Protein 1LQS (pdb70)

Sequence (697 aa):
GTELPSPPSVWFEAEFFHHILHWTPIPQQSESTCYEVALLRYGIESWNSISQCSQTLSYDLTAVTLDLYHSNGYRARVRAVDGSRHSQWTVTNTRFSVDEVTLTVGSVNLEIHNGFILGKIQLPRPKMAPAQDTYESIFSHFREYEIAIRKVPGQFTFTHKKVKHEQFSLLTSGEVGEFCVQVKPSVASRSNKGMWSKEECISLTRQGTELPSPPSVWFEAEFFHHILHWTPIPQQSESTCYEVALLRYGIESWNSISQCSQTLSYDLTAVTLDLYHSNGYRARVRAVDGSRHSQWTVTNTRFSVDEVTLTVGSVNLEIHNGFILGKIQLPRPKMAPAQDTYESIFSHFREYEIAIRKVPGQFTFTHKKVKHEQFSLLTSGEVGEFCVQVKPSVASRSNKGMWSKEECISLTRTKPQCRPEDYATRLQDLRVTFHRVKPTLQREDDYSVWLDGTVVKGCWGCSVMDWLLRRYLEIVFPAGDHVYPGLKTELHSMRSTLESIYKDMRQCPLLGCGDKSVISRLSQEAERKSDNGTRKGLSELDTLFSRLEEYLHSRTKPQCRPEDYATRLQDLRVTFHRVKPTLQREDDYSVWLDGTVVKGCWGCSVMDWLLRRYLEIVFPAGDHVYPGLKTELHSMRSTLESIYKDMRQCPLLGCGDKSVISRLSQEAERKSDNGTRKGLSELDTLFSRLEEYLHSR

Foldseek 3Di:
DFAAPWFPAKDWAAAVLFTKIFTHDGPPADPQKFKWKWKFFPPDPDIDTPDDGHRDGMDGCSLPCQCQLVGPAMKMWMWMDHPPHIHDIHIHPDGDGPQAHAFEWDDKDWDDDPQKTKIATHRDDDPSHDPQRDPCNSLVAQKKKWKWKDFPVGDPDTDIDMDRDRMDMDGRPPPFGKMKMWMWIDGVVGDHGYDIDDIDMDGDPPD/DQAAPWFPAKDWAAAVLFTKIFTHDGPPADPQKFKWKWKFFPPDPDIDTPDDGHRDGMDGCSLPCQCQLVGPAMKMWMWMDRPPHIHDIHIHPDGDGPQAHAFEWDDKDWDDDPQKTKIATHRDDDPSHDDCDDPCNSLVDQKKKWKWKDFPVGDDDTDIDMDRDRMDMDGNPPPFGKMKMWIWIDGVVGDHGYDIDPIDMDGDDD/DDLLQDCVNLVVLVVVLVVLCVVCVCVVCPVCPPDDDCDDCQLPDQQSLVSVVVVLCCCLPPVLVVVCVVCVPCVVSSCSNSVSSVVNVVSQVVHCVSHHVVVVVVVVVQVVCCVDPVSNPVVVVVCPVVVVVVVVVVVVPD/DDQLADPVNCVVLVVLLVVLCVVCVCVVVVDDDPDDDCDPCQQDDLCNLVSVLVVLCCCLPPPLVVVCVPPVVSVVSSVSNSVSSVVSNVSLVVPPVSHHPPVVVVCVVQVVQCPDPVSCPVVVVVCVVVVVVCVVVVVVVD

Structure (mmCIF, N/CA/C/O backbone):
data_1LQS
#
_entry.id   1LQS
#
_cell.length_a   114.290
_cell.length_b   104.680
_cell.length_c   91.890
_cell.angle_alpha   90.00
_cell.angle_beta   106.49
_cell.angle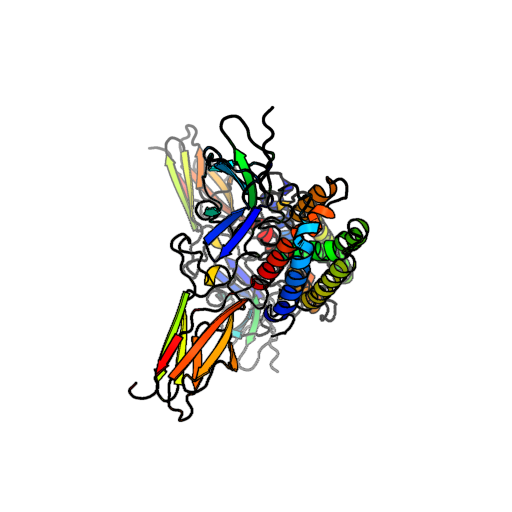_gamma   90.00
#
_symmetry.space_group_name_H-M   'C 1 2 1'
#
loop_
_entity.id
_entity.type
_entity.pdbx_description
1 polymer 'INTERLEUKIN-10 RECEPTOR ALPHA CHAIN'
2 polymer 'INTERLEUKIN-10-LIKE PROTEIN'
3 non-polymer 2-acetamido-2-deoxy-beta-D-glucopyranose
4 water water
#
loop_
_atom_site.group_PDB
_atom_site.id
_atom_site.type_symbol
_atom_site.label_atom_id
_atom_site.label_alt_id
_atom_site.label_comp_id
_atom_site.label_asym_id
_atom_site.label_entity_id
_atom_site.label_seq_id
_atom_site.pdbx_PDB_ins_code
_atom_site.Cartn_x
_atom_site.Cartn_y
_atom_site.Cartn_z
_atom_site.occupancy
_atom_site.B_iso_or_equiv
_atom_site.auth_seq_id
_atom_site.auth_comp_id
_atom_site.auth_asym_id
_atom_site.auth_atom_id
_atom_site.pdbx_PDB_model_num
ATOM 1 N N . GLY A 1 2 ? 10.643 13.422 72.328 1.00 90.62 2 GLY R N 1
ATOM 2 C CA . GLY A 1 2 ? 10.817 11.946 72.525 1.00 89.71 2 GLY R CA 1
ATOM 3 C C . GLY A 1 2 ? 10.218 11.082 71.423 1.00 89.05 2 GLY R C 1
ATOM 4 O O . GLY A 1 2 ? 9.701 11.596 70.422 1.00 88.75 2 GLY R O 1
ATOM 5 N N . THR A 1 3 ? 10.282 9.764 71.622 1.00 88.36 3 THR R N 1
ATOM 6 C CA . THR A 1 3 ? 9.773 8.771 70.665 1.00 86.13 3 THR R CA 1
ATOM 7 C C . THR A 1 3 ? 10.669 8.717 69.435 1.00 84.17 3 THR R C 1
ATOM 8 O O . THR A 1 3 ? 10.331 9.245 68.373 1.00 84.91 3 THR R O 1
ATOM 12 N N . GLU A 1 4 ? 11.827 8.088 69.586 1.00 81.26 4 GLU R N 1
ATOM 13 C CA . GLU A 1 4 ? 12.748 7.975 68.471 1.00 78.15 4 GLU R CA 1
ATOM 14 C C . GLU A 1 4 ? 13.401 6.602 68.473 1.00 75.34 4 GLU R C 1
ATOM 15 O O . GLU A 1 4 ? 14.580 6.451 68.805 1.00 75.64 4 GLU R O 1
ATOM 21 N N . LEU A 1 5 ? 12.601 5.601 68.119 1.00 71.00 5 LEU R N 1
ATOM 22 C CA . LEU A 1 5 ? 13.057 4.224 68.028 1.00 66.19 5 LEU R CA 1
ATOM 23 C C . LEU A 1 5 ? 13.736 4.073 66.682 1.00 62.40 5 LEU R C 1
ATOM 24 O O . LEU A 1 5 ? 13.453 4.830 65.753 1.00 59.57 5 LEU R O 1
ATOM 29 N N . PRO A 1 6 ? 14.667 3.116 66.564 1.00 60.05 6 PRO R N 1
ATOM 30 C CA . PRO A 1 6 ? 15.310 2.957 65.262 1.00 58.80 6 PRO R CA 1
ATOM 31 C C . PRO A 1 6 ? 14.257 2.388 64.299 1.00 57.76 6 PRO R C 1
ATOM 32 O O . PRO A 1 6 ? 13.372 1.637 64.701 1.00 57.06 6 PRO R O 1
ATOM 36 N N . SER A 1 7 ? 14.335 2.758 63.034 1.00 55.70 7 SER R N 1
ATOM 37 C CA . SER A 1 7 ? 13.362 2.278 62.082 1.00 54.43 7 SER R CA 1
ATOM 38 C C . SER A 1 7 ? 13.813 0.995 61.413 1.00 52.73 7 SER R C 1
ATOM 39 O O . SER A 1 7 ? 15.004 0.712 61.346 1.00 53.25 7 SER R O 1
ATOM 42 N N . PRO A 1 8 ? 12.858 0.188 60.922 1.00 50.62 8 PRO R N 1
ATOM 43 C CA . PRO A 1 8 ? 13.205 -1.069 60.257 1.00 49.26 8 PRO R CA 1
ATOM 44 C C . PRO A 1 8 ? 14.209 -0.781 59.159 1.00 47.80 8 PRO R C 1
ATOM 45 O O . PRO A 1 8 ? 13.983 0.082 58.330 1.00 49.49 8 PRO R O 1
ATOM 49 N N . PRO A 1 9 ? 15.340 -1.489 59.147 1.00 46.15 9 PRO R N 1
ATOM 50 C CA . PRO A 1 9 ? 16.353 -1.256 58.114 1.00 46.26 9 PRO R CA 1
ATOM 51 C C . PRO A 1 9 ? 15.824 -1.280 56.677 1.00 46.72 9 PRO R C 1
ATOM 52 O O . PRO A 1 9 ? 16.280 -0.507 55.838 1.00 46.34 9 PRO R O 1
ATOM 56 N N . SER A 1 10 ? 14.872 -2.166 56.389 1.00 47.38 10 SER R N 1
ATOM 57 C CA . SER A 1 10 ? 14.312 -2.256 55.043 1.00 47.89 10 SER R CA 1
ATOM 58 C C . SER A 1 10 ? 12.954 -2.947 54.979 1.00 47.64 10 SER R C 1
ATOM 59 O O . SER A 1 10 ? 12.612 -3.748 55.851 1.00 48.81 10 SER R O 1
ATOM 62 N N . VAL A 1 11 ? 12.196 -2.628 53.931 1.00 46.39 11 VAL R N 1
ATOM 63 C CA . VAL A 1 11 ? 10.862 -3.177 53.698 1.00 45.55 11 VAL R CA 1
ATOM 64 C C . VAL A 1 11 ? 10.768 -3.560 52.220 1.00 45.02 11 VAL R C 1
ATOM 65 O O . VAL A 1 11 ? 11.137 -2.775 51.344 1.00 45.16 11 VAL R O 1
ATOM 69 N N . TRP A 1 12 ? 10.278 -4.765 51.945 1.00 43.57 12 TRP R N 1
ATOM 70 C CA . TRP A 1 12 ? 10.166 -5.243 50.571 1.00 42.15 12 TRP R CA 1
ATOM 71 C C . TRP A 1 12 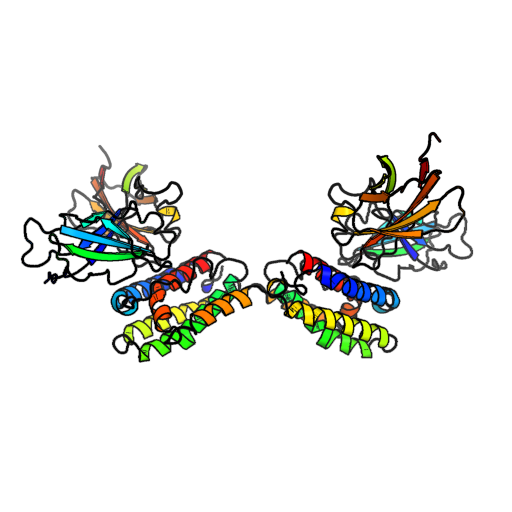? 9.099 -6.315 50.450 1.00 41.79 12 TRP R C 1
ATOM 72 O O . TRP A 1 12 ? 8.772 -6.968 51.438 1.00 43.32 12 TRP R O 1
ATOM 83 N N . PHE A 1 13 ? 8.555 -6.491 49.246 1.00 40.92 13 PHE R N 1
ATOM 84 C CA . PHE A 1 13 ? 7.543 -7.518 48.998 1.00 39.56 13 PHE R CA 1
ATOM 85 C C . PHE A 1 13 ? 8.225 -8.773 48.469 1.00 39.11 13 PHE R C 1
ATOM 86 O O . PHE A 1 13 ? 9.304 -8.707 47.884 1.00 38.43 13 PHE R O 1
ATOM 94 N N . GLU A 1 14 ? 7.590 -9.914 48.691 1.00 39.41 14 GLU R N 1
ATOM 95 C CA . GLU A 1 14 ? 8.070 -11.202 48.183 1.00 40.27 14 GLU R CA 1
ATOM 96 C C . GLU A 1 14 ? 6.757 -11.852 47.793 1.00 39.37 14 GLU R C 1
ATOM 97 O O . GLU A 1 14 ? 6.095 -12.468 48.631 1.00 41.88 14 GLU R O 1
ATOM 103 N N . ALA A 1 15 ? 6.366 -11.711 46.532 1.00 37.50 15 ALA R N 1
ATOM 104 C CA . ALA A 1 15 ? 5.082 -12.244 46.104 1.00 36.68 15 ALA R CA 1
ATOM 105 C C . ALA A 1 15 ? 5.025 -13.246 44.956 1.00 37.40 15 ALA R C 1
ATOM 106 O O . ALA A 1 15 ? 5.857 -13.268 44.055 1.00 37.57 15 ALA R O 1
ATOM 108 N N . GLU A 1 16 ? 3.985 -14.062 45.007 1.00 38.37 16 GLU R N 1
ATOM 109 C CA . GLU A 1 16 ? 3.691 -15.057 43.996 1.00 39.92 16 GLU R CA 1
ATOM 110 C C . GLU A 1 16 ? 2.219 -14.796 43.680 1.00 39.41 16 GLU R C 1
ATOM 111 O O . GLU A 1 16 ? 1.580 -14.002 44.369 1.00 37.84 16 GLU R O 1
ATOM 117 N N . PHE A 1 17 ? 1.678 -15.453 42.659 1.00 40.46 17 PHE R N 1
ATOM 118 C CA . PHE A 1 17 ? 0.288 -15.223 42.254 1.00 40.29 17 PHE R CA 1
ATOM 119 C C . PHE A 1 17 ? -0.721 -15.221 43.396 1.00 40.35 17 PHE R C 1
ATOM 120 O O . PHE A 1 17 ? -1.023 -16.252 43.979 1.00 39.08 17 PHE R O 1
ATOM 128 N N . PHE A 1 18 ? -1.244 -14.036 43.691 1.00 41.06 18 PHE R N 1
ATOM 129 C CA . PHE A 1 18 ? -2.203 -13.831 44.773 1.00 43.11 18 PHE R CA 1
ATOM 130 C C . PHE A 1 18 ? -1.677 -14.304 46.124 1.00 42.99 18 PHE R C 1
ATOM 131 O O . PHE A 1 18 ? -2.368 -14.941 46.908 1.00 42.14 18 PHE R O 1
ATOM 139 N N . HIS A 1 19 ? -0.425 -13.963 46.380 1.00 45.16 19 HIS R N 1
ATOM 140 C CA . HIS A 1 19 ? 0.250 -14.288 47.631 1.00 45.55 19 HIS R CA 1
ATOM 141 C C . HIS A 1 19 ? 1.229 -13.124 47.762 1.00 44.15 19 HIS R C 1
ATOM 142 O O . HIS A 1 19 ? 2.421 -13.256 47.492 1.00 42.51 19 HIS R O 1
ATOM 149 N N . HIS A 1 20 ? 0.695 -11.967 48.138 1.00 44.16 20 HIS R N 1
ATOM 150 C CA . HIS A 1 20 ? 1.500 -10.754 48.270 1.00 44.93 20 HIS R CA 1
ATOM 151 C C . HIS A 1 20 ? 1.973 -10.574 49.708 1.00 43.00 20 HIS R C 1
ATOM 152 O O . HIS A 1 20 ? 1.272 -10.034 50.548 1.00 41.96 20 HIS R O 1
ATOM 159 N N . ILE A 1 21 ? 3.181 -11.041 49.981 1.00 42.11 21 ILE R N 1
ATOM 160 C CA . ILE A 1 21 ? 3.713 -10.960 51.322 1.00 42.44 21 ILE R CA 1
ATOM 161 C C . ILE A 1 21 ? 4.768 -9.872 51.537 1.00 41.81 21 ILE R C 1
ATOM 162 O O . ILE A 1 21 ? 5.756 -9.768 50.793 1.00 40.79 21 ILE R O 1
ATOM 167 N N . LEU A 1 22 ? 4.533 -9.067 52.569 1.00 39.65 22 LEU R N 1
ATOM 168 C CA . LEU A 1 22 ? 5.435 -7.985 52.920 1.00 41.18 22 LEU R CA 1
ATOM 169 C C . LEU A 1 22 ? 6.451 -8.432 53.968 1.00 40.56 22 LEU R C 1
ATOM 170 O O . LEU A 1 22 ? 6.094 -8.971 55.010 1.00 39.41 22 LEU R O 1
ATOM 175 N N . HIS A 1 23 ? 7.719 -8.201 53.674 1.00 41.59 23 HIS R N 1
ATOM 176 C CA . HIS A 1 23 ? 8.801 -8.569 54.574 1.00 45.73 23 HIS R CA 1
ATOM 177 C C . HIS A 1 23 ? 9.586 -7.336 55.009 1.00 46.98 23 HIS R C 1
ATOM 178 O O . HIS A 1 23 ? 9.629 -6.327 54.296 1.00 47.56 23 HIS R O 1
ATOM 185 N N . TRP A 1 24 ? 10.207 -7.430 56.182 1.00 46.69 24 TRP R N 1
ATOM 186 C CA . TRP A 1 24 ? 11.034 -6.350 56.714 1.00 46.85 24 TRP R CA 1
ATOM 187 C C . TRP A 1 24 ? 12.002 -6.891 57.752 1.00 47.31 24 TRP R C 1
ATOM 188 O O . TRP A 1 24 ? 11.721 -7.875 58.435 1.00 45.96 24 TRP R O 1
ATOM 199 N N . THR A 1 25 ? 13.155 -6.247 57.857 1.00 49.48 25 THR R N 1
ATOM 200 C CA . THR A 1 25 ? 14.171 -6.658 58.822 1.00 49.82 25 THR R CA 1
ATOM 201 C C . THR A 1 25 ? 13.821 -6.138 60.214 1.00 51.20 25 THR R C 1
ATOM 202 O O . THR A 1 25 ? 13.048 -5.198 60.366 1.00 50.47 25 THR R O 1
ATOM 206 N N . PRO A 1 26 ? 14.363 -6.767 61.258 1.00 53.07 26 PRO R N 1
ATOM 207 C CA . PRO A 1 26 ? 14.050 -6.298 62.610 1.00 54.12 26 PRO R CA 1
ATOM 208 C C . PRO A 1 26 ? 14.888 -5.087 63.002 1.00 55.41 26 PRO R C 1
ATOM 209 O O . PRO A 1 26 ? 15.955 -4.850 62.435 1.00 54.19 26 PRO R O 1
ATOM 213 N N . ILE A 1 27 ? 14.398 -4.311 63.961 1.00 57.16 27 ILE R N 1
ATOM 214 C CA . ILE A 1 27 ? 15.141 -3.144 64.409 1.00 61.02 27 ILE R CA 1
ATOM 215 C C . ILE A 1 27 ? 16.138 -3.563 65.478 1.00 63.48 27 ILE R C 1
ATOM 216 O O . ILE A 1 27 ? 15.794 -4.315 66.392 1.00 64.13 27 ILE R O 1
ATOM 221 N N . PRO A 1 28 ? 17.393 -3.086 65.380 1.00 65.91 28 PRO R N 1
ATOM 222 C CA . PRO A 1 28 ? 18.383 -3.462 66.394 1.00 67.23 28 PRO R CA 1
ATOM 223 C C . PRO A 1 28 ? 17.876 -3.156 67.805 1.00 68.92 28 PRO R C 1
ATOM 224 O O . PRO A 1 28 ? 17.266 -2.111 68.047 1.00 68.35 28 PRO R O 1
ATOM 228 N N . GLN A 1 29 ? 18.116 -4.090 68.723 1.00 70.90 29 GLN R N 1
ATOM 229 C CA . GLN A 1 29 ? 17.690 -3.959 70.113 1.00 72.81 29 GLN R CA 1
ATOM 230 C C . GLN A 1 29 ? 16.185 -4.096 70.288 1.00 72.72 29 GLN R C 1
ATOM 231 O O . GLN A 1 29 ? 15.607 -3.506 71.194 1.00 72.64 29 GLN R O 1
ATOM 237 N N . GLN A 1 30 ? 15.550 -4.872 69.420 1.00 73.22 30 GLN R N 1
ATOM 238 C CA . GLN A 1 30 ? 14.112 -5.079 69.523 1.00 74.26 30 GLN R CA 1
ATOM 239 C C . GLN A 1 30 ? 13.791 -5.699 70.878 1.00 74.32 30 GLN R C 1
ATOM 240 O O . GLN A 1 30 ? 14.473 -6.619 71.317 1.00 73.59 30 GLN R O 1
ATOM 246 N N . SER A 1 31 ? 12.757 -5.184 71.538 1.00 74.97 31 SER R N 1
ATOM 247 C CA . SER A 1 31 ? 12.354 -5.692 72.841 1.00 75.94 31 SER R CA 1
ATOM 248 C C . SER A 1 31 ? 11.202 -6.655 72.658 1.00 76.70 31 SER R C 1
ATOM 249 O O . SER A 1 31 ? 10.865 -7.025 71.539 1.00 77.21 31 SER R O 1
ATOM 252 N N . GLU A 1 32 ? 10.590 -7.039 73.768 1.00 78.03 32 GLU R N 1
ATOM 253 C CA . GLU A 1 32 ? 9.473 -7.968 73.758 1.00 78.68 32 GLU R CA 1
ATOM 254 C C . GLU A 1 32 ? 8.135 -7.240 73.658 1.00 78.25 32 GLU R C 1
ATOM 255 O O . GLU A 1 32 ? 7.120 -7.843 73.330 1.00 78.48 32 GLU R O 1
ATOM 261 N N . SER A 1 33 ? 8.134 -5.942 73.947 1.00 77.63 33 SER R N 1
ATOM 262 C CA . SER A 1 33 ? 6.910 -5.150 73.881 1.00 76.23 33 SER R CA 1
ATOM 263 C C . SER A 1 33 ? 6.895 -4.338 72.592 1.00 75.48 33 SER R C 1
ATOM 264 O O . SER A 1 33 ? 6.036 -3.475 72.390 1.00 75.59 33 SER R O 1
ATOM 267 N N . THR A 1 34 ? 7.851 -4.640 71.718 1.00 73.60 34 THR R N 1
ATOM 268 C CA . THR A 1 34 ? 8.002 -3.958 70.439 1.00 71.38 34 THR R CA 1
ATOM 269 C C . THR A 1 34 ? 7.273 -4.633 69.287 1.00 69.08 34 THR R C 1
ATOM 270 O O . THR A 1 34 ? 7.402 -5.832 69.084 1.00 69.24 34 THR R O 1
ATOM 274 N N . CYS A 1 35 ? 6.499 -3.859 68.538 1.00 66.59 35 CYS R N 1
ATOM 275 C CA . CYS A 1 35 ? 5.813 -4.401 67.377 1.00 64.25 35 CYS R CA 1
ATOM 276 C C . CYS A 1 35 ? 5.976 -3.544 66.148 1.00 62.30 35 CYS R C 1
ATOM 277 O O . CYS A 1 35 ? 6.665 -2.529 66.171 1.00 62.01 35 CYS R O 1
ATOM 280 N N . TYR A 1 36 ? 5.337 -3.961 65.066 1.00 59.15 36 TYR R N 1
ATOM 281 C CA . TYR A 1 36 ? 5.448 -3.232 63.822 1.00 56.83 36 TYR R CA 1
ATOM 282 C C . TYR A 1 36 ? 4.091 -2.866 63.244 1.00 55.12 36 TYR R C 1
ATOM 283 O O . TYR A 1 36 ? 3.140 -3.636 63.335 1.00 54.08 36 TYR R O 1
ATOM 292 N N . GLU A 1 37 ? 4.012 -1.665 62.679 1.00 53.78 37 GLU R N 1
ATOM 293 C CA . GLU A 1 37 ? 2.790 -1.174 62.067 1.00 52.66 37 GLU R CA 1
ATOM 294 C C . GLU A 1 37 ? 3.006 -1.167 60.562 1.00 51.21 37 GLU R C 1
ATOM 295 O O . GLU A 1 37 ? 3.942 -0.541 60.063 1.00 50.20 37 GLU R O 1
ATOM 301 N N . VAL A 1 38 ? 2.142 -1.886 59.849 1.00 49.72 38 VAL R N 1
ATOM 302 C CA . VAL A 1 38 ? 2.222 -1.989 58.398 1.00 48.82 38 VAL R CA 1
ATOM 303 C C . VAL A 1 38 ? 1.103 -1.189 57.744 1.00 48.32 38 VAL R C 1
ATOM 304 O O . VAL A 1 38 ? -0.071 -1.451 57.968 1.00 47.98 38 VAL R O 1
ATOM 308 N N . ALA A 1 39 ? 1.488 -0.206 56.936 1.00 49.01 39 ALA R N 1
ATOM 309 C CA . ALA A 1 39 ? 0.546 0.671 56.244 1.00 48.10 39 ALA R CA 1
ATOM 310 C C . ALA A 1 39 ? 0.639 0.434 54.749 1.00 47.71 39 ALA R C 1
ATOM 311 O O . ALA A 1 39 ? 1.699 0.055 54.238 1.00 45.98 39 ALA R O 1
ATOM 313 N N . LEU A 1 40 ? -0.472 0.673 54.052 1.00 48.47 40 LEU R N 1
ATOM 314 C CA . LEU A 1 40 ? -0.546 0.446 52.607 1.00 48.49 40 LEU R CA 1
ATOM 315 C C . LEU A 1 40 ? -1.132 1.602 51.802 1.00 47.91 40 LEU R C 1
ATOM 316 O O . LEU A 1 40 ? -2.180 2.142 52.140 1.00 48.27 40 LEU R O 1
ATOM 321 N N . LEU A 1 41 ? -0.448 1.967 50.727 1.00 46.86 41 LEU R N 1
ATOM 322 C CA . LEU A 1 41 ? -0.906 3.033 49.863 1.00 46.05 41 LEU R CA 1
ATOM 323 C C . LEU A 1 41 ? -1.037 2.516 48.444 1.00 46.82 41 LEU R C 1
ATOM 324 O O . LEU A 1 41 ? -0.153 1.826 47.942 1.00 46.66 41 LEU R O 1
ATOM 329 N N . ARG A 1 42 ? -2.147 2.865 47.799 1.00 48.03 42 ARG R N 1
ATOM 330 C CA . ARG A 1 42 ? -2.413 2.453 46.427 1.00 48.13 42 ARG R CA 1
ATOM 331 C C . ARG A 1 42 ? -2.161 3.610 45.471 1.00 47.99 42 ARG R C 1
ATOM 332 O O . ARG A 1 42 ? -2.682 4.692 45.654 1.00 48.03 42 ARG R O 1
ATOM 340 N N . TYR A 1 43 ? -1.351 3.388 44.450 1.00 49.35 43 TYR R N 1
ATOM 341 C CA . TYR A 1 43 ? -1.073 4.449 43.502 1.00 50.14 43 TYR R CA 1
ATOM 342 C C . TYR A 1 43 ? -2.353 5.039 42.934 1.00 51.79 43 TYR R C 1
ATOM 343 O O . TYR A 1 43 ? -3.280 4.309 42.581 1.00 51.84 43 TYR R O 1
ATOM 352 N N . GLY A 1 44 ? -2.389 6.368 42.859 1.00 53.62 44 GLY R N 1
ATOM 353 C CA . GLY A 1 44 ? -3.547 7.068 42.335 1.00 56.21 44 GLY R CA 1
ATOM 354 C C . GLY A 1 44 ? -4.378 7.746 43.411 1.00 57.67 44 GLY R C 1
ATOM 355 O O . GLY A 1 44 ? -5.254 8.556 43.120 1.00 57.69 44 GLY R O 1
ATOM 356 N N . ILE A 1 45 ? -4.101 7.413 44.664 1.00 59.57 45 ILE R N 1
ATOM 357 C CA . ILE A 1 45 ? -4.831 7.983 45.785 1.00 60.83 45 ILE R CA 1
ATOM 358 C C . ILE A 1 45 ? -3.841 8.258 46.908 1.00 62.42 45 ILE R C 1
AT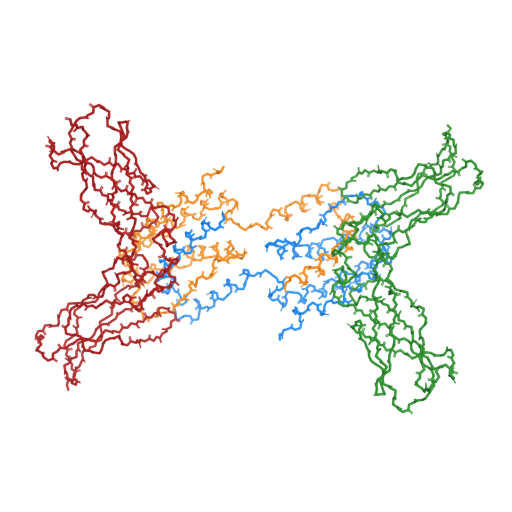OM 359 O O . ILE A 1 45 ? -3.548 7.377 47.714 1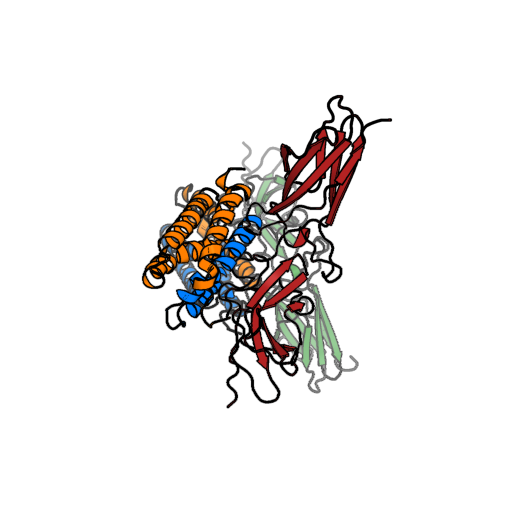.00 63.12 45 ILE R O 1
ATOM 364 N N . GLU A 1 46 ? -3.325 9.478 46.961 1.00 64.36 46 GLU R N 1
ATOM 365 C CA . GLU A 1 46 ? -2.357 9.848 47.992 1.00 66.05 46 GLU R CA 1
ATOM 366 C C . GLU A 1 46 ? -2.884 9.693 49.416 1.00 65.26 46 GLU R C 1
ATOM 367 O O . GLU A 1 46 ? -3.301 10.663 50.036 1.00 66.54 46 GLU R O 1
ATOM 373 N N . SER A 1 47 ? -2.874 8.474 49.933 1.00 63.69 47 SER R N 1
ATOM 374 C CA . SER A 1 47 ? -3.331 8.249 51.294 1.00 63.11 47 SER R CA 1
ATOM 375 C C . SER A 1 47 ? -2.924 6.875 51.819 1.00 62.32 47 SER R C 1
ATOM 376 O O . SER A 1 47 ? -3.131 5.853 51.155 1.00 62.13 47 SER R O 1
ATOM 379 N N . TRP A 1 48 ? -2.335 6.875 53.014 1.00 60.18 48 TRP R N 1
ATOM 380 C CA . TRP A 1 48 ? -1.885 5.659 53.676 1.00 58.83 48 TRP R CA 1
ATOM 381 C C . TRP A 1 48 ? -2.941 5.110 54.618 1.00 58.97 48 TRP R C 1
ATOM 382 O O . TRP A 1 48 ? -3.662 5.864 55.271 1.00 59.04 48 TRP R O 1
ATOM 393 N N . ASN A 1 49 ? -3.021 3.789 54.691 1.00 59.45 49 ASN R N 1
ATOM 394 C CA . ASN A 1 49 ? -3.969 3.125 55.570 1.00 61.17 49 ASN R CA 1
ATOM 395 C C . ASN A 1 49 ? -3.255 2.002 56.293 1.00 62.16 49 ASN R C 1
ATOM 396 O O . ASN A 1 49 ? -2.719 1.088 55.665 1.00 62.52 49 ASN R O 1
ATOM 401 N N . SER A 1 50 ? -3.233 2.079 57.618 1.00 62.74 50 SER R N 1
ATOM 402 C CA . SER A 1 50 ? -2.578 1.057 58.410 1.00 62.82 50 SER R CA 1
ATOM 403 C C . SER A 1 50 ? -3.375 -0.220 58.303 1.00 62.58 50 SER R C 1
ATOM 404 O O . SER A 1 50 ? -4.578 -0.223 58.534 1.00 63.24 50 SER R O 1
ATOM 407 N N . ILE A 1 51 ? -2.707 -1.302 57.936 1.00 62.39 51 ILE R N 1
ATOM 408 C CA . ILE A 1 51 ? -3.376 -2.579 57.824 1.00 62.95 51 ILE R CA 1
ATOM 409 C C . ILE A 1 51 ? -3.305 -3.250 59.183 1.00 63.77 51 ILE R C 1
ATOM 410 O O . ILE A 1 51 ? -4.283 -3.824 59.652 1.00 63.46 51 ILE R O 1
ATOM 415 N N . SER A 1 52 ? -2.142 -3.155 59.819 1.00 65.12 52 SER R N 1
ATOM 416 C CA . SER A 1 52 ? -1.938 -3.736 61.138 1.00 66.39 52 SER R CA 1
ATOM 417 C C . SER A 1 52 ? -1.249 -2.711 62.031 1.00 67.64 52 SER R C 1
ATOM 418 O O . SER A 1 52 ? -0.226 -2.138 61.659 1.00 67.55 52 SER R O 1
ATOM 421 N N . GLN A 1 53 ? -1.827 -2.485 63.206 1.00 69.38 53 GLN R N 1
ATOM 422 C CA . GLN A 1 53 ? -1.316 -1.518 64.169 1.00 70.90 53 GLN R CA 1
ATOM 423 C C . GLN A 1 53 ? -0.122 -2.042 64.977 1.00 71.08 53 GLN R C 1
ATOM 424 O O . GLN A 1 53 ? 0.850 -1.320 65.199 1.00 71.50 53 GLN R O 1
ATOM 430 N N . CYS A 1 54 ? -0.196 -3.298 65.408 1.00 70.42 54 CYS R N 1
ATOM 431 C CA . CYS A 1 54 ? 0.868 -3.908 66.202 1.00 69.13 54 CYS R CA 1
ATOM 432 C C . CYS A 1 54 ? 1.029 -5.383 65.866 1.00 68.04 54 CYS R C 1
ATOM 433 O O . CYS A 1 54 ? 0.366 -6.242 66.433 1.00 67.44 54 CYS R O 1
ATOM 436 N N . SER A 1 55 ? 1.921 -5.661 64.931 1.00 67.28 55 SER R N 1
ATOM 437 C CA . SER A 1 55 ? 2.185 -7.017 64.502 1.00 66.73 55 SER R CA 1
ATOM 438 C C . SER A 1 55 ? 3.540 -7.465 65.031 1.00 67.10 55 SER R C 1
ATOM 439 O O . SER A 1 55 ? 4.567 -6.874 64.714 1.00 67.18 55 SER R O 1
ATOM 442 N N . GLN A 1 56 ? 3.541 -8.512 65.844 1.00 66.91 56 GLN R N 1
ATOM 443 C CA . GLN A 1 56 ? 4.783 -9.021 66.398 1.00 66.25 56 GLN R CA 1
ATOM 444 C C . GLN A 1 56 ? 5.379 -10.064 65.459 1.00 64.47 56 GLN R C 1
ATOM 445 O O . GLN A 1 56 ? 5.550 -11.222 65.824 1.00 64.59 56 GLN R O 1
ATOM 451 N N . THR A 1 57 ? 5.700 -9.636 64.245 1.00 62.16 57 THR R N 1
ATOM 452 C CA . THR A 1 57 ? 6.249 -10.531 63.230 1.00 60.09 57 THR R CA 1
ATOM 453 C C . THR A 1 57 ? 7.231 -9.783 62.335 1.00 57.18 57 THR R C 1
ATOM 454 O O . THR A 1 57 ? 7.495 -8.605 62.538 1.00 56.85 57 THR R O 1
ATOM 458 N N . LEU A 1 58 ? 7.762 -10.478 61.337 1.00 54.39 58 LEU R N 1
ATOM 459 C CA . LEU A 1 58 ? 8.678 -9.863 60.387 1.00 51.69 58 LEU R CA 1
ATOM 460 C C . LEU A 1 58 ? 8.068 -9.921 58.997 1.00 49.84 58 LEU R C 1
ATOM 461 O O . LEU A 1 58 ? 8.735 -9.646 58.007 1.00 49.50 58 LEU R O 1
ATOM 466 N N . SER A 1 59 ? 6.792 -10.287 58.927 1.00 48.36 59 SER R N 1
ATOM 467 C CA . SER A 1 59 ? 6.093 -10.366 57.650 1.00 47.66 59 SER R CA 1
ATOM 468 C C . SER A 1 59 ? 4.596 -10.205 57.840 1.00 45.46 59 SER R C 1
ATOM 469 O O . SER A 1 59 ? 4.080 -10.394 58.934 1.00 44.63 59 SER R O 1
ATOM 472 N N . TYR A 1 60 ? 3.908 -9.837 56.769 1.00 43.61 60 TYR R N 1
ATOM 473 C CA . TYR A 1 60 ? 2.461 -9.660 56.813 1.00 43.13 60 TYR R CA 1
ATOM 474 C C . TYR A 1 60 ? 1.852 -9.913 55.428 1.00 41.66 60 TYR R C 1
ATOM 475 O O . TYR A 1 60 ? 2.340 -9.399 54.422 1.00 41.09 60 TYR R O 1
ATOM 484 N N . ASP A 1 61 ? 0.784 -10.698 55.388 1.00 41.50 61 ASP R N 1
ATOM 485 C CA . ASP A 1 61 ? 0.110 -11.031 54.133 1.00 42.70 61 ASP R CA 1
ATOM 486 C C . ASP A 1 61 ? -0.840 -9.900 53.723 1.00 40.73 61 ASP R C 1
ATOM 487 O O . ASP A 1 61 ? -1.859 -9.680 54.365 1.00 41.38 61 ASP R O 1
ATOM 492 N N . LEU A 1 62 ? -0.490 -9.182 52.658 1.00 39.12 62 LEU R N 1
ATOM 493 C CA . LEU A 1 62 ? -1.283 -8.060 52.160 1.00 39.40 62 LEU R CA 1
ATOM 494 C C . LEU A 1 62 ? -2.208 -8.431 50.994 1.00 40.62 62 LEU R C 1
ATOM 495 O O . LEU A 1 62 ? -2.773 -7.565 50.324 1.00 39.73 62 LEU R O 1
ATOM 500 N N . THR A 1 63 ? -2.374 -9.726 50.770 1.00 41.12 63 THR R N 1
ATOM 501 C CA . THR A 1 63 ? -3.206 -10.217 49.691 1.00 42.22 63 THR R CA 1
ATOM 502 C C . THR A 1 63 ? -4.658 -9.761 49.800 1.00 42.76 63 THR R C 1
ATOM 503 O O . THR A 1 63 ? -5.216 -9.210 48.846 1.00 42.19 63 THR R O 1
ATOM 507 N N . ALA A 1 64 ? -5.269 -9.987 50.958 1.00 43.11 64 ALA R N 1
ATOM 508 C CA . ALA A 1 64 ? -6.659 -9.593 51.157 1.00 43.09 64 ALA R CA 1
ATOM 509 C C . ALA A 1 64 ? -6.889 -8.122 50.823 1.00 43.37 64 ALA R C 1
ATOM 510 O O . ALA A 1 64 ? -8.009 -7.731 50.497 1.00 42.78 64 ALA R O 1
ATOM 512 N N . VAL A 1 65 ? -5.835 -7.308 50.887 1.00 43.43 65 VAL R N 1
ATOM 513 C CA . VAL A 1 65 ? -5.978 -5.890 50.581 1.00 41.93 65 VAL R CA 1
ATOM 514 C C . VAL A 1 65 ? -5.327 -5.429 49.290 1.00 40.51 65 VAL R C 1
ATOM 515 O O . VAL A 1 65 ? -5.223 -4.232 49.051 1.00 39.60 65 VAL R O 1
ATOM 519 N N . THR A 1 66 ? -4.875 -6.362 48.459 1.00 41.14 66 THR R N 1
ATOM 520 C CA . THR A 1 66 ? -4.275 -5.993 47.172 1.00 41.91 66 THR R CA 1
ATOM 521 C C . THR A 1 66 ? -4.827 -6.865 46.046 1.00 42.62 66 THR R C 1
ATOM 522 O O . THR A 1 66 ? -4.129 -7.142 45.071 1.00 42.95 66 THR R O 1
ATOM 526 N N . LEU A 1 67 ? -6.087 -7.278 46.172 1.00 42.88 67 LEU R N 1
ATOM 527 C CA . LEU A 1 67 ? -6.715 -8.135 45.173 1.00 42.51 67 LEU R CA 1
ATOM 528 C C . LEU A 1 67 ? -6.707 -7.603 43.756 1.00 43.06 67 LEU R C 1
ATOM 529 O O . LEU A 1 67 ? -6.642 -8.377 42.804 1.00 43.53 67 LEU R O 1
ATOM 534 N N . ASP A 1 68 ? -6.780 -6.289 43.604 1.00 44.20 68 ASP R N 1
ATOM 535 C CA . ASP A 1 68 ? -6.808 -5.713 42.275 1.00 46.13 68 ASP R CA 1
ATOM 536 C C . ASP A 1 68 ? -5.450 -5.293 41.795 1.00 45.00 68 ASP R C 1
ATOM 537 O O . ASP A 1 68 ? -5.306 -4.359 41.020 1.00 46.48 68 ASP R O 1
ATOM 542 N N . LEU A 1 69 ? -4.445 -6.022 42.243 1.00 44.70 69 LEU R N 1
ATOM 543 C CA . LEU A 1 69 ? -3.071 -5.744 41.865 1.00 43.40 69 LEU R CA 1
ATOM 544 C C . LEU A 1 69 ? -2.893 -5.858 40.361 1.00 42.17 69 LEU R C 1
ATOM 545 O O . LEU A 1 69 ? -2.231 -5.027 39.734 1.00 40.37 69 LEU R O 1
ATOM 550 N N . TYR A 1 70 ? -3.498 -6.900 39.796 1.00 42.72 70 TYR R N 1
ATOM 551 C CA . TYR A 1 70 ? -3.405 -7.184 38.374 1.00 41.87 70 TYR R CA 1
ATOM 552 C C . TYR A 1 70 ? -4.363 -6.347 37.536 1.00 41.88 70 TYR R C 1
ATOM 553 O O . TYR A 1 70 ? -4.558 -6.604 36.356 1.00 41.29 70 TYR R O 1
ATOM 562 N N . HIS A 1 71 ? -4.953 -5.336 38.157 1.00 42.16 71 HIS R N 1
ATOM 563 C CA . HIS A 1 71 ? -5.866 -4.438 37.470 1.00 43.15 71 HIS R CA 1
ATOM 564 C C . HIS A 1 71 ? -5.634 -3.032 38.003 1.00 44.40 71 HIS R C 1
ATOM 565 O O . HIS A 1 71 ? -6.493 -2.164 37.871 1.00 44.62 71 HIS R O 1
ATOM 572 N N . SER A 1 72 ? -4.468 -2.806 38.598 1.00 45.86 72 SER R N 1
ATOM 573 C CA . SER A 1 72 ? -4.165 -1.502 39.173 1.00 46.53 72 SER R CA 1
ATOM 574 C C . SER A 1 72 ? -2.880 -0.907 38.636 1.00 45.87 72 SER R C 1
ATOM 575 O O . SER A 1 72 ? -2.327 -1.375 37.646 1.00 44.42 72 SER R O 1
ATOM 578 N N . ASN A 1 73 ? -2.420 0.146 39.300 1.00 46.96 73 ASN R N 1
ATOM 579 C CA . ASN A 1 73 ? -1.180 0.800 38.915 1.00 48.60 73 ASN R CA 1
ATOM 580 C C . ASN A 1 73 ? -0.156 0.578 40.004 1.00 47.85 73 ASN R C 1
ATOM 581 O O . ASN A 1 73 ? 0.828 1.306 40.093 1.00 48.30 73 ASN R O 1
ATOM 586 N N . GLY A 1 74 ? -0.404 -0.436 40.833 1.00 46.73 74 GLY R N 1
ATOM 587 C CA . GLY A 1 74 ? 0.521 -0.768 41.905 1.00 47.41 74 GLY R CA 1
ATOM 588 C C . GLY A 1 74 ? 0.341 -0.079 43.247 1.00 47.37 74 GLY R C 1
ATOM 589 O O . GLY A 1 74 ? -0.364 0.929 43.368 1.00 48.70 74 GLY R O 1
ATOM 590 N N . TYR A 1 75 ? 0.992 -0.634 44.265 1.00 45.15 75 TYR R N 1
ATOM 591 C CA . TYR A 1 75 ? 0.913 -0.090 45.611 1.00 42.18 75 TYR R CA 1
ATOM 592 C C . TYR A 1 75 ? 2.296 0.241 46.151 1.00 40.08 75 TYR R C 1
ATOM 593 O O . TYR A 1 75 ? 3.314 -0.081 45.546 1.00 40.21 75 TYR R O 1
ATOM 602 N N . ARG A 1 76 ? 2.325 0.908 47.292 1.00 38.41 76 ARG R N 1
ATOM 603 C CA . ARG A 1 76 ? 3.572 1.232 47.946 1.00 37.29 76 ARG R CA 1
ATOM 604 C C . ARG A 1 76 ? 3.307 0.747 49.362 1.00 38.12 76 ARG R C 1
ATOM 605 O O . ARG A 1 76 ? 2.159 0.693 49.778 1.00 37.14 76 ARG R O 1
ATOM 613 N N . ALA A 1 77 ? 4.343 0.366 50.101 1.00 39.26 77 ALA R N 1
ATOM 614 C CA . ALA A 1 77 ? 4.126 -0.104 51.463 1.00 40.99 77 ALA R CA 1
ATOM 615 C C . ALA A 1 77 ? 5.167 0.429 52.421 1.00 42.23 77 ALA R C 1
ATOM 616 O O . ALA A 1 77 ? 6.266 0.785 52.020 1.00 42.29 77 ALA R O 1
ATOM 618 N N . ARG A 1 78 ? 4.811 0.494 53.696 1.00 43.79 78 ARG R N 1
ATOM 619 C CA . ARG A 1 78 ? 5.741 0.983 54.699 1.00 45.83 78 ARG R CA 1
ATOM 620 C C . ARG A 1 78 ? 5.473 0.318 56.045 1.00 46.26 78 ARG R C 1
ATOM 621 O O . ARG A 1 78 ? 4.342 -0.072 56.346 1.00 44.23 78 ARG R O 1
ATOM 629 N N . VAL A 1 79 ? 6.532 0.188 56.838 1.00 46.00 79 VAL R N 1
ATOM 630 C CA . VAL A 1 79 ? 6.454 -0.427 58.149 1.00 47.27 79 VAL R CA 1
ATOM 631 C C . VAL A 1 79 ? 7.233 0.438 59.113 1.00 48.47 79 VAL R C 1
ATOM 632 O O . VAL A 1 79 ? 8.256 1.019 58.752 1.00 50.16 79 VAL R O 1
ATOM 636 N N . ARG A 1 80 ? 6.735 0.548 60.335 1.00 48.70 80 ARG R N 1
ATOM 637 C CA . ARG A 1 80 ? 7.430 1.316 61.352 1.00 49.22 80 ARG R CA 1
ATOM 638 C C . ARG A 1 80 ? 7.342 0.562 62.673 1.00 49.13 80 ARG R C 1
ATOM 639 O O . ARG A 1 80 ? 6.383 -0.159 62.919 1.00 47.67 80 ARG R O 1
ATOM 647 N N . ALA A 1 81 ? 8.361 0.714 63.509 1.00 50.62 81 ALA R N 1
ATOM 648 C CA . ALA A 1 81 ? 8.392 0.043 64.796 1.00 51.29 81 ALA R CA 1
ATOM 649 C C . ALA A 1 81 ? 7.648 0.872 65.830 1.00 52.93 81 ALA R C 1
ATOM 650 O O . ALA A 1 81 ? 7.671 2.096 65.798 1.00 52.08 81 ALA R O 1
ATOM 652 N N . VAL A 1 82 ? 6.964 0.197 66.737 1.00 54.55 82 VAL R N 1
ATOM 653 C CA . VAL A 1 82 ? 6.240 0.882 67.780 1.00 57.68 82 VAL R CA 1
ATOM 654 C C . VAL A 1 82 ? 6.467 0.150 69.093 1.00 59.59 82 VAL R C 1
ATOM 655 O O . VAL A 1 82 ? 6.507 -1.076 69.141 1.00 60.62 82 VAL R O 1
ATOM 659 N N . ASP A 1 83 ? 6.638 0.915 70.159 1.00 61.33 83 ASP R N 1
ATOM 660 C CA . ASP A 1 83 ? 6.877 0.350 71.474 1.00 62.80 83 ASP R CA 1
ATOM 661 C C . ASP A 1 83 ? 6.131 1.249 72.451 1.00 62.47 83 ASP R C 1
ATOM 662 O O . ASP A 1 83 ? 6.661 2.252 72.927 1.00 62.56 83 ASP R O 1
ATOM 667 N N . GLY A 1 84 ? 4.885 0.890 72.729 1.00 61.74 84 GLY R N 1
ATOM 668 C CA . GLY A 1 84 ? 4.086 1.688 73.629 1.00 60.02 84 GLY R CA 1
ATOM 669 C C . GLY A 1 84 ? 3.758 3.015 72.979 1.00 60.19 84 GLY R C 1
ATOM 670 O O . GLY A 1 84 ? 2.996 3.073 72.028 1.00 59.62 84 GLY R O 1
ATOM 671 N N . SER A 1 85 ? 4.353 4.085 73.483 1.00 61.27 85 SER R N 1
ATOM 672 C CA . SER A 1 85 ? 4.101 5.415 72.955 1.00 61.83 85 SER R CA 1
ATOM 673 C C . SER A 1 85 ? 5.202 5.901 72.030 1.00 61.53 85 SER R C 1
ATOM 674 O O . SER A 1 85 ? 5.148 7.019 71.526 1.00 60.70 85 SER R O 1
ATOM 677 N N . ARG A 1 86 ? 6.206 5.064 71.815 1.00 62.17 86 ARG R N 1
ATOM 678 C CA . ARG A 1 86 ? 7.309 5.429 70.942 1.00 64.16 86 ARG R CA 1
ATOM 679 C C . ARG A 1 86 ? 7.206 4.707 69.612 1.00 64.80 86 ARG R C 1
ATOM 680 O O . ARG A 1 86 ? 6.713 3.587 69.541 1.00 65.43 86 ARG R O 1
ATOM 688 N N . HIS A 1 87 ? 7.670 5.361 68.558 1.00 65.39 87 HIS R N 1
ATOM 689 C CA . HIS A 1 87 ? 7.681 4.760 67.240 1.00 66.23 87 HIS R CA 1
ATOM 690 C C . HIS A 1 87 ? 8.619 5.507 66.305 1.00 64.70 87 HIS R C 1
ATOM 691 O O . HIS A 1 87 ? 8.711 6.729 66.344 1.00 64.75 87 HIS R O 1
ATOM 698 N N . SER A 1 88 ? 9.329 4.747 65.480 1.00 62.65 88 SER R N 1
ATOM 699 C CA . SER A 1 88 ? 10.293 5.293 64.537 1.00 60.29 88 SER R CA 1
ATOM 700 C C . SER A 1 88 ? 9.654 5.919 63.320 1.00 59.61 88 SER R C 1
ATOM 701 O O . SER A 1 88 ? 8.435 6.003 63.211 1.00 60.11 88 SER R O 1
ATOM 704 N N . GLN A 1 89 ? 10.500 6.368 62.405 1.00 58.99 89 GLN R N 1
ATOM 705 C CA . GLN A 1 89 ? 10.032 6.933 61.152 1.00 58.52 89 GLN R CA 1
ATOM 706 C C . GLN A 1 89 ? 9.623 5.709 60.334 1.00 55.72 89 GLN R C 1
ATOM 707 O O . GLN A 1 89 ? 9.987 4.581 60.678 1.00 54.98 89 GLN R O 1
ATOM 713 N N . TRP A 1 90 ? 8.874 5.912 59.258 1.00 51.61 90 TRP R N 1
ATOM 714 C CA . TRP A 1 90 ? 8.475 4.782 58.444 1.00 47.15 90 TRP R CA 1
ATOM 715 C C . TRP A 1 90 ? 9.582 4.397 57.491 1.00 46.80 90 TRP R C 1
ATOM 716 O O . TRP A 1 90 ? 10.443 5.205 57.145 1.00 46.19 90 TRP R O 1
ATOM 727 N N . THR A 1 91 ? 9.560 3.140 57.081 1.00 46.56 91 THR R N 1
ATOM 728 C CA . THR A 1 91 ? 10.508 2.641 56.101 1.00 46.55 91 THR R CA 1
ATOM 729 C C . THR A 1 91 ? 9.562 2.193 54.995 1.00 45.45 91 THR R C 1
ATOM 730 O O . THR A 1 91 ? 8.673 1.374 55.226 1.00 43.44 91 THR R O 1
ATOM 734 N N . VAL A 1 92 ? 9.720 2.757 53.807 1.00 45.29 92 VAL R N 1
ATOM 735 C CA . VAL A 1 92 ? 8.820 2.398 52.726 1.00 46.74 92 VAL R CA 1
ATOM 736 C C . VAL A 1 92 ? 9.504 1.620 51.616 1.00 46.22 92 VAL R C 1
ATOM 737 O O . VAL A 1 92 ? 10.709 1.735 51.417 1.00 47.45 92 VAL R O 1
ATOM 741 N N . THR A 1 93 ? 8.726 0.816 50.905 1.00 45.07 93 THR R N 1
ATOM 742 C CA . THR A 1 93 ? 9.251 0.038 49.806 1.00 44.76 93 THR R CA 1
ATOM 743 C C . THR A 1 93 ? 9.929 0.988 48.820 1.00 44.47 93 THR R C 1
ATOM 744 O O . THR A 1 93 ? 9.507 2.131 48.655 1.00 43.47 93 THR R O 1
ATOM 748 N N . ASN A 1 94 ? 10.988 0.523 48.171 1.00 44.53 94 ASN R N 1
ATOM 749 C CA . ASN A 1 94 ? 11.715 1.386 47.261 1.00 46.13 94 ASN R CA 1
ATOM 750 C C . ASN A 1 94 ? 11.250 1.356 45.799 1.00 45.79 94 ASN R C 1
ATOM 751 O O . ASN A 1 94 ? 11.794 2.066 44.947 1.00 47.13 94 ASN R O 1
ATOM 756 N N . THR A 1 95 ? 10.241 0.545 45.505 1.00 43.37 95 THR R N 1
ATOM 757 C CA . THR A 1 95 ? 9.703 0.462 44.150 1.00 40.88 95 THR R CA 1
ATOM 758 C C . THR A 1 95 ? 8.197 0.237 44.218 1.00 39.44 95 THR R C 1
ATOM 759 O O . THR A 1 95 ? 7.675 -0.150 45.254 1.00 39.74 95 THR R O 1
ATOM 763 N N . ARG A 1 96 ? 7.508 0.494 43.112 1.00 38.89 96 ARG R N 1
ATOM 764 C CA . ARG A 1 96 ? 6.058 0.304 43.022 1.00 36.93 96 ARG R CA 1
ATOM 765 C C . ARG A 1 96 ? 5.765 -1.188 42.913 1.00 36.31 96 ARG R C 1
ATOM 766 O O . ARG A 1 96 ? 6.248 -1.852 41.990 1.00 35.84 96 ARG R O 1
ATOM 774 N N . PHE A 1 97 ? 4.981 -1.719 43.841 1.00 35.35 97 PHE R N 1
ATOM 775 C CA . PHE A 1 97 ? 4.632 -3.131 43.800 1.00 35.71 97 PHE R CA 1
ATOM 776 C C . PHE A 1 97 ? 3.517 -3.335 42.776 1.00 37.83 97 PHE R C 1
ATOM 777 O O . PHE A 1 97 ? 2.447 -2.738 42.887 1.00 38.80 97 PHE R O 1
ATOM 785 N N . SER A 1 98 ? 3.775 -4.178 41.780 1.00 39.15 98 SER R N 1
ATOM 786 C CA . SER A 1 98 ? 2.806 -4.463 40.721 1.00 40.22 98 SER R CA 1
ATOM 787 C C . SER A 1 98 ? 2.947 -5.887 40.207 1.00 40.33 98 SER R C 1
ATOM 788 O O . SER A 1 98 ? 3.725 -6.672 40.727 1.00 41.89 98 SER R O 1
ATOM 791 N N . VAL A 1 99 ? 2.203 -6.208 39.159 1.00 39.98 99 VAL R N 1
ATOM 792 C CA . VAL A 1 99 ? 2.255 -7.541 38.577 1.00 39.15 99 VAL R CA 1
ATOM 793 C C . VAL A 1 99 ? 3.693 -7.890 38.173 1.00 40.01 99 VAL R C 1
ATOM 794 O O . VAL A 1 99 ? 4.089 -9.053 38.203 1.00 41.16 99 VAL R O 1
ATOM 798 N N . ASP A 1 100 ? 4.469 -6.874 37.808 1.00 40.39 100 ASP R N 1
ATOM 799 C CA . ASP A 1 100 ? 5.858 -7.065 37.397 1.00 41.71 100 ASP R CA 1
ATOM 800 C C . ASP A 1 100 ? 6.702 -7.779 38.435 1.00 40.97 100 ASP R C 1
ATOM 801 O O . ASP A 1 100 ? 7.528 -8.624 38.103 1.00 42.04 100 ASP R O 1
ATOM 806 N N . GLU A 1 101 ? 6.497 -7.436 39.696 1.00 39.91 101 GLU R N 1
ATOM 807 C CA . GLU A 1 101 ? 7.283 -8.021 40.764 1.00 37.44 101 GLU R CA 1
ATOM 808 C C . GLU A 1 101 ? 6.755 -9.315 41.303 1.00 35.50 101 GLU R C 1
ATOM 809 O O . GLU A 1 101 ? 7.208 -9.765 42.347 1.00 37.91 101 GLU R O 1
ATOM 815 N N . VAL A 1 102 ? 5.800 -9.923 40.623 1.00 31.91 102 VAL R N 1
ATOM 816 C CA . VAL A 1 102 ? 5.278 -11.183 41.129 1.00 31.37 102 VAL R CA 1
ATOM 817 C C . VAL A 1 102 ? 6.094 -12.307 40.539 1.00 30.44 102 VAL R C 1
ATOM 818 O O . VAL A 1 102 ? 6.390 -12.313 39.349 1.00 29.27 102 VAL R O 1
ATOM 822 N N . THR A 1 103 ? 6.470 -13.254 41.377 1.00 29.78 103 THR R N 1
ATOM 823 C CA . THR A 1 103 ? 7.258 -14.377 40.903 1.00 30.51 103 THR R CA 1
ATOM 824 C C . THR A 1 103 ? 6.326 -15.440 40.357 1.00 30.93 103 THR R C 1
ATOM 825 O O . THR A 1 103 ? 5.332 -15.786 40.996 1.00 29.71 103 THR R O 1
ATOM 829 N N . LEU A 1 104 ? 6.645 -15.955 39.173 1.00 31.54 104 LEU R N 1
ATOM 830 C CA . LEU A 1 104 ? 5.790 -16.962 38.553 1.00 33.37 104 LEU R CA 1
ATOM 831 C C . LEU A 1 104 ? 6.083 -18.332 39.140 1.00 35.55 104 LEU R C 1
ATOM 832 O O . LEU A 1 104 ? 7.241 -18.723 39.302 1.00 37.21 104 LEU R O 1
ATOM 837 N N . THR A 1 105 ? 5.022 -19.046 39.489 1.00 36.17 105 THR R N 1
ATOM 838 C CA . THR A 1 105 ? 5.148 -20.383 40.043 1.00 37.52 105 THR R CA 1
ATOM 839 C C . THR A 1 105 ? 4.098 -21.254 39.374 1.00 39.57 105 THR R C 1
ATOM 840 O O . THR A 1 105 ? 3.124 -20.741 38.812 1.00 42.17 105 THR R O 1
ATOM 844 N N . VAL A 1 106 ? 4.291 -22.566 39.415 1.00 39.28 106 VAL R N 1
ATOM 845 C CA . VAL A 1 106 ? 3.310 -23.474 38.828 1.00 39.43 106 VAL R CA 1
ATOM 846 C C . VAL A 1 106 ? 2.755 -24.354 39.943 1.00 40.27 106 VAL R C 1
ATOM 847 O O . VAL A 1 106 ? 3.502 -24.832 40.797 1.00 41.41 106 VAL R O 1
ATOM 851 N N . GLY A 1 107 ? 1.448 -24.571 39.939 1.00 40.65 107 GLY R N 1
ATOM 852 C CA . GLY A 1 107 ? 0.844 -25.383 40.979 1.00 41.56 107 GLY R CA 1
ATOM 853 C C . GLY A 1 107 ? 1.358 -26.810 41.096 1.00 42.52 107 GLY R C 1
ATOM 854 O O . GLY A 1 107 ? 1.688 -27.267 42.192 1.00 41.45 107 GLY R O 1
ATOM 855 N N . SER A 1 108 ? 1.427 -27.514 39.969 1.00 42.91 108 SER R N 1
ATOM 856 C CA . SER A 1 108 ? 1.877 -28.900 39.953 1.00 42.76 108 SER R CA 1
ATOM 857 C C . SER A 1 108 ? 1.942 -29.437 38.540 1.00 42.91 108 SER R C 1
ATOM 858 O O . SER A 1 108 ? 1.273 -28.928 37.642 1.00 43.46 108 SER R O 1
ATOM 861 N N . VAL A 1 109 ? 2.738 -30.479 38.351 1.00 43.28 109 VAL R N 1
ATOM 862 C CA . VAL A 1 109 ? 2.883 -31.103 37.040 1.00 44.44 109 VAL R CA 1
ATOM 863 C C . VAL A 1 109 ? 2.405 -32.551 37.084 1.00 45.82 109 VAL R C 1
ATOM 864 O O . VAL A 1 109 ? 2.859 -33.340 37.914 1.00 47.13 109 VAL R O 1
ATOM 868 N N . ASN A 1 110 ? 1.487 -32.891 36.188 1.00 46.70 110 ASN R N 1
ATOM 869 C CA . ASN A 1 110 ? 0.929 -34.240 36.116 1.00 47.92 110 ASN R CA 1
ATOM 870 C C . ASN A 1 110 ? 1.555 -35.023 34.983 1.00 47.00 110 ASN R C 1
ATOM 871 O O . ASN A 1 110 ? 1.397 -34.662 33.826 1.00 48.53 110 ASN R O 1
ATOM 876 N N . LEU A 1 111 ? 2.264 -36.092 35.308 1.00 45.92 111 LEU R N 1
ATOM 877 C CA . LEU A 1 111 ? 2.891 -36.902 34.276 1.00 46.14 111 LEU R CA 1
ATOM 878 C C . LEU A 1 111 ? 2.093 -38.176 34.043 1.00 47.59 111 LEU R C 1
ATOM 879 O O . LEU A 1 111 ? 1.426 -38.676 34.938 1.00 48.41 111 LEU R O 1
ATOM 884 N N . GLU A 1 112 ? 2.163 -38.692 32.824 1.00 49.96 112 GLU R N 1
ATOM 885 C CA . GLU A 1 112 ? 1.459 -39.909 32.448 1.00 50.00 112 GLU R CA 1
ATOM 886 C C . GLU A 1 112 ? 2.199 -40.564 31.301 1.00 50.59 112 GLU R C 1
ATOM 887 O O . GLU A 1 112 ? 2.899 -39.894 30.541 1.00 51.20 112 GLU R O 1
ATOM 893 N N . ILE A 1 113 ? 2.062 -41.878 31.184 1.00 51.36 113 ILE R N 1
ATOM 894 C CA . ILE A 1 113 ? 2.707 -42.591 30.095 1.00 51.11 113 ILE R CA 1
ATOM 895 C C . ILE A 1 113 ? 1.657 -43.200 29.184 1.00 50.82 113 ILE R C 1
ATOM 896 O O . ILE A 1 113 ? 0.618 -43.690 29.640 1.00 49.84 113 ILE R O 1
ATOM 901 N N . HIS A 1 114 ? 1.933 -43.139 27.888 1.00 51.26 114 HIS R N 1
ATOM 902 C CA . HIS A 1 114 ? 1.035 -43.671 26.890 1.00 50.85 114 HIS R CA 1
ATOM 903 C C . HIS A 1 114 ? 1.814 -43.949 25.618 1.00 49.95 114 HIS R C 1
ATOM 904 O O . HIS A 1 114 ? 2.429 -43.053 25.054 1.00 48.79 114 HIS R O 1
ATOM 911 N N . ASN A 1 115 ? 1.793 -45.206 25.190 1.00 49.59 115 ASN R N 1
ATOM 912 C CA . ASN A 1 115 ? 2.486 -45.641 23.985 1.00 49.64 115 ASN R CA 1
ATOM 913 C C . ASN A 1 115 ? 3.812 -44.930 23.749 1.00 48.50 115 ASN R C 1
ATOM 914 O O . ASN A 1 115 ? 3.985 -44.245 22.748 1.00 48.03 115 ASN R O 1
ATOM 919 N N . GLY A 1 116 ? 4.750 -45.094 24.670 1.00 47.52 116 GLY R N 1
ATOM 920 C CA . GLY A 1 116 ? 6.049 -44.475 24.496 1.00 46.80 116 GLY R CA 1
ATOM 921 C C . GLY A 1 116 ? 6.062 -42.964 24.581 1.00 47.02 116 GLY R C 1
ATOM 922 O O . GLY A 1 116 ? 6.954 -42.307 24.051 1.00 46.88 116 GLY R O 1
ATOM 923 N N . PHE A 1 117 ? 5.064 -42.402 25.244 1.00 46.84 117 PHE R N 1
ATOM 924 C CA . PHE A 1 117 ? 5.011 -40.962 25.401 1.00 47.04 117 PHE R CA 1
ATOM 925 C C . PHE A 1 117 ? 4.840 -40.593 26.854 1.00 46.89 117 PHE R C 1
ATOM 926 O O . PHE A 1 117 ? 4.169 -41.290 27.616 1.00 47.01 117 PHE R O 1
ATOM 934 N N . ILE A 1 118 ? 5.484 -39.507 27.249 1.00 46.39 118 ILE R N 1
ATOM 935 C CA . ILE A 1 118 ? 5.302 -38.996 28.591 1.00 45.45 118 ILE R CA 1
ATOM 936 C C . ILE A 1 118 ? 4.484 -37.744 28.280 1.00 43.11 118 ILE R C 1
ATOM 937 O O . ILE A 1 118 ? 4.935 -36.846 27.573 1.00 42.02 118 ILE R O 1
ATOM 942 N N . LEU A 1 119 ? 3.248 -37.742 28.749 1.00 41.45 119 LEU R N 1
ATOM 943 C CA . LEU A 1 119 ? 2.349 -36.633 28.522 1.00 42.02 119 LEU R CA 1
ATOM 944 C C . LEU A 1 119 ? 2.271 -35.813 29.799 1.00 41.60 119 LEU R C 1
ATOM 945 O O . LEU A 1 119 ? 1.861 -36.310 30.854 1.00 40.30 119 LEU R O 1
ATOM 950 N N . GLY A 1 120 ? 2.680 -34.552 29.697 1.00 41.90 120 GLY R N 1
ATOM 951 C CA . GLY A 1 120 ? 2.666 -33.675 30.856 1.00 42.05 120 GLY R CA 1
ATOM 952 C C . GLY A 1 120 ? 1.631 -32.572 30.826 1.00 40.14 120 GLY R C 1
ATOM 953 O O . GLY A 1 120 ? 1.353 -31.986 29.790 1.00 39.94 120 GLY R O 1
ATOM 954 N N . LYS A 1 121 ? 1.062 -32.290 31.985 1.00 41.19 121 LYS R N 1
ATOM 955 C CA . LYS A 1 121 ? 0.068 -31.239 32.112 1.00 42.88 121 LYS R CA 1
ATOM 956 C C . LYS A 1 121 ? 0.466 -30.317 33.265 1.00 41.60 121 LYS R C 1
ATOM 957 O O . LYS A 1 121 ? 0.506 -30.743 34.415 1.00 41.32 121 LYS R O 1
ATOM 963 N N . ILE A 1 122 ? 0.789 -29.064 32.948 1.00 40.72 122 ILE R N 1
ATOM 964 C CA . ILE A 1 122 ? 1.175 -28.079 33.961 1.00 40.19 122 ILE R CA 1
ATOM 965 C C . ILE A 1 122 ? -0.064 -27.404 34.552 1.00 40.41 122 ILE R C 1
ATOM 966 O O . ILE A 1 122 ? -0.840 -26.781 33.847 1.00 39.51 122 ILE R O 1
ATOM 971 N N . GLN A 1 123 ? -0.257 -27.567 35.852 1.00 42.72 123 GLN R N 1
ATOM 972 C CA . GLN A 1 123 ? -1.391 -26.972 36.556 1.00 44.11 123 GLN R CA 1
ATOM 973 C C . GLN A 1 123 ? -0.973 -25.645 37.193 1.00 43.58 123 GLN R C 1
ATOM 974 O O . GLN A 1 123 ? -0.352 -25.627 38.257 1.00 41.96 123 GLN R O 1
ATOM 980 N N . LEU A 1 124 ? -1.307 -24.536 36.547 1.00 42.72 124 LEU R N 1
ATOM 981 C CA . LEU A 1 124 ? -0.953 -23.238 37.087 1.00 42.35 124 LEU R CA 1
ATOM 982 C C . LEU A 1 124 ? -1.586 -23.042 38.462 1.00 42.03 124 LEU R C 1
ATOM 983 O O . LEU A 1 124 ? -2.549 -23.704 38.805 1.00 40.09 124 LEU R O 1
ATOM 988 N N . PRO A 1 125 ? -1.025 -22.139 39.278 1.00 43.89 125 PRO R N 1
ATOM 989 C CA . PRO A 1 125 ? -1.574 -21.904 40.615 1.00 44.53 125 PRO R CA 1
ATOM 990 C C . PRO A 1 125 ? -2.990 -21.335 40.669 1.00 46.10 125 PRO R C 1
ATOM 991 O O . PRO A 1 125 ? -3.344 -20.431 39.916 1.00 45.87 125 PRO R O 1
ATOM 995 N N . ARG A 1 126 ? -3.798 -21.895 41.563 1.00 48.19 126 ARG R N 1
ATOM 996 C CA . ARG A 1 126 ? -5.161 -21.443 41.755 1.00 50.76 126 ARG R CA 1
ATOM 997 C C . ARG A 1 126 ? -5.326 -21.018 43.212 1.00 50.34 126 ARG R C 1
ATOM 998 O O . ARG A 1 126 ? -5.965 -21.707 44.007 1.00 50.37 126 ARG R O 1
ATOM 1006 N N . PRO A 1 127 ? -4.732 -19.883 43.590 1.00 49.74 127 PRO R N 1
ATOM 1007 C CA . PRO A 1 127 ? -4.870 -19.441 44.978 1.00 50.51 127 PRO R CA 1
ATOM 1008 C C . PRO A 1 127 ? -6.327 -19.139 45.341 1.00 51.70 127 PRO R C 1
ATOM 1009 O O . PRO A 1 127 ? -7.062 -18.531 44.564 1.00 50.55 127 PRO R O 1
ATOM 1013 N N . LYS A 1 128 ? -6.749 -19.571 46.520 1.00 53.75 128 LYS R N 1
ATOM 1014 C CA . LYS A 1 128 ? -8.120 -19.320 46.937 1.00 58.50 128 LYS R CA 1
ATOM 1015 C C . LYS A 1 128 ? -8.484 -17.830 46.934 1.00 59.55 128 LYS R C 1
ATOM 1016 O O . LYS A 1 128 ? -9.580 -17.463 46.524 1.00 60.23 128 LYS R O 1
ATOM 1022 N N . MET A 1 129 ? -7.567 -16.978 47.382 1.00 60.22 129 MET R N 1
ATOM 1023 C CA . MET A 1 129 ? -7.814 -15.542 47.428 1.00 61.70 129 MET R CA 1
ATOM 1024 C C . MET A 1 129 ? -8.101 -14.935 46.054 1.00 61.19 129 MET R C 1
ATOM 1025 O O . MET A 1 129 ? -8.700 -13.868 45.951 1.00 61.72 129 MET R O 1
ATOM 1030 N N . ALA A 1 130 ? -7.673 -15.612 44.998 1.00 60.97 130 ALA R N 1
ATOM 1031 C CA . ALA A 1 130 ? -7.876 -15.111 43.641 1.00 61.65 130 ALA R CA 1
ATOM 1032 C C . ALA A 1 130 ? -9.337 -15.062 43.190 1.00 62.49 130 ALA R C 1
ATOM 1033 O O . ALA A 1 130 ? -10.019 -16.091 43.108 1.00 62.38 130 ALA R O 1
ATOM 1035 N N . PRO A 1 131 ? -9.839 -13.856 42.889 1.00 63.25 131 PRO R N 1
ATOM 1036 C CA . PRO A 1 131 ? -11.228 -13.714 42.443 1.00 63.63 131 PRO R CA 1
ATOM 1037 C C . PRO A 1 131 ? -11.495 -14.507 41.162 1.00 64.05 131 PRO R C 1
ATOM 1038 O O . PRO A 1 131 ? -10.743 -14.410 40.192 1.00 63.53 131 PRO R O 1
ATOM 1042 N N . ALA A 1 132 ? -12.573 -15.291 41.188 1.00 64.16 132 ALA R N 1
ATOM 1043 C CA . ALA A 1 132 ? -12.993 -16.145 40.078 1.00 63.76 132 ALA R CA 1
ATOM 1044 C C . ALA A 1 132 ? -12.369 -15.892 38.697 1.00 63.46 132 ALA R C 1
ATOM 1045 O O . ALA A 1 132 ? -11.607 -16.719 38.194 1.00 62.78 132 ALA R O 1
ATOM 1047 N N . GLN A 1 133 ? -12.694 -14.755 38.088 1.00 62.86 133 GLN R N 1
ATOM 1048 C CA . GLN A 1 133 ? -12.189 -14.438 36.759 1.00 62.47 133 GLN R CA 1
ATOM 1049 C C . GLN A 1 133 ? -10.745 -13.940 36.638 1.00 60.67 133 GLN R C 1
ATOM 1050 O O . GLN A 1 133 ? -10.306 -13.534 35.561 1.00 59.64 133 GLN R O 1
ATOM 1056 N N . ASP A 1 134 ? -9.996 -13.980 37.730 1.00 57.77 134 ASP R N 1
ATOM 1057 C CA . ASP A 1 134 ? -8.610 -13.553 37.672 1.00 54.79 134 ASP R CA 1
ATOM 1058 C C . ASP A 1 134 ? -7.675 -14.746 37.759 1.00 53.16 134 ASP R C 1
ATOM 1059 O O . ASP A 1 134 ? -6.933 -14.904 38.728 1.00 52.30 134 ASP R O 1
ATOM 1064 N N . THR A 1 135 ? -7.715 -15.585 36.728 1.00 50.53 135 THR R N 1
ATOM 1065 C CA . THR A 1 135 ? -6.875 -16.774 36.679 1.00 48.05 135 THR R CA 1
ATOM 1066 C C . THR A 1 135 ? -5.503 -16.432 36.140 1.00 45.59 135 THR R C 1
ATOM 1067 O O . THR A 1 135 ? -5.330 -15.408 35.485 1.00 46.14 135 THR R O 1
ATOM 1071 N N . TYR A 1 136 ? -4.532 -17.290 36.420 1.00 43.04 136 TYR R N 1
ATOM 1072 C CA . TYR A 1 136 ? -3.180 -17.069 35.945 1.00 41.63 136 TYR R CA 1
ATOM 1073 C C . TYR A 1 136 ? -3.291 -16.828 34.456 1.00 40.83 136 TYR R C 1
ATOM 1074 O O . TYR A 1 136 ? -2.701 -15.881 33.931 1.00 41.40 136 TYR R O 1
ATOM 1083 N N . GLU A 1 137 ? -4.060 -17.683 33.783 1.00 40.62 137 GLU R N 1
ATOM 1084 C CA . GLU A 1 137 ? -4.263 -17.567 32.333 1.00 40.62 137 GLU R CA 1
ATOM 1085 C C . GLU A 1 137 ? -4.910 -16.236 31.967 1.00 40.00 137 GLU R C 1
ATOM 1086 O O . GLU A 1 137 ? -4.517 -15.592 30.997 1.00 40.21 137 GLU R O 1
ATOM 1092 N N . SER A 1 138 ? -5.898 -15.821 32.752 1.00 40.07 138 SER R N 1
ATOM 1093 C CA . SER A 1 138 ? -6.568 -14.551 32.512 1.00 40.56 138 SER R CA 1
ATOM 1094 C C . SER A 1 138 ? -5.592 -13.379 32.596 1.00 39.52 138 SER R C 1
ATOM 1095 O O . SER A 1 138 ? -5.562 -12.516 31.720 1.00 38.21 138 SER R O 1
ATOM 1098 N N . ILE A 1 139 ? -4.792 -13.365 33.659 1.00 38.92 139 ILE R N 1
ATOM 1099 C CA . ILE A 1 139 ? -3.816 -12.304 33.896 1.00 36.94 139 ILE R CA 1
ATOM 1100 C C . ILE A 1 139 ? -2.635 -12.348 32.938 1.00 37.02 139 ILE R C 1
ATOM 1101 O O . ILE A 1 139 ? -2.261 -11.322 32.366 1.00 36.40 139 ILE R O 1
ATOM 1106 N N . PHE A 1 140 ? -2.027 -13.524 32.772 1.00 36.60 140 PHE R N 1
ATOM 1107 C CA . PHE A 1 140 ? -0.901 -13.649 31.846 1.00 35.79 140 PHE R CA 1
ATOM 1108 C C . PHE A 1 140 ? -1.422 -14.386 30.608 1.00 36.76 140 PHE R C 1
ATOM 1109 O O . PHE A 1 140 ? -1.082 -15.546 30.352 1.00 37.12 140 PHE R O 1
ATOM 1117 N N . SER A 1 141 ? -2.250 -13.667 29.853 1.00 35.71 141 SER R N 1
ATOM 1118 C CA . SER A 1 141 ? -2.930 -14.150 28.658 1.00 34.55 141 SER R CA 1
ATOM 1119 C C . SER A 1 141 ? -2.099 -14.547 27.441 1.00 34.51 141 SER R C 1
ATOM 1120 O O . SER A 1 141 ? -2.587 -15.281 26.577 1.00 34.54 141 SER R O 1
ATOM 1123 N N . HIS A 1 142 ? -0.865 -14.073 27.342 1.00 33.05 142 HIS R N 1
ATOM 1124 C CA . HIS A 1 142 ? -0.069 -14.427 26.174 1.00 33.65 142 HIS R CA 1
ATOM 1125 C C . HIS A 1 142 ? 1.382 -14.750 26.478 1.00 33.13 142 HIS R C 1
ATOM 1126 O O . HIS A 1 142 ? 1.948 -14.293 27.465 1.00 33.01 142 HIS R O 1
ATOM 1133 N N . PHE A 1 143 ? 1.977 -15.537 25.595 1.00 32.55 143 PHE R N 1
ATOM 1134 C CA . PHE A 1 143 ? 3.373 -15.913 25.702 1.00 32.00 143 PHE R CA 1
ATOM 1135 C C . PHE A 1 143 ? 3.780 -16.685 26.945 1.00 32.28 143 PHE R C 1
ATOM 1136 O O . PHE A 1 143 ? 4.918 -16.563 27.382 1.00 33.48 143 PHE R O 1
ATOM 1144 N N . ARG A 1 144 ? 2.875 -17.456 27.536 1.00 30.88 144 ARG R N 1
ATOM 1145 C CA . ARG A 1 144 ? 3.265 -18.241 28.693 1.00 31.59 144 ARG R CA 1
ATOM 1146 C C . ARG A 1 144 ? 4.246 -19.327 28.225 1.00 32.40 144 ARG R C 1
ATOM 1147 O O . ARG A 1 144 ? 3.994 -20.023 27.247 1.00 32.82 144 ARG R O 1
ATOM 1155 N N . GLU A 1 145 ? 5.378 -19.457 28.900 1.00 33.90 145 GLU R N 1
ATOM 1156 C CA . GLU A 1 145 ? 6.345 -20.474 28.501 1.00 35.79 145 GLU R CA 1
ATOM 1157 C C . GLU A 1 145 ? 6.889 -21.232 29.691 1.00 34.51 145 GLU R C 1
ATOM 1158 O O . GLU A 1 145 ? 6.821 -20.765 30.824 1.00 35.14 145 GLU R O 1
ATOM 1164 N N . TYR A 1 146 ? 7.420 -22.411 29.424 1.00 34.11 146 TYR R N 1
ATOM 1165 C CA . TYR A 1 146 ? 7.952 -23.234 30.491 1.00 35.95 146 TYR R CA 1
ATOM 1166 C C . TYR A 1 146 ? 9.242 -23.950 30.126 1.00 37.24 146 TYR R C 1
ATOM 1167 O O . TYR A 1 146 ? 9.384 -24.497 29.027 1.00 37.13 146 TYR R O 1
ATOM 1176 N N . GLU A 1 147 ? 10.193 -23.906 31.049 1.00 39.09 147 GLU R N 1
ATOM 1177 C CA . GLU A 1 147 ? 11.458 -24.596 30.882 1.00 41.60 147 GLU R CA 1
ATOM 1178 C C . GLU A 1 147 ? 11.246 -25.959 31.535 1.00 41.83 147 GLU R C 1
ATOM 1179 O O . GLU A 1 147 ? 10.817 -26.052 32.686 1.00 41.01 147 GLU R O 1
ATOM 1185 N N . ILE A 1 148 ? 11.525 -27.014 30.789 1.00 42.03 148 ILE R N 1
ATOM 1186 C CA . ILE A 1 148 ? 11.375 -28.358 31.305 1.00 42.84 148 ILE R CA 1
ATOM 1187 C C . ILE A 1 148 ? 12.749 -29.003 31.471 1.00 43.65 148 ILE R C 1
ATOM 1188 O O . ILE A 1 148 ? 13.535 -29.086 30.526 1.00 43.05 148 ILE R O 1
ATOM 1193 N N . ALA A 1 149 ? 13.039 -29.427 32.695 1.00 45.09 149 ALA R N 1
ATOM 1194 C CA . ALA A 1 149 ? 14.309 -30.071 33.019 1.00 45.21 149 ALA R CA 1
ATOM 1195 C C . ALA A 1 149 ? 14.016 -31.530 33.338 1.00 46.10 149 ALA R C 1
ATOM 1196 O O . ALA A 1 149 ? 13.305 -31.835 34.297 1.00 45.44 149 ALA R O 1
ATOM 1198 N N . ILE A 1 150 ? 14.562 -32.424 32.525 1.00 47.89 150 ILE R N 1
ATOM 1199 C CA . ILE A 1 150 ? 14.353 -33.849 32.716 1.00 50.56 150 ILE R CA 1
ATOM 1200 C C . ILE A 1 150 ? 15.616 -34.501 33.234 1.00 52.26 150 ILE R C 1
ATOM 1201 O O . ILE A 1 150 ? 16.711 -34.100 32.865 1.00 52.20 150 ILE R O 1
ATOM 1206 N N . ARG A 1 151 ? 15.458 -35.499 34.097 1.00 55.60 151 ARG R N 1
ATOM 1207 C CA . ARG A 1 151 ? 16.596 -36.255 34.617 1.00 58.03 151 ARG R CA 1
ATOM 1208 C C . ARG A 1 151 ? 16.187 -37.702 34.783 1.00 60.89 151 ARG R C 1
ATOM 1209 O O . ARG A 1 151 ? 15.071 -37.993 35.209 1.00 59.83 151 ARG R O 1
ATOM 1217 N N . LYS A 1 152 ? 17.089 -38.610 34.424 1.00 66.45 152 LYS R N 1
ATOM 1218 C CA . LYS A 1 152 ? 16.827 -40.041 34.540 1.00 71.54 152 LYS R CA 1
ATOM 1219 C C . LYS A 1 152 ? 17.324 -40.481 35.917 1.00 73.90 152 LYS R C 1
ATOM 1220 O O . LYS A 1 152 ? 18.476 -40.231 36.261 1.00 73.37 152 LYS R O 1
ATOM 1226 N N . VAL A 1 153 ? 16.447 -41.112 36.702 1.00 78.54 153 VAL R N 1
ATOM 1227 C CA . VAL A 1 153 ? 16.789 -41.569 38.054 1.00 83.21 153 VAL R CA 1
ATOM 1228 C C . VAL A 1 153 ? 18.065 -42.403 38.073 1.00 86.59 153 VAL R C 1
ATOM 1229 O O . VAL A 1 153 ? 19.042 -42.050 38.741 1.00 87.58 153 VAL R O 1
ATOM 1233 N N . PRO A 1 154 ? 18.073 -43.530 37.351 1.00 88.95 154 PRO R N 1
ATOM 1234 C CA . PRO A 1 154 ? 19.284 -44.349 37.340 1.00 91.30 154 PRO R CA 1
ATOM 1235 C C . PRO A 1 154 ? 20.389 -43.616 36.586 1.00 93.28 154 PRO R C 1
ATOM 1236 O O . PRO A 1 154 ? 21.365 -44.225 36.155 1.00 94.10 154 PRO R O 1
ATOM 1240 N N . GLY A 1 155 ? 20.212 -42.306 36.423 1.00 94.96 155 GLY R N 1
ATOM 1241 C CA . GLY A 1 155 ? 21.190 -41.482 35.731 1.00 97.52 155 GLY R CA 1
ATOM 1242 C C . GLY A 1 155 ? 22.029 -40.686 36.716 1.00 99.46 155 GLY R C 1
ATOM 1243 O O . GLY A 1 155 ? 23.050 -41.181 37.198 1.00 99.86 155 GLY R O 1
ATOM 1244 N N . GLN A 1 156 ? 21.611 -39.455 37.019 1.00 100.84 156 GLN R N 1
ATOM 1245 C CA . GLN A 1 156 ? 22.343 -38.616 37.969 1.00 101.98 156 GLN R CA 1
ATOM 1246 C C . GLN A 1 156 ? 21.690 -37.255 38.203 1.00 102.44 156 GLN R C 1
ATOM 1247 O O . GLN A 1 156 ? 20.503 -37.063 37.925 1.00 102.89 156 GLN R O 1
ATOM 1253 N N . PHE A 1 157 ? 22.477 -36.318 38.730 1.00 102.34 157 PHE R N 1
ATOM 1254 C CA . PHE A 1 157 ? 21.994 -34.969 39.004 1.00 101.97 157 PHE R CA 1
ATOM 1255 C C . PHE A 1 157 ? 22.334 -34.019 37.866 1.00 100.56 157 PHE R C 1
ATOM 1256 O O . PHE A 1 157 ? 22.691 -32.856 38.080 1.00 100.44 157 PHE R O 1
ATOM 1264 N N . THR A 1 158 ? 22.229 -34.541 36.650 1.00 98.30 158 THR R N 1
ATOM 1265 C CA . THR A 1 158 ? 22.481 -33.761 35.452 1.00 96.02 158 THR R CA 1
ATOM 1266 C C . THR A 1 158 ? 21.117 -33.606 34.774 1.00 94.37 158 THR R C 1
ATOM 1267 O O . THR A 1 158 ? 20.291 -34.525 34.813 1.00 93.79 158 THR R O 1
ATOM 1271 N N . PHE A 1 159 ? 20.867 -32.441 34.181 1.00 91.78 159 PHE R N 1
ATOM 1272 C CA . PHE A 1 159 ? 19.580 -32.194 33.543 1.00 88.83 159 PHE R CA 1
ATOM 1273 C C . PHE A 1 159 ? 19.671 -31.768 32.086 1.00 87.24 159 PHE R C 1
ATOM 1274 O O . PHE A 1 159 ? 20.648 -31.150 31.663 1.00 86.97 159 PHE R O 1
ATOM 1282 N N . THR A 1 160 ? 18.629 -32.105 31.329 1.00 85.19 160 THR R N 1
ATOM 1283 C CA . THR A 1 160 ? 18.536 -31.744 29.919 1.00 83.05 160 THR R CA 1
ATOM 1284 C C . THR A 1 160 ? 17.324 -30.825 29.770 1.00 81.00 160 THR R C 1
ATOM 1285 O O . THR A 1 160 ? 16.255 -31.101 30.322 1.00 79.99 160 THR R O 1
ATOM 1289 N N . HIS A 1 161 ? 17.504 -29.734 29.027 1.00 78.87 161 HIS R N 1
ATOM 1290 C CA . HIS A 1 161 ? 16.447 -28.752 28.834 1.00 76.52 161 HIS R CA 1
ATOM 1291 C C . HIS A 1 161 ? 15.513 -28.963 27.650 1.00 73.55 161 HIS R C 1
ATOM 1292 O O . HIS A 1 161 ? 15.829 -29.675 26.702 1.00 73.52 161 HIS R O 1
ATOM 1299 N N . LYS A 1 162 ? 14.353 -28.322 27.731 1.00 69.90 162 LYS R N 1
ATOM 1300 C CA . LYS A 1 162 ? 13.308 -28.416 26.716 1.00 66.43 162 LYS R CA 1
ATOM 1301 C C . LYS A 1 162 ? 12.279 -27.317 27.017 1.00 63.13 162 LYS R C 1
ATOM 1302 O O . LYS A 1 162 ? 11.600 -27.365 28.038 1.00 62.05 162 LYS R O 1
ATOM 1308 N N . LYS A 1 163 ? 12.169 -26.328 26.135 1.00 59.84 163 LYS R N 1
ATOM 1309 C CA . LYS A 1 163 ? 11.235 -25.225 26.352 1.00 57.91 163 LYS R CA 1
ATOM 1310 C C . LYS A 1 163 ? 9.916 -25.452 25.622 1.00 55.26 163 LYS R C 1
ATOM 1311 O O . LYS A 1 163 ? 9.906 -25.901 24.482 1.00 55.29 163 LYS R O 1
ATOM 1317 N N . VAL A 1 164 ? 8.803 -25.150 26.281 1.00 51.66 164 VAL R N 1
ATOM 1318 C CA . VAL A 1 164 ? 7.497 -25.325 25.659 1.00 49.58 164 VAL R CA 1
ATOM 1319 C C . VAL A 1 164 ? 6.625 -24.086 25.823 1.00 48.21 164 VAL R C 1
ATOM 1320 O O . VAL A 1 164 ? 6.796 -23.312 26.761 1.00 48.67 164 VAL R O 1
ATOM 1324 N N . LYS A 1 165 ? 5.671 -23.916 24.916 1.00 46.85 165 LYS R N 1
ATOM 1325 C CA . LYS A 1 165 ? 4.793 -22.757 24.950 1.00 45.66 165 LYS R CA 1
ATOM 1326 C C . LYS A 1 165 ? 3.346 -23.074 25.302 1.00 44.87 165 LYS R C 1
ATOM 1327 O O . LYS A 1 165 ? 2.455 -22.262 25.084 1.00 44.14 165 LYS R O 1
ATOM 1333 N N . HIS A 1 166 ? 3.115 -24.244 25.879 1.00 43.91 166 HIS R N 1
ATOM 1334 C CA . HIS A 1 166 ? 1.767 -24.620 26.263 1.00 44.59 166 HIS R CA 1
ATOM 1335 C C . HIS A 1 166 ? 1.790 -25.260 27.637 1.00 44.06 166 HIS R C 1
ATOM 1336 O O . HIS A 1 166 ? 2.842 -25.653 28.110 1.00 45.48 166 HIS R O 1
ATOM 1343 N N . GLU A 1 167 ? 0.635 -25.358 28.289 1.00 43.61 167 GLU R N 1
ATOM 1344 C CA . GLU A 1 167 ? 0.579 -25.985 29.603 1.00 43.06 167 GLU R CA 1
ATOM 1345 C C . GLU A 1 167 ? 0.638 -27.508 29.477 1.00 43.66 167 GLU R C 1
ATOM 1346 O O . GLU A 1 167 ? 0.717 -28.232 30.468 1.00 45.82 167 GLU R O 1
ATOM 1352 N N . GLN A 1 168 ? 0.605 -27.993 28.246 1.00 43.53 168 GLN R N 1
ATOM 1353 C CA . GLN A 1 168 ? 0.651 -29.418 27.981 1.00 42.58 168 GLN R CA 1
ATOM 1354 C C . GLN A 1 168 ? 1.890 -29.651 27.147 1.00 42.40 168 GLN R C 1
ATOM 1355 O O . GLN A 1 168 ? 2.251 -28.809 26.318 1.00 42.67 168 GLN R O 1
ATOM 1361 N N . PHE A 1 169 ? 2.547 -30.784 27.366 1.00 40.67 169 PHE R N 1
ATOM 1362 C CA . PHE A 1 169 ? 3.755 -31.098 26.620 1.00 39.47 169 PHE R CA 1
ATOM 1363 C C . PHE A 1 169 ? 3.967 -32.615 26.542 1.00 40.62 169 PHE R C 1
ATOM 1364 O O . PHE A 1 169 ? 3.359 -33.390 27.290 1.00 39.48 169 PHE R O 1
ATOM 1372 N N . SER A 1 170 ? 4.836 -33.033 25.630 1.00 40.68 170 SER R N 1
ATOM 1373 C CA . SER A 1 170 ? 5.129 -34.444 25.462 1.00 40.85 170 SER R CA 1
ATOM 1374 C C . SER A 1 170 ? 6.624 -34.665 25.327 1.00 42.50 170 SER R C 1
ATOM 1375 O O . SER A 1 170 ? 7.348 -33.840 24.768 1.00 42.37 170 SER R O 1
ATOM 1378 N N . LEU A 1 171 ? 7.079 -35.790 25.856 1.00 44.48 171 LEU R N 1
ATOM 1379 C CA . LEU A 1 171 ? 8.475 -36.177 25.774 1.00 46.58 171 LEU R CA 1
ATOM 1380 C C . LEU A 1 171 ? 8.406 -37.620 25.312 1.00 47.67 171 LEU R C 1
ATOM 1381 O O . LEU A 1 171 ? 7.653 -38.400 25.882 1.00 47.57 171 LEU R O 1
ATOM 1386 N N . LEU A 1 172 ? 9.143 -37.990 24.274 1.00 50.38 172 LEU R N 1
ATOM 1387 C CA . LEU A 1 172 ? 9.055 -39.372 23.854 1.00 54.71 172 LEU R CA 1
ATOM 1388 C C . LEU A 1 172 ? 10.056 -40.295 24.526 1.00 57.45 172 LEU R C 1
ATOM 1389 O O . LEU A 1 172 ? 11.235 -39.975 24.677 1.00 56.67 172 LEU R O 1
ATOM 1394 N N . THR A 1 173 ? 9.536 -41.448 24.936 1.00 60.62 173 THR R N 1
ATOM 1395 C CA . THR A 1 173 ? 10.282 -42.505 25.596 1.00 64.02 173 THR R CA 1
ATOM 1396 C C . THR A 1 173 ? 10.715 -43.522 24.544 1.00 66.23 173 THR R C 1
ATOM 1397 O O . THR A 1 173 ? 10.331 -44.685 24.614 1.00 67.69 173 THR R O 1
ATOM 1401 N N . SER A 1 174 ? 11.500 -43.091 23.563 1.00 68.13 174 SER R N 1
ATOM 1402 C CA . SER A 1 174 ? 11.948 -44.001 22.513 1.00 69.62 174 SER R CA 1
ATOM 1403 C C . SER A 1 174 ? 12.596 -45.266 23.078 1.00 69.78 174 SER R C 1
ATOM 1404 O O . SER A 1 174 ? 13.818 -45.339 23.245 1.00 69.49 174 SER R O 1
ATOM 1407 N N . GLY A 1 175 ? 11.754 -46.254 23.378 1.00 69.83 175 GLY R N 1
ATOM 1408 C CA . GLY A 1 175 ? 12.220 -47.524 23.915 1.00 70.62 175 GLY R CA 1
ATOM 1409 C C . GLY A 1 175 ? 13.167 -47.477 25.108 1.00 70.98 175 GLY R C 1
ATOM 1410 O O . GLY A 1 175 ? 14.105 -48.280 25.199 1.00 69.68 175 GLY R O 1
ATOM 1411 N N . GLU A 1 176 ? 12.920 -46.548 26.027 1.00 71.04 176 GLU R N 1
ATOM 1412 C CA . GLU A 1 176 ? 13.752 -46.409 27.216 1.00 71.03 176 GLU R CA 1
ATOM 1413 C C . GLU A 1 176 ? 13.085 -47.043 28.432 1.00 69.82 176 GLU R C 1
ATOM 1414 O O . GLU A 1 176 ? 11.868 -47.220 28.469 1.00 68.15 176 GLU R O 1
ATOM 1420 N N . VAL A 1 177 ? 13.893 -47.396 29.422 1.00 69.60 177 VAL R N 1
ATOM 1421 C CA . VAL A 1 177 ? 13.377 -47.988 30.648 1.00 70.08 177 VAL R CA 1
ATOM 1422 C C . VAL A 1 177 ? 13.888 -47.148 31.805 1.00 69.81 177 VAL R C 1
ATOM 1423 O O . VAL A 1 177 ? 14.865 -46.414 31.662 1.00 71.01 177 VAL R O 1
ATOM 1427 N N . GLY A 1 178 ? 13.226 -47.248 32.947 1.00 69.12 178 GLY R N 1
ATOM 1428 C CA . GLY A 1 178 ? 13.668 -46.485 34.095 1.00 68.70 178 GLY R CA 1
ATOM 1429 C C . GLY A 1 178 ? 12.649 -45.491 34.611 1.00 67.93 178 GLY R C 1
ATOM 1430 O O . GLY A 1 178 ? 11.451 -45.583 34.328 1.00 68.08 178 GLY R O 1
ATOM 1431 N N . GLU A 1 179 ? 13.138 -44.528 35.379 1.00 66.90 179 GLU R N 1
ATOM 1432 C CA . GLU A 1 179 ? 12.282 -43.510 35.952 1.00 66.78 179 GLU R CA 1
ATOM 1433 C C . GLU A 1 179 ? 12.703 -42.125 35.467 1.00 65.91 179 GLU R C 1
ATOM 1434 O O . GLU A 1 179 ? 13.893 -41.795 35.460 1.00 65.38 179 GLU R O 1
ATOM 1440 N N . PHE A 1 180 ? 11.727 -41.331 35.028 1.00 64.11 180 PHE R N 1
ATOM 1441 C CA . PHE A 1 180 ? 11.999 -39.974 34.558 1.00 62.34 180 PHE R CA 1
ATOM 1442 C C . PHE A 1 180 ? 11.410 -38.959 35.526 1.00 59.73 180 PHE R C 1
ATOM 1443 O O . PHE A 1 180 ? 10.239 -39.050 35.898 1.00 59.93 180 PHE R O 1
ATOM 1451 N N . CYS A 1 181 ? 12.234 -38.004 35.944 1.00 56.17 181 CYS R N 1
ATOM 1452 C CA . CYS A 1 181 ? 11.806 -36.947 36.854 1.00 53.00 181 CYS R CA 1
ATOM 1453 C C . CYS A 1 181 ? 11.927 -35.611 36.123 1.00 50.87 181 CYS R C 1
ATOM 1454 O O . CYS A 1 181 ? 12.942 -35.336 35.473 1.00 48.06 181 CYS R O 1
ATOM 1457 N N . VAL A 1 182 ? 10.902 -34.774 36.225 1.00 49.34 182 VAL R N 1
ATOM 1458 C CA . VAL A 1 182 ? 10.947 -33.481 35.549 1.00 48.38 182 VAL R CA 1
ATOM 1459 C C . VAL A 1 182 ? 10.594 -32.303 36.443 1.00 46.98 182 VAL R C 1
ATOM 1460 O O . VAL A 1 182 ? 9.779 -32.419 37.354 1.00 48.40 182 VAL R O 1
ATOM 1464 N N . GLN A 1 183 ? 11.223 -31.167 36.180 1.00 45.58 183 GLN R N 1
ATOM 1465 C CA . GLN A 1 183 ? 10.935 -29.944 36.917 1.00 44.55 183 GLN R CA 1
ATOM 1466 C C . GLN A 1 183 ? 10.502 -28.904 35.900 1.00 43.21 183 GLN R C 1
ATOM 1467 O O . GLN A 1 183 ? 11.011 -28.876 34.779 1.00 42.36 183 GLN R O 1
ATOM 1473 N N . VAL A 1 184 ? 9.567 -28.048 36.292 1.00 41.90 184 VAL R N 1
ATOM 1474 C CA . VAL A 1 184 ? 9.074 -27.013 35.397 1.00 39.62 184 VAL R CA 1
ATOM 1475 C C . VAL A 1 184 ? 9.292 -25.590 35.897 1.00 39.26 184 VAL R C 1
ATOM 1476 O O . VAL A 1 184 ? 9.031 -25.286 37.056 1.00 39.04 184 VAL R O 1
ATOM 1480 N N . LYS A 1 185 ? 9.783 -24.727 35.011 1.00 39.86 185 LYS R N 1
ATOM 1481 C CA . LYS A 1 185 ? 10.016 -23.320 35.339 1.00 40.99 185 LYS R CA 1
ATOM 1482 C C . LYS A 1 185 ? 9.220 -22.404 34.402 1.00 39.79 185 LYS R C 1
ATOM 1483 O O . LYS A 1 185 ? 9.520 -22.302 33.214 1.00 40.89 185 LYS R O 1
ATOM 1489 N N . PRO A 1 186 ? 8.211 -21.705 34.938 1.00 37.95 186 PRO R N 1
ATOM 1490 C CA . PRO A 1 186 ? 7.342 -20.788 34.193 1.00 36.55 186 PRO R CA 1
ATOM 1491 C C . PRO A 1 186 ? 7.908 -19.404 33.933 1.00 36.55 186 PRO R C 1
ATOM 1492 O O . PRO A 1 186 ? 8.678 -18.877 34.726 1.00 37.59 186 PRO R O 1
ATOM 1496 N N . SER A 1 187 ? 7.493 -18.816 32.816 1.00 35.99 187 SER R N 1
ATOM 1497 C CA . SER A 1 187 ? 7.893 -17.467 32.427 1.00 34.41 187 SER R CA 1
ATOM 1498 C C . SER A 1 187 ? 6.899 -16.939 31.384 1.00 35.11 187 SER R C 1
ATOM 1499 O O . SER A 1 187 ? 6.003 -17.662 30.936 1.00 35.39 187 SER R O 1
ATOM 1502 N N . VAL A 1 188 ? 7.058 -15.674 31.014 1.00 34.03 188 VAL R N 1
ATOM 1503 C CA . VAL A 1 188 ? 6.190 -15.030 30.039 1.00 31.38 188 VAL R CA 1
ATOM 1504 C C . VAL A 1 188 ? 7.134 -14.293 29.115 1.00 32.28 188 VAL R C 1
ATOM 1505 O O . VAL A 1 188 ? 7.675 -13.245 29.459 1.00 32.68 188 VAL R O 1
ATOM 1509 N N . ALA A 1 189 ? 7.332 -14.867 27.935 1.00 32.40 189 ALA R N 1
ATOM 1510 C CA . ALA A 1 189 ? 8.265 -14.348 26.941 1.00 32.37 189 ALA R CA 1
ATOM 1511 C C . ALA A 1 189 ? 8.381 -12.832 26.766 1.00 32.57 189 ALA R C 1
ATOM 1512 O O . ALA A 1 189 ? 9.411 -12.336 26.338 1.00 32.86 189 ALA R O 1
ATOM 1514 N N . SER A 1 190 ? 7.334 -12.096 27.088 1.00 32.78 190 SER R N 1
ATOM 1515 C CA . SER A 1 190 ? 7.373 -10.655 26.918 1.00 35.12 190 SER R CA 1
ATOM 1516 C C . SER A 1 190 ? 7.624 -9.940 28.233 1.00 37.34 190 SER R C 1
ATOM 1517 O O . SER A 1 190 ? 7.822 -8.718 28.266 1.00 37.55 190 SER R O 1
ATOM 1520 N N . ARG A 1 191 ? 7.606 -10.701 29.318 1.00 37.77 191 ARG R N 1
ATOM 1521 C CA . ARG A 1 191 ? 7.798 -10.119 30.632 1.00 39.08 191 ARG R CA 1
ATOM 1522 C C . ARG A 1 191 ? 9.158 -10.423 31.236 1.00 38.29 191 ARG R C 1
ATOM 1523 O O . ARG A 1 191 ? 9.931 -11.209 30.691 1.00 38.54 191 ARG R O 1
ATOM 1531 N N . SER A 1 192 ? 9.440 -9.784 32.369 1.00 36.57 192 SER R N 1
ATOM 1532 C CA . SER A 1 192 ? 10.707 -9.966 33.046 1.00 33.09 192 SER R CA 1
ATOM 1533 C C . SER A 1 192 ? 10.531 -10.684 34.374 1.00 31.68 192 SER R C 1
ATOM 1534 O O . SER A 1 192 ? 11.503 -10.954 35.068 1.00 32.04 192 SER R O 1
ATOM 1537 N N . ASN A 1 193 ? 9.293 -11.005 34.720 1.00 31.28 193 ASN R N 1
ATOM 1538 C CA . ASN A 1 193 ? 9.016 -11.709 35.968 1.00 33.22 193 ASN R CA 1
ATOM 1539 C C . ASN A 1 193 ? 9.870 -12.960 36.085 1.00 36.35 193 ASN R C 1
ATOM 1540 O O . ASN A 1 193 ? 9.958 -13.772 35.157 1.00 36.88 193 ASN R O 1
ATOM 1545 N N . LYS A 1 194 ? 10.501 -13.126 37.236 1.00 38.13 194 LYS R N 1
ATOM 1546 C CA . LYS A 1 194 ? 11.310 -14.303 37.435 1.00 39.81 194 LYS R CA 1
ATOM 1547 C C . LYS A 1 194 ? 10.347 -15.403 37.856 1.00 38.93 194 LYS R C 1
ATOM 1548 O O . LYS A 1 194 ? 9.240 -15.128 38.322 1.00 38.58 194 LYS R O 1
ATOM 1554 N N . GLY A 1 195 ? 10.754 -16.649 37.656 1.00 38.30 195 GLY R N 1
ATOM 1555 C CA . GLY A 1 195 ? 9.909 -17.765 38.030 1.00 37.38 195 GLY R CA 1
ATOM 1556 C C . GLY A 1 195 ? 10.695 -18.773 38.837 1.00 37.11 195 GLY R C 1
ATOM 1557 O O . GLY A 1 195 ? 11.923 -18.734 38.850 1.00 38.29 195 GLY R O 1
ATOM 1558 N N . MET A 1 196 ? 10.002 -19.685 39.508 1.00 36.45 196 MET R N 1
ATOM 1559 C CA . MET A 1 196 ? 10.702 -20.679 40.304 1.00 36.88 196 MET R CA 1
ATOM 1560 C C . MET A 1 196 ? 10.428 -22.110 39.926 1.00 35.45 196 MET R C 1
ATOM 1561 O O . MET A 1 196 ? 9.295 -22.481 39.653 1.00 35.34 196 MET R O 1
ATOM 1566 N N . TRP A 1 197 ? 11.486 -22.914 39.913 1.00 35.12 197 TRP R N 1
ATOM 1567 C CA . TRP A 1 197 ? 11.382 -24.332 39.593 1.00 33.77 197 TRP R CA 1
ATOM 1568 C C . TRP A 1 197 ? 10.398 -25.027 40.517 1.00 33.57 197 TRP R C 1
ATOM 1569 O O . TRP A 1 197 ? 10.373 -24.784 41.731 1.00 32.50 197 TRP R O 1
ATOM 1580 N N . SER A 1 198 ? 9.605 -25.916 39.932 1.00 33.08 198 SER R N 1
ATOM 1581 C CA . SER A 1 198 ? 8.615 -26.654 40.693 1.00 34.06 198 SER R CA 1
ATOM 1582 C C . SER A 1 198 ? 9.257 -27.869 41.333 1.00 36.67 198 SER R C 1
ATOM 1583 O O . SER A 1 198 ? 10.368 -28.267 40.970 1.00 36.88 198 SER R O 1
ATOM 1586 N N . LYS A 1 199 ? 8.565 -28.465 42.295 1.00 39.95 199 LYS R N 1
ATOM 1587 C CA . LYS A 1 199 ? 9.117 -29.643 42.928 1.00 43.35 199 LYS R CA 1
ATOM 1588 C C . LYS A 1 199 ? 9.195 -30.704 41.842 1.00 45.02 199 LYS R C 1
ATOM 1589 O O . LYS A 1 199 ? 8.279 -30.863 41.029 1.00 45.65 199 LYS R O 1
ATOM 1595 N N . GLU A 1 200 ? 10.314 -31.406 41.814 1.00 46.80 200 GLU R N 1
ATOM 1596 C CA . GLU A 1 200 ? 10.522 -32.455 40.847 1.00 48.42 200 GLU R CA 1
ATOM 1597 C C . GLU A 1 200 ? 9.410 -33.497 40.929 1.00 49.78 200 GLU R C 1
ATOM 1598 O O . GLU A 1 200 ? 8.922 -33.830 42.007 1.00 50.75 200 GLU R O 1
ATOM 1604 N N . GLU A 1 201 ? 9.000 -33.997 39.776 1.00 51.75 201 GLU R N 1
ATOM 1605 C CA . GLU A 1 201 ? 7.967 -35.017 39.708 1.00 53.23 201 GLU R CA 1
ATOM 1606 C C . GLU A 1 201 ? 8.568 -36.169 38.894 1.00 53.46 201 GLU R C 1
ATOM 1607 O O . GLU A 1 201 ? 9.264 -35.944 37.897 1.00 52.40 201 GLU R O 1
ATOM 1613 N N . CYS A 1 202 ? 8.325 -37.399 39.330 1.00 53.43 202 CYS R N 1
ATOM 1614 C CA . CYS A 1 202 ? 8.847 -38.551 38.612 1.00 54.14 202 CYS R CA 1
ATOM 1615 C C . CYS A 1 202 ? 7.732 -39.520 38.196 1.00 54.81 202 CYS R C 1
ATOM 1616 O O . CYS A 1 202 ? 6.581 -39.429 38.657 1.00 54.18 202 CYS R O 1
ATOM 1619 N N . ILE A 1 203 ? 8.086 -40.443 37.311 1.00 54.39 203 ILE R N 1
ATOM 1620 C CA . ILE A 1 203 ? 7.158 -41.454 36.838 1.00 56.47 203 ILE R CA 1
ATOM 1621 C C . ILE A 1 203 ? 7.999 -42.611 36.333 1.00 59.27 203 ILE R C 1
ATOM 1622 O O . ILE A 1 203 ? 9.115 -42.414 35.833 1.00 58.92 203 ILE R O 1
ATOM 1627 N N . SER A 1 204 ? 7.475 -43.820 36.492 1.00 62.46 204 SER R N 1
ATOM 1628 C CA . SER A 1 204 ? 8.183 -45.013 36.061 1.00 65.65 204 SER R CA 1
ATOM 1629 C C . SER A 1 204 ? 7.603 -45.508 34.757 1.00 68.03 204 SER R C 1
ATOM 1630 O O . SER A 1 204 ? 6.384 -45.504 34.563 1.00 68.13 204 SER R O 1
ATOM 1633 N N . LEU A 1 205 ? 8.478 -45.932 33.856 1.00 70.64 205 LEU R N 1
ATOM 1634 C CA . LEU A 1 205 ? 8.028 -46.458 32.578 1.00 73.30 205 LEU R CA 1
ATOM 1635 C C . LEU A 1 205 ? 7.562 -47.880 32.839 1.00 75.31 205 LEU R C 1
ATOM 1636 O O . LEU A 1 205 ? 6.362 -48.175 32.808 1.00 76.02 205 LEU R O 1
ATOM 1641 N N . THR A 1 206 ? 8.538 -48.739 33.127 1.00 77.11 206 THR R N 1
ATOM 1642 C CA . THR A 1 206 ? 8.299 -50.145 33.415 1.00 78.94 206 THR R CA 1
ATOM 1643 C C . THR A 1 206 ? 7.412 -50.327 34.644 1.00 79.18 206 THR R C 1
ATOM 1644 O O . THR A 1 206 ? 7.040 -49.354 35.302 1.00 79.17 206 THR R O 1
ATOM 1648 N N . ARG A 1 207 ? 7.086 -51.583 34.941 1.00 79.39 207 ARG R N 1
ATOM 1649 C CA . ARG A 1 207 ? 6.219 -51.947 36.062 1.00 79.82 207 ARG R CA 1
ATOM 1650 C C . ARG A 1 207 ? 6.450 -51.220 37.396 1.00 80.35 207 ARG R C 1
ATOM 1651 O O . ARG A 1 207 ? 5.596 -51.283 38.285 1.00 80.31 207 ARG R O 1
ATOM 1653 N N . GLN A 1 208 ? 7.588 -50.540 37.541 1.00 80.85 208 GLN R N 1
ATOM 1654 C CA . GLN A 1 208 ? 7.909 -49.815 38.778 1.00 81.01 208 GLN R CA 1
ATOM 1655 C C . GLN A 1 208 ? 6.796 -48.857 39.217 1.00 80.92 208 GLN R C 1
ATOM 1656 O O . GLN A 1 208 ? 6.868 -48.355 40.362 1.00 80.52 208 GLN R O 1
ATOM 1658 N N . GLY B 1 2 ? -31.952 -4.600 -40.719 1.00 88.86 2 GLY S N 1
ATOM 1659 C CA . GLY B 1 2 ? -32.367 -3.202 -40.401 1.00 90.55 2 GLY S CA 1
ATOM 1660 C C . GLY B 1 2 ? -33.003 -3.043 -39.029 1.00 93.83 2 GLY S C 1
ATOM 1661 O O . GLY B 1 2 ? -34.026 -2.369 -38.890 1.00 96.59 2 GLY S O 1
ATOM 1662 N N . THR B 1 3 ? -32.399 -3.660 -38.015 1.00 96.61 3 THR S N 1
ATOM 1663 C CA . THR B 1 3 ? -32.903 -3.584 -36.642 1.00 99.08 3 THR S CA 1
ATOM 1664 C C . THR B 1 3 ? -32.652 -2.190 -36.055 1.00 97.00 3 THR S C 1
ATOM 1665 O O . THR B 1 3 ? -31.728 -1.991 -35.255 1.00 96.26 3 THR S O 1
ATOM 1669 N N . GLU B 1 4 ? -33.471 -1.223 -36.468 1.00 91.56 4 GLU S N 1
ATOM 1670 C CA . GLU B 1 4 ? -33.329 0.139 -35.971 1.00 87.55 4 GLU S CA 1
ATOM 1671 C C . GLU B 1 4 ? -34.669 0.812 -35.687 1.00 84.47 4 GLU S C 1
ATOM 1672 O O . GLU B 1 4 ? -35.039 1.804 -36.323 1.00 75.13 4 GLU S O 1
ATOM 1678 N N . LEU B 1 5 ? -35.385 0.245 -34.719 1.00 83.34 5 LEU S N 1
ATOM 1679 C CA . LEU B 1 5 ? -36.675 0.754 -34.274 1.00 80.97 5 LEU S CA 1
ATOM 1680 C C . LEU B 1 5 ? -36.426 2.010 -33.455 1.00 79.28 5 LEU S C 1
ATOM 1681 O O . LEU B 1 5 ? -35.356 2.170 -32.868 1.00 83.18 5 LEU S O 1
ATOM 1686 N N . PRO B 1 6 ? -37.399 2.932 -33.417 1.00 78.15 6 PRO S N 1
ATOM 1687 C CA . PRO B 1 6 ? -37.155 4.131 -32.610 1.00 75.50 6 PRO S CA 1
ATOM 1688 C C . PRO B 1 6 ? -37.149 3.698 -31.136 1.00 73.87 6 PRO S C 1
ATOM 1689 O O . PRO B 1 6 ? -37.832 2.741 -30.760 1.00 75.75 6 PRO S O 1
ATOM 1693 N N . SER B 1 7 ? -36.367 4.379 -30.309 1.00 70.47 7 SER S N 1
ATOM 1694 C CA . SER B 1 7 ? -36.288 4.021 -28.899 1.00 66.00 7 SER S CA 1
ATOM 1695 C C . SER B 1 7 ? -37.290 4.810 -28.066 1.00 67.06 7 SER S C 1
ATOM 1696 O O . SER B 1 7 ? -37.717 5.905 -28.456 1.00 59.77 7 SER S O 1
ATOM 1699 N N . PRO B 1 8 ? -37.692 4.253 -26.907 1.00 65.65 8 PRO S N 1
ATOM 1700 C CA . PRO B 1 8 ? -38.653 4.952 -26.046 1.00 63.55 8 PRO S CA 1
ATOM 1701 C C . PRO B 1 8 ? -38.139 6.361 -25.761 1.00 67.18 8 PRO S C 1
ATOM 1702 O O . PRO B 1 8 ? -36.990 6.541 -25.354 1.00 74.71 8 PRO S O 1
ATOM 1706 N N . PRO B 1 9 ? -38.973 7.383 -25.998 1.00 65.01 9 PRO S N 1
ATOM 1707 C CA . PRO B 1 9 ? -38.572 8.775 -25.756 1.00 61.30 9 PRO S CA 1
ATOM 1708 C C . PRO B 1 9 ? -37.969 9.014 -24.371 1.00 58.96 9 PRO S C 1
ATOM 1709 O O . PRO B 1 9 ? -37.010 9.771 -24.234 1.00 56.71 9 PRO S O 1
ATOM 1713 N N . SER B 1 10 ? -38.535 8.372 -23.349 1.00 60.96 10 SER S N 1
ATOM 1714 C CA . SER B 1 10 ? -38.036 8.536 -21.988 1.00 59.66 10 SER S CA 1
ATOM 1715 C C . SER B 1 10 ? -38.413 7.392 -21.044 1.00 57.84 10 SER S C 1
ATOM 1716 O O . SER B 1 10 ? -39.373 6.659 -21.290 1.00 59.20 10 SER S O 1
ATOM 1719 N N . VAL B 1 11 ? -37.621 7.245 -19.980 1.00 58.47 11 VAL S N 1
ATOM 1720 C CA . VAL B 1 11 ? -37.821 6.219 -18.953 1.00 62.68 11 VAL S CA 1
ATOM 1721 C C . VAL B 1 11 ? -37.595 6.848 -17.577 1.00 59.80 11 VAL S C 1
ATOM 1722 O O . VAL B 1 11 ? -36.578 7.502 -17.349 1.00 58.07 11 VAL S O 1
ATOM 1726 N N . TRP B 1 12 ? -38.541 6.640 -16.664 1.00 55.58 12 TRP S N 1
ATOM 1727 C CA . TRP B 1 12 ? -38.449 7.216 -15.329 1.00 49.11 12 TRP S CA 1
ATOM 1728 C C . TRP B 1 12 ? -39.198 6.356 -14.327 1.00 44.41 12 TRP S C 1
ATOM 1729 O O . TRP B 1 12 ? -39.982 5.497 -14.712 1.00 55.15 12 TRP S O 1
ATOM 1740 N N . PHE B 1 13 ? -38.939 6.576 -13.045 1.00 41.74 13 PHE S N 1
ATOM 1741 C CA . PHE B 1 13 ? -39.616 5.836 -11.981 1.00 36.39 13 PHE S CA 1
ATOM 1742 C C . PHE B 1 13 ? -40.674 6.756 -11.363 1.00 42.33 13 PHE S C 1
ATOM 1743 O O . PHE B 1 13 ? -40.577 7.986 -11.438 1.00 45.80 13 PHE S O 1
ATOM 1751 N N . GLU B 1 14 ? -41.678 6.145 -10.751 1.00 42.07 14 GLU S N 1
ATOM 1752 C CA . GLU B 1 14 ? -42.764 6.852 -10.070 1.00 44.26 14 GLU S CA 1
ATOM 1753 C C . GLU B 1 14 ? -43.004 5.898 -8.917 1.00 48.71 14 GLU S C 1
ATOM 1754 O O . GLU B 1 14 ? -43.776 4.942 -9.039 1.00 50.10 14 GLU S O 1
ATOM 1760 N N . ALA B 1 15 ? -42.331 6.136 -7.799 1.00 48.14 15 ALA S N 1
ATOM 1761 C CA . ALA B 1 15 ? -42.475 5.225 -6.681 1.00 38.73 15 ALA S CA 1
ATOM 1762 C C . ALA B 1 15 ? -42.942 5.825 -5.378 1.00 44.64 15 ALA S C 1
ATOM 1763 O O . ALA B 1 15 ? -42.810 7.030 -5.115 1.00 43.89 15 ALA S O 1
ATOM 1765 N N . GLU B 1 16 ? -43.490 4.928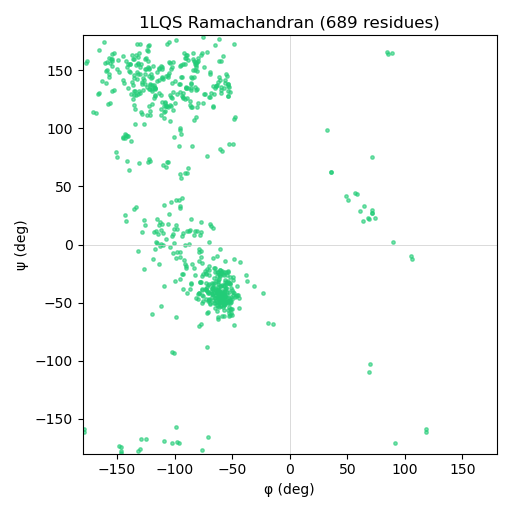 -4.569 1.00 44.26 16 GLU S N 1
ATOM 1766 C CA . GLU B 1 16 ? -44.000 5.217 -3.243 1.00 44.57 16 GLU S CA 1
ATOM 1767 C C . GLU B 1 16 ? -43.393 4.093 -2.378 1.00 45.11 16 GLU S C 1
ATOM 1768 O O . GLU B 1 16 ? -42.779 3.161 -2.911 1.00 41.34 16 GLU S O 1
ATOM 1774 N N . PHE B 1 17 ? -43.552 4.168 -1.063 1.00 42.43 17 PHE S N 1
ATOM 1775 C CA . PHE B 1 17 ? -42.962 3.162 -0.191 1.00 43.50 17 PHE S CA 1
ATOM 1776 C C . PHE B 1 17 ? -43.211 1.705 -0.604 1.00 46.28 17 PHE S C 1
ATOM 1777 O O . PHE B 1 17 ? -44.316 1.174 -0.455 1.00 45.22 17 PHE S O 1
ATOM 1785 N N . PHE B 1 18 ? -42.150 1.064 -1.095 1.00 47.92 18 PHE S N 1
ATOM 1786 C CA . PHE B 1 18 ? -42.191 -0.323 -1.563 1.00 49.90 18 PHE S CA 1
ATOM 1787 C C . PHE B 1 18 ? -43.207 -0.512 -2.681 1.00 48.49 18 PHE S C 1
ATOM 1788 O O . PHE B 1 18 ? -43.971 -1.475 -2.713 1.00 47.37 18 PHE S O 1
ATOM 1796 N N . HIS B 1 19 ? -43.193 0.440 -3.600 1.00 50.78 19 HIS S N 1
ATOM 1797 C CA . HIS B 1 19 ? -44.059 0.434 -4.763 1.00 45.96 19 HIS S CA 1
ATOM 1798 C C . HIS B 1 19 ? -43.185 1.186 -5.748 1.00 41.82 19 HIS S C 1
ATOM 1799 O O . HIS B 1 19 ? -43.344 2.388 -5.954 1.00 34.34 19 HIS S O 1
ATOM 1806 N N . HIS B 1 20 ? -42.220 0.467 -6.314 1.00 41.09 20 HIS S N 1
ATOM 1807 C CA . HIS B 1 20 ? -41.273 1.053 -7.245 1.00 46.39 20 HIS S CA 1
ATOM 1808 C C . HIS B 1 20 ? -41.659 0.725 -8.671 1.00 47.23 20 HIS S C 1
ATOM 1809 O O . HIS B 1 20 ? -41.259 -0.301 -9.212 1.00 47.07 20 HIS S O 1
ATOM 1816 N N . ILE B 1 21 ? -42.422 1.624 -9.278 1.00 47.63 21 ILE S N 1
ATOM 1817 C CA . ILE B 1 21 ? -42.909 1.438 -10.629 1.00 50.34 21 ILE S CA 1
ATOM 1818 C C . ILE B 1 21 ? -42.147 2.206 -11.699 1.00 52.26 21 ILE S C 1
ATOM 1819 O O . ILE B 1 21 ? -41.903 3.409 -11.573 1.00 50.33 21 ILE S O 1
ATOM 1824 N N . LEU B 1 22 ? -41.781 1.485 -12.757 1.00 56.87 22 LEU S N 1
ATOM 1825 C CA . LEU B 1 22 ? -41.060 2.064 -13.883 1.00 56.05 22 LEU S CA 1
ATOM 1826 C C . LEU B 1 22 ? -42.049 2.451 -14.994 1.00 58.82 22 LEU S C 1
ATOM 1827 O O . LEU B 1 22 ? -42.917 1.667 -15.375 1.00 52.26 22 LEU S O 1
ATOM 1832 N N . HIS B 1 23 ? -41.911 3.677 -15.489 1.00 60.16 23 HIS S N 1
ATOM 1833 C CA . HIS B 1 23 ? -42.768 4.211 -16.538 1.00 59.81 23 HIS S CA 1
ATOM 1834 C C . HIS B 1 23 ? -41.914 4.640 -17.719 1.00 64.36 23 HIS S C 1
ATOM 1835 O O . HIS B 1 23 ? -40.751 5.008 -17.551 1.00 60.47 23 HIS S O 1
ATOM 1842 N N . TRP B 1 24 ? -42.505 4.601 -18.910 1.00 67.65 24 TRP S N 1
ATOM 1843 C CA . TRP B 1 24 ? -41.828 5.010 -20.136 1.00 66.75 24 TRP S CA 1
ATOM 1844 C C . TRP B 1 24 ? -42.879 5.330 -21.190 1.00 69.04 24 TRP S C 1
ATOM 1845 O O . TRP B 1 24 ? -43.973 4.753 -21.190 1.00 67.97 24 TRP S O 1
ATOM 1856 N N . THR B 1 25 ? -42.551 6.267 -22.073 1.00 71.55 25 THR S N 1
ATOM 1857 C CA . THR B 1 25 ? -43.463 6.662 -23.134 1.00 69.66 25 THR S CA 1
ATOM 1858 C C . THR B 1 25 ? -43.415 5.648 -24.278 1.00 78.26 25 THR S C 1
ATOM 1859 O O . THR B 1 25 ? -42.463 4.859 -24.390 1.00 77.59 25 THR S O 1
ATOM 1863 N N . PRO B 1 26 ? -44.456 5.638 -25.132 1.00 79.13 26 PRO S N 1
ATOM 1864 C CA . PRO B 1 26 ? -44.516 4.708 -26.263 1.00 71.91 26 PRO S CA 1
ATOM 1865 C C . PRO B 1 26 ? -43.722 5.203 -27.460 1.00 68.33 26 PRO S C 1
ATOM 1866 O O . PRO B 1 26 ? -43.588 6.409 -27.669 1.00 65.06 26 PRO S O 1
ATOM 1870 N N . ILE B 1 27 ? -43.199 4.270 -28.246 1.00 69.51 27 ILE S N 1
ATOM 1871 C CA . ILE B 1 27 ? -42.428 4.647 -29.419 1.00 77.31 27 ILE S CA 1
ATOM 1872 C C . ILE B 1 27 ? -43.380 5.005 -30.551 1.00 83.14 27 ILE S C 1
ATOM 1873 O O . ILE B 1 27 ? -44.355 4.290 -30.806 1.00 89.39 27 ILE S O 1
ATOM 1878 N N . PRO B 1 28 ? -43.125 6.130 -31.237 1.00 84.40 28 PRO S N 1
ATOM 1879 C CA . PRO B 1 28 ? -44.014 6.508 -32.341 1.00 80.93 28 PRO S CA 1
ATOM 1880 C C . PRO B 1 28 ? -44.155 5.361 -33.356 1.00 81.39 28 PRO S C 1
ATOM 1881 O O . PRO B 1 28 ? -43.171 4.682 -33.686 1.00 74.78 28 PRO S O 1
ATOM 1885 N N . GLN B 1 29 ? -45.383 5.149 -33.830 1.00 81.07 29 GLN S N 1
ATOM 1886 C CA . GLN B 1 29 ? -45.696 4.091 -34.799 1.00 85.07 29 GLN S CA 1
ATOM 1887 C C . GLN B 1 29 ? -45.645 2.687 -34.206 1.00 86.11 29 GLN S C 1
ATOM 1888 O O . GLN B 1 29 ? -45.386 1.712 -34.918 1.00 87.20 29 GLN S O 1
ATOM 1894 N N . GLN B 1 30 ? -45.893 2.585 -32.905 1.00 86.85 30 GLN S N 1
ATOM 1895 C CA . GLN B 1 30 ? -45.882 1.287 -32.246 1.00 88.41 30 GLN S CA 1
ATOM 1896 C C . GLN B 1 30 ? -46.894 0.368 -32.934 1.00 87.19 30 GLN S C 1
ATOM 1897 O O . GLN B 1 30 ? -48.023 0.780 -33.230 1.00 83.17 30 GLN S O 1
ATOM 1903 N N . SER B 1 31 ? -46.478 -0.867 -33.203 1.00 82.83 31 SER S N 1
ATOM 1904 C CA . SER B 1 31 ? -47.351 -1.844 -33.843 1.00 84.24 31 SER S CA 1
ATOM 1905 C C . SER B 1 31 ? -47.985 -2.726 -32.772 1.00 83.05 31 SER S C 1
ATOM 1906 O O . SER B 1 31 ? -47.863 -2.462 -31.576 1.00 80.88 31 SER S O 1
ATOM 1909 N N . GLU B 1 32 ? -48.649 -3.786 -33.210 1.00 86.28 32 GLU S N 1
ATOM 1910 C CA . GLU B 1 32 ? -49.313 -4.698 -32.292 1.00 88.37 32 GLU S CA 1
ATOM 1911 C C . GLU B 1 32 ? -48.383 -5.833 -31.863 1.00 88.63 32 GLU S C 1
ATOM 1912 O O . GLU B 1 32 ? -48.624 -6.503 -30.857 1.00 91.05 32 GLU S O 1
ATOM 1918 N N . SER B 1 33 ? -47.315 -6.043 -32.625 1.00 86.15 33 SER S N 1
ATOM 1919 C CA . SER B 1 33 ? -46.352 -7.096 -32.304 1.00 87.61 33 SER S CA 1
ATOM 1920 C C . SER B 1 33 ? -45.121 -6.494 -31.618 1.00 84.23 33 SER S C 1
ATOM 1921 O O . SER B 1 33 ? -44.088 -7.150 -31.464 1.00 79.38 33 SER S O 1
ATOM 1924 N N . THR B 1 34 ? -45.255 -5.240 -31.198 1.00 81.23 34 THR S N 1
ATOM 1925 C CA . THR B 1 34 ? -44.176 -4.518 -30.541 1.00 77.72 34 THR S CA 1
ATOM 1926 C C . THR B 1 34 ? -44.274 -4.521 -29.017 1.00 76.27 34 THR S C 1
ATOM 1927 O O . THR B 1 34 ? -45.326 -4.222 -28.447 1.00 66.15 34 THR S O 1
ATOM 1931 N N . CYS B 1 35 ? -43.174 -4.880 -28.361 1.00 75.03 35 CYS S N 1
ATOM 1932 C CA . CYS B 1 35 ? -43.138 -4.865 -26.905 1.00 83.54 35 CYS S CA 1
ATOM 1933 C C . CYS B 1 35 ? -41.924 -4.133 -26.361 1.00 82.62 35 CYS S C 1
ATOM 1934 O O . CYS B 1 35 ? -41.130 -3.565 -27.116 1.00 84.48 35 CYS S O 1
ATOM 1937 N N . TYR B 1 36 ? -41.783 -4.152 -25.042 1.00 76.17 36 TYR S N 1
ATOM 1938 C CA . TYR B 1 36 ? -40.681 -3.464 -24.408 1.00 69.44 36 TYR S CA 1
ATOM 1939 C C . TYR B 1 36 ? -39.909 -4.360 -23.456 1.00 69.93 36 TYR S C 1
ATOM 1940 O O . TYR B 1 36 ? -40.493 -5.172 -22.732 1.00 70.08 36 TYR S O 1
ATOM 1949 N N . GLU B 1 37 ? -38.587 -4.217 -23.483 1.00 71.40 37 GLU S N 1
ATOM 1950 C CA . GLU B 1 37 ? -37.707 -4.997 -22.617 1.00 74.03 37 GLU S CA 1
ATOM 1951 C C . GLU B 1 37 ? -37.174 -4.086 -21.511 1.00 71.98 37 GLU S C 1
ATOM 1952 O O . GLU B 1 37 ? -36.502 -3.083 -21.781 1.00 70.21 37 GLU S O 1
ATOM 1958 N N . VAL B 1 38 ? -37.491 -4.439 -20.268 1.00 69.50 38 VAL S N 1
ATOM 1959 C CA . VAL B 1 38 ? -37.067 -3.661 -19.113 1.00 66.54 38 VAL S CA 1
ATOM 1960 C C . VAL B 1 38 ? -35.905 -4.351 -18.395 1.00 63.51 38 VAL S C 1
ATOM 1961 O O . VAL B 1 38 ? -36.029 -5.489 -17.926 1.00 56.54 38 VAL S O 1
ATOM 1965 N N . ALA B 1 39 ? -34.776 -3.647 -18.324 1.00 63.76 39 ALA S N 1
ATOM 1966 C CA . ALA B 1 39 ? -33.574 -4.157 -17.671 1.00 61.34 39 ALA S CA 1
ATOM 1967 C C . ALA B 1 39 ? -33.266 -3.328 -16.424 1.00 63.87 39 ALA S C 1
ATOM 1968 O O . ALA B 1 39 ? -33.587 -2.134 -16.358 1.00 56.75 39 ALA S O 1
ATOM 1970 N N . LEU B 1 40 ? -32.633 -3.967 -15.442 1.00 66.37 40 LEU S N 1
ATOM 1971 C CA . LEU B 1 40 ? -32.304 -3.311 -14.181 1.00 60.66 40 LEU S CA 1
ATOM 1972 C C . LEU B 1 40 ? -30.852 -3.472 -13.728 1.00 62.63 40 LEU S C 1
ATOM 1973 O O . LEU B 1 40 ? -30.318 -4.586 -13.690 1.00 64.24 40 LEU S O 1
ATOM 1978 N N . LEU B 1 41 ? -30.225 -2.354 -13.371 1.00 59.97 41 LEU S N 1
ATOM 1979 C CA . LEU B 1 41 ? -28.847 -2.374 -12.894 1.00 55.38 41 LEU S CA 1
ATOM 1980 C C . LEU B 1 41 ? -28.773 -1.769 -11.502 1.00 52.86 41 LEU S C 1
ATOM 1981 O O . LEU B 1 41 ? -29.348 -0.708 -11.245 1.00 52.40 41 LEU S O 1
ATOM 1986 N N . ARG B 1 42 ? -28.064 -2.453 -10.607 1.00 49.97 42 ARG S N 1
ATOM 1987 C CA . ARG B 1 42 ? -27.894 -1.984 -9.232 1.00 47.63 42 ARG S CA 1
ATOM 1988 C C . ARG B 1 42 ? -26.512 -1.360 -9.030 1.00 48.89 42 ARG S C 1
ATOM 1989 O O . ARG B 1 42 ? -25.496 -1.996 -9.322 1.00 50.84 42 ARG S O 1
ATOM 1997 N N . TYR B 1 43 ? -26.468 -0.127 -8.524 1.00 46.43 43 TYR S N 1
ATOM 1998 C CA . TYR B 1 43 ? -25.189 0.539 -8.309 1.00 48.34 43 TYR S CA 1
ATOM 1999 C C . TYR B 1 43 ? -24.224 -0.310 -7.492 1.00 51.55 43 TYR S C 1
ATOM 2000 O O . TYR B 1 43 ? -24.605 -0.916 -6.488 1.00 45.28 43 TYR S O 1
ATOM 2009 N N . GLY B 1 44 ? -22.972 -0.356 -7.945 1.00 55.24 44 GLY S N 1
ATOM 2010 C CA . GLY B 1 44 ? -21.959 -1.135 -7.260 1.00 61.98 44 GLY S CA 1
ATOM 2011 C C . GLY B 1 44 ? -21.601 -2.421 -7.985 1.00 67.21 44 GLY S C 1
ATOM 2012 O O . GLY B 1 44 ? -20.635 -3.098 -7.626 1.00 66.76 44 GLY S O 1
ATOM 2013 N N . ILE B 1 45 ? -22.386 -2.757 -9.005 1.00 69.90 45 ILE S N 1
ATOM 2014 C CA . ILE B 1 45 ? -22.167 -3.968 -9.792 1.00 68.89 45 ILE S CA 1
ATOM 2015 C C . ILE B 1 45 ? -22.480 -3.665 -11.248 1.00 69.13 45 ILE S C 1
ATOM 2016 O O . ILE B 1 45 ? -23.632 -3.742 -11.674 1.00 77.02 45 ILE S O 1
ATOM 2021 N N . GLU B 1 46 ? -21.457 -3.312 -12.012 1.00 68.12 46 GLU S N 1
ATOM 2022 C CA . GLU B 1 46 ? -21.649 -2.992 -13.419 1.00 74.78 46 GLU S CA 1
ATOM 2023 C C . GLU B 1 46 ? -22.214 -4.158 -14.228 1.00 76.73 46 GLU S C 1
ATOM 2024 O O . GLU B 1 46 ? -21.461 -4.894 -14.875 1.00 78.72 46 GLU S O 1
ATOM 2030 N N . SER B 1 47 ? -23.534 -4.334 -14.185 1.00 69.92 47 SER S N 1
ATOM 2031 C CA . SER B 1 47 ? -24.172 -5.404 -14.946 1.00 68.75 47 SER S CA 1
ATOM 2032 C C . SER B 1 47 ? -25.690 -5.255 -15.032 1.00 73.19 47 SER S C 1
ATOM 2033 O O . SER B 1 47 ? -26.371 -5.051 -14.021 1.00 77.33 47 SER S O 1
ATOM 2036 N N . TRP B 1 48 ? -26.207 -5.345 -16.255 1.00 66.81 48 TRP S N 1
ATOM 2037 C CA . TRP B 1 48 ? -27.634 -5.230 -16.498 1.00 65.71 48 TRP S CA 1
ATOM 2038 C C . TRP B 1 48 ? -28.310 -6.593 -16.542 1.00 72.47 48 TRP S C 1
ATOM 2039 O O . TRP B 1 48 ? -27.747 -7.571 -17.036 1.00 76.53 48 TRP S O 1
ATOM 2050 N N . ASN B 1 49 ? -29.531 -6.647 -16.026 1.00 77.29 49 ASN S N 1
ATOM 2051 C CA . ASN B 1 49 ? -30.312 -7.879 -16.018 1.00 77.09 49 ASN S CA 1
ATOM 2052 C C . ASN B 1 49 ? -31.730 -7.570 -16.465 1.00 79.95 49 ASN S C 1
ATOM 2053 O O . ASN B 1 49 ? -32.444 -6.807 -15.810 1.00 83.37 49 ASN S O 1
ATOM 2058 N N . SER B 1 50 ? -32.130 -8.150 -17.591 1.00 82.48 50 SER S N 1
ATOM 2059 C CA . SER B 1 50 ? -33.476 -7.938 -18.108 1.00 82.36 50 SER S CA 1
ATOM 2060 C C . SER B 1 50 ? -34.466 -8.549 -17.127 1.00 76.95 50 SER S C 1
ATOM 2061 O O . SER B 1 50 ? -34.317 -9.698 -16.705 1.00 73.86 50 SER S O 1
ATOM 2064 N N . ILE B 1 51 ? -35.462 -7.763 -16.746 1.00 72.01 51 ILE S N 1
ATOM 2065 C CA . ILE B 1 51 ? -36.473 -8.236 -15.821 1.00 71.26 51 ILE S CA 1
ATOM 2066 C C . ILE B 1 51 ? -37.613 -8.799 -16.654 1.00 71.00 51 ILE S C 1
ATOM 2067 O O . ILE B 1 51 ? -38.209 -9.817 -16.314 1.00 63.04 51 ILE S O 1
ATOM 2072 N N . SER B 1 52 ? -37.897 -8.130 -17.763 1.00 72.55 52 SER S N 1
ATOM 2073 C CA . SER B 1 52 ? -38.956 -8.563 -18.654 1.00 80.37 52 SER S CA 1
ATOM 2074 C C . SER B 1 52 ? -38.467 -8.461 -20.096 1.00 88.01 52 SER S C 1
ATOM 2075 O O . SER B 1 52 ? -38.019 -7.396 -20.549 1.00 86.90 52 SER S O 1
ATOM 2078 N N . GLN B 1 53 ? -38.556 -9.581 -20.809 1.00 89.61 53 GLN S N 1
ATOM 2079 C CA . GLN B 1 53 ? -38.120 -9.655 -22.198 1.00 89.64 53 GLN S CA 1
ATOM 2080 C C . GLN B 1 53 ? -39.095 -8.969 -23.167 1.00 92.48 53 GLN S C 1
ATOM 2081 O O . GLN B 1 53 ? -38.676 -8.223 -24.057 1.00 93.40 53 GLN S O 1
ATOM 2087 N N . CYS B 1 54 ? -40.392 -9.215 -22.985 1.00 89.89 54 CYS S N 1
ATOM 2088 C CA . CYS B 1 54 ? -41.409 -8.640 -23.861 1.00 89.97 54 CYS S CA 1
ATOM 2089 C C . CYS B 1 54 ? -42.662 -8.260 -23.079 1.00 88.45 54 CYS S C 1
ATOM 2090 O O . CYS B 1 54 ? -43.544 -9.090 -22.836 1.00 86.96 54 CYS S O 1
ATOM 2093 N N . SER B 1 55 ? -42.727 -6.995 -22.675 1.00 85.33 55 SER S N 1
ATOM 2094 C CA . SER B 1 55 ? -43.867 -6.492 -21.923 1.00 81.27 55 SER S CA 1
ATOM 2095 C C . SER B 1 55 ? -44.692 -5.553 -22.786 1.00 80.62 55 SER S C 1
ATOM 2096 O O . SER B 1 55 ? -44.191 -4.521 -23.246 1.00 78.40 55 SER S O 1
ATOM 2099 N N . GLN B 1 56 ? -45.954 -5.913 -23.003 1.00 78.91 56 GLN S N 1
ATOM 2100 C CA . GLN B 1 56 ? -46.841 -5.088 -23.810 1.00 83.07 56 GLN S CA 1
ATOM 2101 C C . GLN B 1 56 ? -47.566 -4.097 -22.908 1.00 85.60 56 GLN S C 1
ATOM 2102 O O . GLN B 1 56 ? -48.793 -4.106 -22.802 1.00 88.92 56 GLN S O 1
ATOM 2108 N N . THR B 1 57 ? -46.784 -3.239 -22.259 1.00 87.65 57 THR S N 1
ATOM 2109 C CA . THR B 1 57 ? -47.310 -2.229 -21.343 1.00 80.01 57 THR S CA 1
ATOM 2110 C C . THR B 1 57 ? -46.453 -0.969 -21.408 1.00 77.67 57 THR S C 1
ATOM 2111 O O . THR B 1 57 ? -45.472 -0.903 -22.157 1.00 78.48 57 THR S O 1
ATOM 2115 N N . LEU B 1 58 ? -46.826 0.027 -20.615 1.00 69.34 58 LEU S N 1
ATOM 2116 C CA . LEU B 1 58 ? -46.065 1.263 -20.568 1.00 70.99 58 LEU S CA 1
ATOM 2117 C C . LEU B 1 58 ? -45.482 1.420 -19.171 1.00 65.21 58 LEU S C 1
ATOM 2118 O O . LEU B 1 58 ? -44.966 2.477 -18.813 1.00 69.28 58 LEU S O 1
ATOM 2123 N N . SER B 1 59 ? -45.566 0.355 -18.386 1.00 55.08 59 SER S N 1
ATOM 2124 C CA . SER B 1 59 ? -45.061 0.388 -17.026 1.00 63.03 59 SER S CA 1
ATOM 2125 C C . SER B 1 59 ? -44.745 -1.012 -16.525 1.00 61.33 59 SER S C 1
ATOM 2126 O O . SER B 1 59 ? -45.226 -1.996 -17.081 1.00 56.80 59 SER S O 1
ATOM 2129 N N . TYR B 1 60 ? -43.926 -1.089 -15.476 1.00 60.48 60 TYR S N 1
ATOM 2130 C CA . TYR B 1 60 ? -43.535 -2.364 -14.887 1.00 57.42 60 TYR S CA 1
ATOM 2131 C C . TYR B 1 60 ? -43.160 -2.184 -13.415 1.00 59.85 60 TYR S C 1
ATOM 2132 O O . TYR B 1 60 ? -42.388 -1.282 -13.059 1.00 57.90 60 TYR S O 1
ATOM 2141 N N . ASP B 1 61 ? -43.708 -3.049 -12.564 1.00 60.02 61 ASP S N 1
ATOM 2142 C CA . ASP B 1 61 ? -43.447 -2.991 -11.126 1.00 58.34 61 ASP S CA 1
ATOM 2143 C C . ASP B 1 61 ? -42.139 -3.702 -10.787 1.00 54.13 61 ASP S C 1
ATOM 2144 O O . ASP B 1 61 ? -42.071 -4.930 -10.813 1.00 55.25 61 ASP S O 1
ATOM 2149 N N . LEU B 1 62 ? -41.111 -2.919 -10.464 1.00 51.03 62 LEU S N 1
ATOM 2150 C CA . LEU B 1 62 ? -39.786 -3.449 -10.136 1.00 46.70 62 LEU S CA 1
ATOM 2151 C C . LEU B 1 62 ? -39.578 -3.676 -8.645 1.00 47.35 62 LEU S C 1
ATOM 2152 O O . LEU B 1 62 ? -38.458 -3.956 -8.201 1.00 51.45 62 LEU S O 1
ATOM 2157 N N . THR B 1 63 ? -40.655 -3.564 -7.875 1.00 45.06 63 THR S N 1
ATOM 2158 C CA . THR B 1 63 ? -40.575 -3.737 -6.425 1.00 51.54 63 THR S CA 1
ATOM 2159 C C . THR B 1 63 ? -39.963 -5.078 -6.002 1.00 57.49 63 THR S C 1
ATOM 2160 O O . THR B 1 63 ? -39.056 -5.125 -5.160 1.00 51.08 63 THR S O 1
ATOM 2164 N N . ALA B 1 64 ? -40.458 -6.162 -6.586 1.00 56.23 64 ALA S N 1
ATOM 2165 C CA . ALA B 1 64 ? -39.959 -7.485 -6.246 1.00 60.97 64 ALA S CA 1
ATOM 2166 C C . ALA B 1 64 ? -38.448 -7.593 -6.426 1.00 63.07 64 ALA S C 1
ATOM 2167 O O . ALA B 1 64 ? -37.803 -8.440 -5.799 1.00 57.99 64 ALA S O 1
ATOM 2169 N N . VAL B 1 65 ? -37.879 -6.736 -7.272 1.00 59.34 65 VAL S N 1
ATOM 2170 C CA . VAL B 1 65 ? -36.445 -6.794 -7.512 1.00 57.26 65 VAL S CA 1
ATOM 2171 C C . VAL B 1 65 ? -35.647 -5.613 -6.995 1.00 55.71 65 VAL S C 1
ATOM 2172 O O . VAL B 1 65 ? -34.480 -5.450 -7.358 1.00 61.59 65 VAL S O 1
ATOM 2176 N N . THR B 1 66 ? -36.262 -4.785 -6.161 1.00 49.19 66 THR S N 1
ATOM 2177 C CA . THR B 1 66 ? -35.553 -3.639 -5.597 1.00 49.18 66 THR S CA 1
ATOM 2178 C C . THR B 1 66 ? -35.837 -3.507 -4.102 1.00 47.37 66 THR S C 1
ATOM 2179 O O . THR B 1 66 ? -35.818 -2.403 -3.555 1.00 45.82 66 THR S O 1
ATOM 2183 N N . LEU B 1 67 ? -36.080 -4.641 -3.443 1.00 48.00 67 LEU S N 1
ATOM 2184 C CA . LEU B 1 67 ? -36.383 -4.658 -2.012 1.00 49.43 67 LEU S CA 1
ATOM 2185 C C . LEU B 1 67 ? -35.359 -3.970 -1.121 1.00 50.51 67 LEU S C 1
ATOM 2186 O O . LEU B 1 67 ? -35.712 -3.411 -0.076 1.00 58.12 67 LEU S O 1
ATOM 2191 N N . ASP B 1 68 ? -34.092 -4.016 -1.505 1.00 49.11 68 ASP S N 1
ATOM 2192 C CA . ASP B 1 68 ? -33.079 -3.389 -0.672 1.00 58.88 68 ASP S CA 1
ATOM 2193 C C . ASP B 1 68 ? -32.748 -1.975 -1.123 1.00 54.90 68 ASP S C 1
ATOM 2194 O O . ASP B 1 68 ? -31.614 -1.509 -0.990 1.00 56.23 68 ASP S O 1
ATOM 2199 N N . LEU B 1 69 ? -33.759 -1.293 -1.644 1.00 46.53 69 LEU S N 1
ATOM 2200 C CA . LEU B 1 69 ? -33.600 0.078 -2.106 1.00 41.76 69 LEU S CA 1
ATOM 2201 C C . LEU B 1 69 ? -33.222 0.998 -0.953 1.00 43.18 69 LEU S C 1
ATOM 2202 O O . LEU B 1 69 ? -32.386 1.886 -1.103 1.00 39.52 69 LEU S O 1
ATOM 2207 N N . TYR B 1 70 ? -33.853 0.777 0.196 1.00 41.58 70 TYR S N 1
ATOM 2208 C CA . TYR B 1 70 ? -33.612 1.581 1.385 1.00 38.43 70 TYR S CA 1
ATOM 2209 C C . TYR B 1 70 ? -32.372 1.135 2.167 1.00 47.52 70 TYR S C 1
ATOM 2210 O O . TYR B 1 70 ? -32.148 1.580 3.305 1.00 41.28 70 TYR S O 1
ATOM 2219 N N . HIS B 1 71 ? -31.577 0.260 1.548 1.00 45.75 71 HIS S N 1
ATOM 2220 C CA . HIS B 1 71 ? -30.342 -0.256 2.144 1.00 45.16 71 HIS S CA 1
ATOM 2221 C C . HIS B 1 71 ? -29.317 -0.415 1.036 1.00 47.34 71 HIS S C 1
ATOM 2222 O O . HIS B 1 71 ? -28.399 -1.223 1.137 1.00 49.67 71 HIS S O 1
ATOM 2229 N N . SER B 1 72 ? -29.477 0.359 -0.027 1.00 47.66 72 SER S N 1
ATOM 2230 C CA . SER B 1 72 ? -28.567 0.268 -1.155 1.00 44.87 72 SER S CA 1
ATOM 2231 C C . SER B 1 72 ? -28.011 1.618 -1.575 1.00 35.78 72 SER S C 1
ATOM 2232 O O . SER B 1 72 ? -28.131 2.605 -0.859 1.00 38.36 72 SER S O 1
ATOM 2235 N N . ASN B 1 73 ? -27.395 1.650 -2.746 1.00 33.85 73 ASN S N 1
ATOM 2236 C CA . ASN B 1 73 ? -26.835 2.885 -3.278 1.00 47.68 73 ASN S CA 1
ATOM 2237 C C . ASN B 1 73 ? -27.592 3.245 -4.552 1.00 50.33 73 ASN S C 1
ATOM 2238 O O . ASN B 1 73 ? -27.098 3.986 -5.419 1.00 41.49 73 ASN S O 1
ATOM 2243 N N . GLY B 1 74 ? -28.804 2.699 -4.653 1.00 47.98 74 GLY S N 1
ATOM 2244 C CA . GLY B 1 74 ? -29.645 2.976 -5.797 1.00 49.40 74 GLY S CA 1
ATOM 2245 C C . GLY B 1 74 ? -29.446 2.111 -7.029 1.00 53.30 74 GLY S C 1
ATOM 2246 O O . GLY B 1 74 ? -28.433 1.419 -7.192 1.00 47.73 74 GLY S O 1
ATOM 2247 N N . TYR B 1 75 ? -30.441 2.163 -7.909 1.00 48.88 75 TYR S N 1
ATOM 2248 C CA . TYR B 1 75 ? -30.413 1.403 -9.145 1.00 47.49 75 TYR S CA 1
ATOM 2249 C C . TYR B 1 75 ? -30.542 2.342 -10.351 1.00 48.51 75 TYR S C 1
ATOM 2250 O O . TYR B 1 75 ? -30.781 3.550 -10.213 1.00 47.16 75 TYR S O 1
ATOM 2259 N N . ARG B 1 76 ? -30.360 1.774 -11.533 1.00 38.41 76 ARG S N 1
ATOM 2260 C CA . ARG B 1 76 ? -30.496 2.521 -12.772 1.00 37.29 76 ARG S CA 1
ATOM 2261 C C . ARG B 1 76 ? -31.442 1.649 -13.579 1.00 38.12 76 ARG S C 1
ATOM 2262 O O . ARG B 1 76 ? -31.528 0.439 -13.336 1.00 37.14 76 ARG S O 1
ATOM 2270 N N . ALA B 1 77 ? -32.170 2.230 -14.520 1.00 60.86 77 ALA S N 1
ATOM 2271 C CA . ALA B 1 77 ? -33.089 1.407 -15.297 1.00 66.82 77 ALA S CA 1
ATOM 2272 C C . ALA B 1 77 ? -33.139 1.810 -16.752 1.00 65.75 77 ALA S C 1
ATOM 2273 O O . ALA B 1 77 ? -32.880 2.967 -17.104 1.00 61.14 77 ALA S O 1
ATOM 2275 N N . ARG B 1 78 ? -33.467 0.839 -17.599 1.00 65.85 78 ARG S N 1
ATOM 2276 C CA . ARG B 1 78 ? -33.565 1.094 -19.028 1.00 69.52 78 ARG S CA 1
ATOM 2277 C C . ARG B 1 78 ? -34.618 0.225 -19.703 1.00 71.20 78 ARG S C 1
ATOM 2278 O O . ARG B 1 78 ? -34.877 -0.923 -19.306 1.00 60.00 78 ARG S O 1
ATOM 2286 N N . VAL B 1 79 ? -35.222 0.793 -20.736 1.00 69.58 79 VAL S N 1
ATOM 2287 C CA . VAL B 1 79 ? -36.239 0.101 -21.494 1.00 70.05 79 VAL S CA 1
ATOM 2288 C C . VAL B 1 79 ? -35.924 0.274 -22.966 1.00 74.57 79 VAL S C 1
ATOM 2289 O O . VAL B 1 79 ? -35.438 1.327 -23.387 1.00 76.04 79 VAL S O 1
ATOM 2293 N N . ARG B 1 80 ? -36.171 -0.772 -23.742 1.00 77.83 80 ARG S N 1
ATOM 2294 C CA . ARG B 1 80 ? -35.951 -0.702 -25.175 1.00 77.46 80 ARG S CA 1
ATOM 2295 C C . ARG B 1 80 ? -37.110 -1.411 -25.858 1.00 77.78 80 ARG S C 1
ATOM 2296 O O . ARG B 1 80 ? -37.690 -2.359 -25.310 1.00 73.16 80 ARG S O 1
ATOM 2304 N N . ALA B 1 81 ? -37.452 -0.928 -27.048 1.00 79.95 81 ALA S N 1
ATOM 2305 C CA . ALA B 1 81 ? -38.543 -1.497 -27.827 1.00 78.15 81 ALA S CA 1
ATOM 2306 C C . ALA B 1 81 ? -38.035 -2.679 -28.634 1.00 76.38 81 ALA S C 1
ATOM 2307 O O . ALA B 1 81 ? -36.900 -2.672 -29.121 1.00 78.61 81 ALA S O 1
ATOM 2309 N N . VAL B 1 82 ? -38.874 -3.700 -28.757 1.00 73.90 82 VAL S N 1
ATOM 2310 C CA . VAL B 1 82 ? -38.517 -4.880 -29.526 1.00 78.62 82 VAL S CA 1
ATOM 2311 C C . VAL B 1 82 ? -39.703 -5.304 -30.387 1.00 82.50 82 VAL S C 1
ATOM 2312 O O . VAL B 1 82 ? -40.857 -5.293 -29.942 1.00 81.80 82 VAL S O 1
ATOM 2316 N N . ASP B 1 83 ? -39.405 -5.659 -31.631 1.00 83.82 83 ASP S N 1
ATOM 2317 C CA . ASP B 1 83 ? -40.422 -6.101 -32.574 1.00 83.56 83 ASP S CA 1
ATOM 2318 C C . ASP B 1 83 ? -39.845 -7.298 -33.331 1.00 77.94 83 ASP S C 1
ATOM 2319 O O . ASP B 1 83 ? -39.205 -7.137 -34.378 1.00 74.65 83 ASP S O 1
ATOM 2324 N N . GLY B 1 84 ? -40.056 -8.491 -32.779 1.00 73.05 84 GLY S N 1
ATOM 2325 C CA . GLY B 1 84 ? -39.532 -9.697 -33.396 1.00 78.16 84 GLY S CA 1
ATOM 2326 C C . GLY B 1 84 ? -38.014 -9.774 -33.297 1.00 78.71 84 GLY S C 1
ATOM 2327 O O . GLY B 1 84 ? -37.464 -10.099 -32.240 1.00 73.46 84 GLY S O 1
ATOM 2328 N N . SER B 1 85 ? -37.333 -9.470 -34.400 1.00 79.85 85 SER S N 1
ATOM 2329 C CA . SER B 1 85 ? -35.876 -9.503 -34.439 1.00 81.28 85 SER S CA 1
ATOM 2330 C C . SER B 1 85 ? -35.268 -8.098 -34.402 1.00 81.26 85 SER S C 1
ATOM 2331 O O . SER B 1 85 ? -34.048 -7.937 -34.398 1.00 77.80 85 SER S O 1
ATOM 2334 N N . ARG B 1 86 ? -36.118 -7.079 -34.377 1.00 83.44 86 ARG S N 1
ATOM 2335 C CA . ARG B 1 86 ? -35.628 -5.704 -34.329 1.00 87.15 86 ARG S CA 1
ATOM 2336 C C . ARG B 1 86 ? -35.828 -5.101 -32.944 1.00 88.57 86 ARG S C 1
ATOM 2337 O O . ARG B 1 86 ? -36.803 -5.400 -32.253 1.00 90.41 86 ARG S O 1
ATOM 2345 N N . HIS B 1 87 ? -34.897 -4.247 -32.545 1.00 86.53 87 HIS S N 1
ATOM 2346 C CA . HIS B 1 87 ? -34.990 -3.569 -31.264 1.00 83.44 87 HIS S CA 1
ATOM 2347 C C . HIS B 1 87 ? -34.118 -2.330 -31.271 1.00 82.42 87 HIS S C 1
ATOM 2348 O O . HIS B 1 87 ? -33.006 -2.343 -31.802 1.00 83.98 87 HIS S O 1
ATOM 2355 N N . SER B 1 88 ? -34.650 -1.257 -30.693 1.00 83.50 88 SER S N 1
ATOM 2356 C CA . SER B 1 88 ? -33.964 0.032 -30.621 1.00 80.87 88 SER S CA 1
ATOM 2357 C C . SER B 1 88 ? -32.851 0.066 -29.576 1.00 80.75 88 SER S C 1
ATOM 2358 O O . SER B 1 88 ? -32.598 -0.921 -28.870 1.00 81.11 88 SER S O 1
ATOM 2361 N N . GLN B 1 89 ? -32.180 1.210 -29.492 1.00 78.86 89 GLN S N 1
ATOM 2362 C CA . GLN B 1 89 ? -31.133 1.386 -28.500 1.00 78.62 89 GLN S CA 1
ATOM 2363 C C . GLN B 1 89 ? -31.895 1.490 -27.182 1.00 79.70 89 GLN S C 1
ATOM 2364 O O . GLN B 1 89 ? -33.119 1.683 -27.181 1.00 82.45 89 GLN S O 1
ATOM 2370 N N . TRP B 1 90 ? -31.191 1.365 -26.062 1.00 75.34 90 TRP S N 1
ATOM 2371 C CA . TRP B 1 90 ? -31.863 1.475 -24.778 1.00 65.62 90 TRP S CA 1
ATOM 2372 C C . TRP B 1 90 ? -32.056 2.935 -24.380 1.00 64.95 90 TRP S C 1
ATOM 2373 O O . TRP B 1 90 ? -31.347 3.835 -24.847 1.00 59.88 90 TRP S O 1
ATOM 2384 N N . THR B 1 91 ? -33.044 3.155 -23.525 1.00 63.65 91 THR S N 1
ATOM 2385 C CA . THR B 1 91 ? -33.326 4.472 -22.991 1.00 64.79 91 THR S CA 1
ATOM 2386 C C . THR B 1 91 ? -33.191 4.197 -21.504 1.00 67.26 91 THR S C 1
ATOM 2387 O O . THR B 1 91 ? -33.908 3.349 -20.958 1.00 67.65 91 THR S O 1
ATOM 2391 N N . VAL B 1 92 ? -32.251 4.872 -20.851 1.00 65.43 92 VAL S N 1
ATOM 2392 C CA . VAL B 1 92 ? -32.050 4.642 -19.427 1.00 64.11 92 VAL S CA 1
ATOM 2393 C C . VAL B 1 92 ? -32.460 5.835 -18.581 1.00 64.35 92 VAL S C 1
ATOM 2394 O O . VAL B 1 92 ? -32.437 6.982 -19.040 1.00 65.95 92 VAL S O 1
ATOM 2398 N N . THR B 1 93 ? -32.843 5.554 -17.340 1.00 58.73 93 THR S N 1
ATOM 2399 C CA . THR B 1 93 ? -33.250 6.594 -16.407 1.00 54.23 93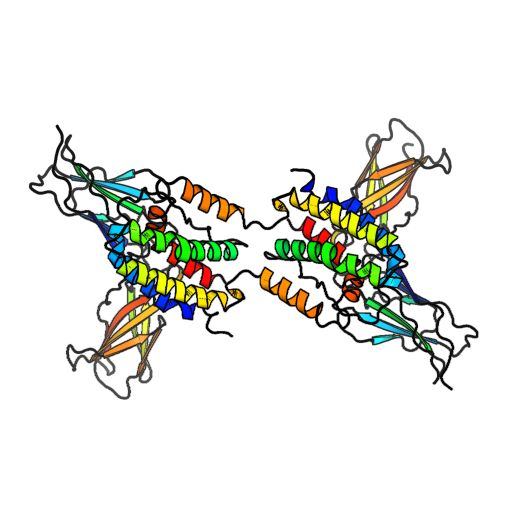 THR S CA 1
ATOM 2400 C C . THR B 1 93 ? -32.132 7.625 -16.329 1.00 60.18 93 THR S C 1
ATOM 2401 O O . THR B 1 93 ? -30.951 7.274 -16.408 1.00 62.08 93 THR S O 1
ATOM 2405 N N . ASN B 1 94 ? -32.498 8.893 -16.176 1.00 56.35 94 ASN S N 1
ATOM 2406 C CA . ASN B 1 94 ? -31.500 9.954 -16.117 1.00 56.69 94 ASN S CA 1
ATOM 2407 C C . ASN B 1 94 ? -30.909 10.265 -14.728 1.00 52.99 94 ASN S C 1
ATOM 2408 O O . ASN B 1 94 ? -30.065 11.161 -14.601 1.00 52.95 94 ASN S O 1
ATOM 2413 N N . THR B 1 95 ? -31.344 9.535 -13.702 1.00 40.72 95 THR S N 1
ATOM 2414 C CA . THR B 1 95 ? -30.841 9.739 -12.343 1.00 43.06 95 THR S CA 1
ATOM 2415 C C . THR B 1 95 ? -30.863 8.429 -11.573 1.00 43.88 95 THR S C 1
ATOM 2416 O O . THR B 1 95 ? -31.600 7.516 -11.923 1.00 54.21 95 THR S O 1
ATOM 2420 N N . ARG B 1 96 ? -30.054 8.350 -10.521 1.00 46.86 96 ARG S N 1
ATOM 2421 C CA . ARG B 1 96 ? -29.982 7.160 -9.685 1.00 44.81 96 ARG S CA 1
ATOM 2422 C C . ARG B 1 96 ? -31.279 7.038 -8.900 1.00 39.33 96 ARG S C 1
ATOM 2423 O O . ARG B 1 96 ? -31.698 7.978 -8.231 1.00 37.40 96 ARG S O 1
ATOM 2431 N N . PHE B 1 97 ? -31.920 5.882 -8.985 1.00 41.01 97 PHE S N 1
ATOM 2432 C CA . PHE B 1 97 ? -33.159 5.671 -8.254 1.00 40.47 97 PHE S CA 1
ATOM 2433 C C . PHE B 1 97 ? -32.825 5.180 -6.841 1.00 43.85 97 PHE S C 1
ATOM 2434 O O . PHE B 1 97 ? -32.207 4.122 -6.672 1.00 36.91 97 PHE S O 1
ATOM 2442 N N . SER B 1 98 ? -33.246 5.953 -5.838 1.00 43.93 98 SER S N 1
ATOM 2443 C CA . SER B 1 98 ? -32.986 5.632 -4.434 1.00 44.80 98 SER S CA 1
ATOM 2444 C C . SER B 1 98 ? -34.129 6.094 -3.537 1.00 37.37 98 SER S C 1
ATOM 2445 O O . SER B 1 98 ? -35.145 6.584 -4.006 1.00 38.92 98 SER S O 1
ATOM 2448 N N . VAL B 1 99 ? -33.937 5.953 -2.233 1.00 38.98 99 VAL S N 1
ATOM 2449 C CA . VAL B 1 99 ? -34.941 6.374 -1.261 1.00 40.97 99 VAL S CA 1
ATOM 2450 C C . VAL B 1 99 ? -35.338 7.837 -1.498 1.00 38.51 99 VAL S C 1
ATOM 2451 O O . VAL B 1 99 ? -36.484 8.224 -1.264 1.00 37.85 99 VAL S O 1
ATOM 2455 N N . ASP B 1 100 ? -34.389 8.635 -1.981 1.00 30.76 100 ASP S N 1
ATOM 2456 C CA . ASP B 1 100 ? -34.623 10.053 -2.227 1.00 37.57 100 ASP S CA 1
ATOM 2457 C C . ASP B 1 100 ? -35.792 10.329 -3.150 1.00 39.26 100 ASP S C 1
ATOM 2458 O O . ASP B 1 100 ? -36.529 11.287 -2.947 1.00 42.45 100 ASP S O 1
ATOM 2463 N N . GLU B 1 101 ? -35.953 9.490 -4.167 1.00 38.72 101 GLU S N 1
ATOM 2464 C CA . GLU B 1 101 ? -37.012 9.670 -5.155 1.00 39.24 101 GLU S CA 1
ATOM 2465 C C . GLU B 1 101 ? -38.341 9.003 -4.841 1.00 39.22 101 GLU S C 1
ATOM 2466 O O . GLU B 1 101 ? -39.202 8.909 -5.710 1.00 40.85 101 GLU S O 1
ATOM 2472 N N . VAL B 1 102 ? -38.512 8.531 -3.616 1.00 36.29 102 VAL S N 1
ATOM 2473 C CA . VAL B 1 102 ? -39.762 7.888 -3.254 1.00 37.70 102 VAL S CA 1
ATOM 2474 C C . VAL B 1 102 ? -40.734 8.926 -2.716 1.00 34.28 102 VAL S C 1
ATOM 2475 O O . VAL B 1 102 ? -40.355 9.762 -1.909 1.00 38.43 102 VAL S O 1
ATOM 2479 N N . THR B 1 103 ? -41.985 8.879 -3.161 1.00 29.53 103 THR S N 1
ATOM 2480 C CA . THR B 1 103 ? -42.971 9.841 -2.690 1.00 30.38 103 THR S CA 1
ATOM 2481 C C . THR B 1 103 ? -43.508 9.350 -1.359 1.00 36.53 103 THR S C 1
ATOM 2482 O O . THR B 1 103 ? -43.804 8.157 -1.191 1.00 39.68 103 THR S O 1
ATOM 2486 N N . LEU B 1 104 ? -43.624 10.264 -0.404 1.00 20.56 104 LEU S N 1
ATOM 2487 C CA . LEU B 1 104 ? -44.109 9.880 0.900 1.00 19.63 104 LEU S CA 1
ATOM 2488 C C . LEU B 1 104 ? -45.635 9.907 0.915 1.00 30.83 104 LEU S C 1
ATOM 2489 O O . LEU B 1 104 ? -46.247 10.819 0.377 1.00 30.23 104 LEU S O 1
ATOM 2494 N N . THR B 1 105 ? -46.234 8.896 1.533 1.00 25.88 105 THR S N 1
ATOM 2495 C CA . THR B 1 105 ? -47.673 8.778 1.619 1.00 19.22 105 THR S CA 1
ATOM 2496 C C . THR B 1 105 ? -47.976 8.235 2.994 1.00 31.58 105 THR S C 1
ATOM 2497 O O . THR B 1 105 ? -47.121 7.608 3.607 1.00 36.29 105 THR S O 1
ATOM 2501 N N . VAL B 1 106 ? -49.192 8.450 3.475 1.00 24.17 106 VAL S N 1
ATOM 2502 C CA . VAL B 1 106 ? -49.554 7.916 4.768 1.00 30.36 106 VAL S CA 1
ATOM 2503 C C . VAL B 1 106 ? -50.653 6.892 4.523 1.00 40.20 106 VAL S C 1
ATOM 2504 O O . VAL B 1 106 ? -51.430 7.029 3.578 1.00 33.85 106 VAL S O 1
ATOM 2508 N N . GLY B 1 107 ? -50.694 5.861 5.363 1.00 36.42 107 GLY S N 1
ATOM 2509 C CA . GLY B 1 107 ? -51.696 4.825 5.220 1.00 39.25 107 GLY S CA 1
ATOM 2510 C C . GLY B 1 107 ? -53.111 5.252 5.560 1.00 48.44 107 GLY S C 1
ATOM 2511 O O . GLY B 1 107 ? -54.033 4.987 4.787 1.00 59.20 107 GLY S O 1
ATOM 2512 N N . SER B 1 108 ? -53.295 5.913 6.702 1.00 41.49 108 SER S N 1
ATOM 2513 C CA . SER B 1 108 ? -54.625 6.341 7.119 1.00 33.03 108 SER S CA 1
ATOM 2514 C C . SER B 1 108 ? -54.561 7.139 8.408 1.00 33.59 108 SER S C 1
ATOM 2515 O O . SER B 1 108 ? -53.627 6.996 9.181 1.00 40.80 108 SER S O 1
ATOM 2518 N N . VAL B 1 109 ? -55.563 7.978 8.642 1.00 37.33 109 VAL S N 1
ATOM 2519 C CA . VAL B 1 109 ? -55.612 8.810 9.843 1.00 31.44 109 VAL S CA 1
ATOM 2520 C C . VAL B 1 109 ? -56.817 8.445 10.692 1.00 35.74 109 VAL S C 1
ATOM 2521 O O . VAL B 1 109 ? -57.945 8.411 10.203 1.00 42.59 109 VAL S O 1
ATOM 2525 N N . ASN B 1 110 ? -56.587 8.176 11.967 1.00 32.66 110 ASN S N 1
ATOM 2526 C CA . ASN B 1 110 ? -57.678 7.804 12.853 1.00 37.29 110 ASN S CA 1
ATOM 2527 C C . ASN B 1 110 ? -58.020 8.952 13.767 1.00 39.02 110 ASN S C 1
ATOM 2528 O O . ASN B 1 110 ? -57.200 9.402 14.555 1.00 46.40 110 ASN S O 1
ATOM 2533 N N . LEU B 1 111 ? -59.241 9.436 13.659 1.00 38.21 111 LEU S N 1
ATOM 2534 C CA . LEU B 1 111 ? -59.663 10.537 14.493 1.00 29.30 111 LEU S CA 1
ATOM 2535 C C . LEU B 1 111 ? -60.541 10.041 15.628 1.00 40.94 111 LEU S C 1
ATOM 2536 O O . LEU B 1 111 ? -61.221 9.020 15.513 1.00 46.38 111 LEU S O 1
ATOM 2541 N N . GLU B 1 112 ? -60.527 10.779 16.730 1.00 47.37 112 GLU S N 1
ATOM 2542 C CA . GLU B 1 112 ? -61.323 10.434 17.898 1.00 43.89 112 GLU S CA 1
ATOM 2543 C C . GLU B 1 112 ? -61.608 11.694 18.680 1.00 38.60 112 GLU S C 1
ATOM 2544 O O . GLU B 1 112 ? -60.899 12.687 18.549 1.00 47.80 112 GLU S O 1
ATOM 2550 N N . ILE B 1 113 ? -62.656 11.665 19.484 1.00 37.09 113 ILE S N 1
ATOM 2551 C CA . ILE B 1 113 ? -62.972 12.824 20.290 1.00 45.16 113 ILE S CA 1
ATOM 2552 C C . ILE B 1 113 ? -62.963 12.443 21.758 1.00 47.59 113 ILE S C 1
ATOM 2553 O O . ILE B 1 113 ? -63.450 11.383 22.142 1.00 45.47 113 ILE S O 1
ATOM 2558 N N . HIS B 1 114 ? -62.382 13.313 22.572 1.00 50.24 114 HIS S N 1
ATOM 2559 C CA . HIS B 1 114 ? -62.295 13.077 23.994 1.00 50.40 114 HIS S CA 1
ATOM 2560 C C . HIS B 1 114 ? -62.157 14.401 24.724 1.00 54.52 114 HIS S C 1
ATOM 2561 O O . HIS B 1 114 ? -61.224 15.164 24.479 1.00 54.31 114 HIS S O 1
ATOM 2568 N N . ASN B 1 115 ? -63.100 14.657 25.623 1.00 56.11 115 ASN S N 1
ATOM 2569 C CA . ASN B 1 115 ? -63.149 15.888 26.406 1.00 50.69 115 ASN S CA 1
ATOM 2570 C C . ASN B 1 115 ? -62.689 17.109 25.628 1.00 46.36 115 ASN S C 1
ATOM 2571 O O . ASN B 1 115 ? -61.703 17.743 25.980 1.00 58.65 115 ASN S O 1
ATOM 2576 N N . GLY B 1 116 ? -63.395 17.437 24.559 1.00 48.89 116 GLY S N 1
ATOM 2577 C CA . GLY B 1 116 ? -63.034 18.612 23.792 1.00 48.40 116 GLY S CA 1
ATOM 2578 C C . GLY B 1 116 ? -61.732 18.505 23.032 1.00 46.66 116 GLY S C 1
ATOM 2579 O O . GLY B 1 116 ? -61.116 19.513 22.687 1.00 50.86 116 GLY S O 1
ATOM 2580 N N . PHE B 1 117 ? -61.295 17.285 22.773 1.00 45.19 117 PHE S N 1
ATOM 2581 C CA . PHE B 1 117 ? -60.073 17.101 22.012 1.00 46.03 117 PHE S CA 1
ATOM 2582 C C . PHE B 1 117 ? -60.317 16.200 20.828 1.00 44.82 117 PHE S C 1
ATOM 2583 O O . PHE B 1 117 ? -61.154 15.295 20.874 1.00 47.82 117 PHE S O 1
ATOM 2591 N N . ILE B 1 118 ? -59.600 16.472 19.752 1.00 40.21 118 ILE S N 1
ATOM 2592 C CA . ILE B 1 118 ? -59.679 15.633 18.582 1.00 39.29 118 ILE S CA 1
ATOM 2593 C C . ILE B 1 118 ? -58.295 15.022 18.605 1.00 40.94 118 ILE S C 1
ATOM 2594 O O . ILE B 1 118 ? -57.287 15.706 18.435 1.00 39.56 118 ILE S O 1
ATOM 2599 N N . LEU B 1 119 ? -58.248 13.731 18.883 1.00 41.50 119 LEU S N 1
ATOM 2600 C CA . LEU B 1 119 ? -56.983 13.034 18.956 1.00 43.19 119 LEU S CA 1
ATOM 2601 C C . LEU B 1 119 ? -56.787 12.296 17.649 1.00 38.91 119 LEU S C 1
ATOM 2602 O O . LEU B 1 119 ? -57.621 11.482 17.260 1.00 42.62 119 LEU S O 1
ATOM 2607 N N . GLY B 1 120 ? -55.687 12.599 16.969 1.00 35.63 120 GLY S N 1
ATOM 2608 C CA . GLY B 1 120 ? -55.403 11.965 15.696 1.00 37.05 120 GLY S CA 1
ATOM 2609 C C . GLY B 1 120 ? -54.192 11.055 15.697 1.00 40.29 120 GLY S C 1
ATOM 2610 O O . GLY B 1 120 ? -53.172 11.354 16.323 1.00 46.72 120 GLY S O 1
ATOM 2611 N N . LYS B 1 121 ? -54.304 9.940 14.979 1.00 42.45 121 LYS S N 1
ATOM 2612 C CA . LYS B 1 121 ? -53.223 8.969 14.887 1.00 40.95 121 LYS S CA 1
ATOM 2613 C C . LYS B 1 121 ? -52.923 8.650 13.428 1.00 40.59 121 LYS S C 1
ATOM 2614 O O . LYS B 1 121 ? -53.748 8.051 12.742 1.00 49.05 121 LYS S O 1
ATOM 2620 N N . ILE B 1 122 ? -51.746 9.057 12.957 1.00 31.52 122 ILE S N 1
ATOM 2621 C CA . ILE B 1 122 ? -51.343 8.806 11.581 1.00 32.08 122 ILE S CA 1
ATOM 2622 C C . ILE B 1 122 ? -50.706 7.424 11.421 1.00 41.70 122 ILE S C 1
ATOM 2623 O O . ILE B 1 122 ? -49.673 7.128 12.013 1.00 50.24 122 ILE S O 1
ATOM 2628 N N . GLN B 1 123 ? -51.338 6.583 10.611 1.00 47.44 123 GLN S N 1
ATOM 2629 C CA . GLN B 1 123 ? -50.869 5.225 10.344 1.00 44.19 123 GLN S CA 1
ATOM 2630 C C . GLN B 1 123 ? -50.032 5.194 9.075 1.00 39.97 123 GLN S C 1
ATOM 2631 O O . GLN B 1 123 ? -50.571 5.145 7.978 1.00 42.69 123 GLN S O 1
ATOM 2637 N N . LEU B 1 124 ? -48.717 5.222 9.210 1.00 41.75 124 LEU S N 1
ATOM 2638 C CA . LEU B 1 124 ? -47.869 5.170 8.031 1.00 42.21 124 LEU S CA 1
ATOM 2639 C C . LEU B 1 124 ? -48.148 3.905 7.206 1.00 33.32 124 LEU S C 1
ATOM 2640 O O . LEU B 1 124 ? -48.741 2.943 7.687 1.00 31.44 124 LEU S O 1
ATOM 2645 N N . PRO B 1 125 ? -47.727 3.899 5.943 1.00 32.85 125 PRO S N 1
ATOM 2646 C CA . PRO B 1 125 ? -47.959 2.739 5.088 1.00 33.69 125 PRO S CA 1
ATOM 2647 C C . PRO B 1 125 ? -47.214 1.474 5.470 1.00 42.35 125 PRO S C 1
ATOM 2648 O O . PRO B 1 125 ? -46.024 1.510 5.798 1.00 49.50 125 PRO S O 1
ATOM 2652 N N . ARG B 1 126 ? -47.925 0.352 5.428 1.00 45.88 126 ARG S N 1
ATOM 2653 C CA . ARG B 1 126 ? -47.318 -0.938 5.732 1.00 51.33 126 ARG S CA 1
ATOM 2654 C C . ARG B 1 126 ? -47.508 -1.836 4.511 1.00 52.62 126 ARG S C 1
ATOM 2655 O O . ARG B 1 126 ? -48.340 -2.746 4.508 1.00 48.96 126 ARG S O 1
ATOM 2663 N N . PRO B 1 127 ? -46.751 -1.573 3.441 1.00 49.70 127 PRO S N 1
ATOM 2664 C CA . PRO B 1 127 ? -46.896 -2.411 2.247 1.00 48.88 127 PRO S CA 1
ATOM 2665 C C . PRO B 1 127 ? -46.465 -3.863 2.522 1.00 56.77 127 PRO S C 1
ATOM 2666 O O . PRO B 1 127 ? -45.427 -4.114 3.143 1.00 53.05 127 PRO S O 1
ATOM 2670 N N . LYS B 1 128 ? -47.269 -4.820 2.067 1.00 62.54 128 LYS S N 1
ATOM 2671 C CA . LYS B 1 128 ? -46.955 -6.228 2.292 1.00 66.03 128 LYS S CA 1
ATOM 2672 C C . LYS B 1 128 ? -45.562 -6.624 1.793 1.00 66.67 128 LYS S C 1
ATOM 2673 O O . LYS B 1 128 ? -44.854 -7.382 2.467 1.00 65.54 128 LYS S O 1
ATOM 2679 N N . MET B 1 129 ? -45.171 -6.115 0.625 1.00 61.00 129 MET S N 1
ATOM 2680 C CA . MET B 1 129 ? -43.862 -6.420 0.052 1.00 60.17 129 MET S CA 1
ATOM 2681 C C . MET B 1 129 ? -42.712 -6.008 0.973 1.00 66.02 129 MET S C 1
ATOM 2682 O O . MET B 1 129 ? -41.605 -6.537 0.877 1.00 70.16 129 MET S O 1
ATOM 2687 N N . ALA B 1 130 ? -42.972 -5.065 1.871 1.00 63.05 130 ALA S N 1
ATOM 2688 C CA . ALA B 1 130 ? -41.934 -4.586 2.766 1.00 56.06 130 ALA S CA 1
ATOM 2689 C C . ALA B 1 130 ? -41.440 -5.614 3.771 1.00 56.68 130 ALA S C 1
ATOM 2690 O O . ALA B 1 130 ? -42.209 -6.113 4.597 1.00 51.24 130 ALA S O 1
ATOM 2692 N N . PRO B 1 131 ? -40.139 -5.948 3.711 1.00 57.60 131 PRO S N 1
ATOM 2693 C CA . PRO B 1 131 ? -39.556 -6.917 4.643 1.00 56.40 131 PRO S CA 1
ATOM 2694 C C . PRO B 1 131 ? -39.710 -6.439 6.092 1.00 61.41 131 PRO S C 1
ATOM 2695 O O . PRO B 1 131 ? -39.433 -5.285 6.419 1.00 68.10 131 PRO S O 1
ATOM 2699 N N . ALA B 1 132 ? -40.163 -7.343 6.948 1.00 66.66 132 ALA S N 1
ATOM 2700 C CA . ALA B 1 132 ? -40.409 -7.065 8.360 1.00 72.38 132 ALA S CA 1
ATOM 2701 C C . ALA B 1 132 ? -39.747 -5.839 8.999 1.00 75.29 132 ALA S C 1
ATOM 2702 O O . ALA B 1 132 ? -40.436 -4.884 9.374 1.00 76.63 132 ALA S O 1
ATOM 2704 N N . GLN B 1 133 ? -38.423 -5.865 9.132 1.00 72.84 133 GLN S N 1
ATOM 2705 C CA . GLN B 1 133 ? -37.715 -4.765 9.780 1.00 73.80 133 GLN S CA 1
ATOM 2706 C C . GLN B 1 133 ? -37.500 -3.495 8.970 1.00 69.63 133 GLN S C 1
ATOM 2707 O O . GLN B 1 133 ? -36.750 -2.614 9.392 1.00 77.09 133 GLN S O 1
ATOM 2713 N N . ASP B 1 134 ? -38.154 -3.397 7.815 1.00 60.70 134 ASP S N 1
ATOM 2714 C CA . ASP B 1 134 ? -38.032 -2.208 6.981 1.00 54.32 134 ASP S CA 1
ATOM 2715 C C . ASP B 1 134 ? -39.316 -1.395 6.970 1.00 45.42 134 ASP S C 1
ATOM 2716 O O . ASP B 1 134 ? -40.003 -1.304 5.956 1.00 48.20 134 ASP S O 1
ATOM 2721 N N . THR B 1 135 ? -39.627 -0.805 8.118 1.00 36.75 135 THR S N 1
ATOM 2722 C CA . THR B 1 135 ? -40.820 0.011 8.264 1.00 42.11 135 THR S CA 1
ATOM 2723 C C . THR B 1 135 ? -40.534 1.449 7.885 1.00 42.59 135 THR S C 1
ATOM 2724 O O . THR B 1 135 ? -39.389 1.889 7.883 1.00 44.79 135 THR S O 1
ATOM 2728 N N . TYR B 1 136 ? -41.589 2.181 7.561 1.00 45.84 136 TYR S N 1
ATOM 2729 C CA . TYR B 1 136 ? -41.439 3.578 7.198 1.00 43.79 136 TYR S CA 1
ATOM 2730 C C . TYR B 1 136 ? -40.592 4.225 8.298 1.00 41.89 136 TYR S C 1
ATOM 2731 O O . TYR B 1 136 ? -39.624 4.944 8.013 1.00 39.79 136 TYR S O 1
ATOM 2740 N N . GLU B 1 137 ? -40.954 3.952 9.555 1.00 31.84 137 GLU S N 1
ATOM 2741 C CA . GLU B 1 137 ? -40.227 4.500 10.697 1.00 31.62 137 GLU S CA 1
ATOM 2742 C C . GLU B 1 137 ? -38.749 4.099 10.669 1.00 34.23 137 GLU S C 1
ATOM 2743 O O . GLU B 1 137 ? -37.870 4.923 10.878 1.00 47.96 137 GLU S O 1
ATOM 2749 N N . SER B 1 138 ? -38.485 2.833 10.393 1.00 42.73 138 SER S N 1
ATOM 2750 C CA . SER B 1 138 ? -37.123 2.319 10.317 1.00 39.17 138 SER S CA 1
ATOM 2751 C C . SER B 1 138 ? -36.297 3.054 9.253 1.00 42.06 138 SER S C 1
ATOM 2752 O O . SER B 1 138 ? -35.163 3.472 9.501 1.00 41.37 138 SER S O 1
ATOM 2755 N N . ILE B 1 139 ? -36.873 3.194 8.064 1.00 37.48 139 ILE S N 1
ATOM 2756 C CA . ILE B 1 139 ? -36.204 3.855 6.957 1.00 32.64 139 ILE S CA 1
ATOM 2757 C C . ILE B 1 139 ? -36.125 5.373 7.144 1.00 33.13 139 ILE S C 1
ATOM 2758 O O . ILE B 1 139 ? -35.070 5.964 6.942 1.00 20.15 139 ILE S O 1
ATOM 2763 N N . PHE B 1 140 ? -37.230 6.012 7.520 1.00 26.08 140 PHE S N 1
ATOM 2764 C CA . PHE B 1 140 ? -37.196 7.459 7.703 1.00 36.36 140 PHE S CA 1
ATOM 2765 C C . PHE B 1 140 ? -37.231 7.702 9.197 1.00 32.22 140 PHE S C 1
ATOM 2766 O O . PHE B 1 140 ? -38.221 8.182 9.766 1.00 30.79 140 PHE S O 1
ATOM 2774 N N . SER B 1 141 ? -36.106 7.357 9.814 1.00 37.05 141 SER S N 1
ATOM 2775 C CA . SER B 1 141 ? -35.897 7.429 11.259 1.00 32.96 141 SER S CA 1
ATOM 2776 C C . SER B 1 141 ? -35.955 8.765 11.980 1.00 26.50 141 SER S C 1
ATOM 2777 O O . SER B 1 141 ? -36.199 8.802 13.173 1.00 36.27 141 SER S O 1
ATOM 2780 N N . HIS B 1 142 ? -35.730 9.866 11.291 1.00 30.23 142 HIS S N 1
ATOM 2781 C CA . HIS B 1 142 ? -35.775 11.144 11.986 1.00 30.59 142 HIS S CA 1
ATOM 2782 C C . HIS B 1 142 ? -36.432 12.253 11.193 1.00 31.26 142 HIS S C 1
ATOM 2783 O O . HIS B 1 142 ? -36.458 12.217 9.961 1.00 27.72 142 HIS S O 1
ATOM 2790 N N . PHE B 1 143 ? -36.949 13.243 11.920 1.00 22.52 143 PHE S N 1
ATOM 2791 C CA . PHE B 1 143 ? -37.579 14.412 11.311 1.00 31.78 143 PHE S CA 1
ATOM 2792 C C . PHE B 1 143 ? -38.846 14.140 10.508 1.00 26.63 143 PHE S C 1
ATOM 2793 O O . PHE B 1 143 ? -39.091 14.806 9.510 1.00 28.66 143 PHE S O 1
ATOM 2801 N N . ARG B 1 144 ? -39.637 13.156 10.902 1.00 28.10 144 ARG S N 1
ATOM 2802 C CA . ARG B 1 144 ? -40.858 12.893 10.155 1.00 28.06 144 ARG S CA 1
ATOM 2803 C C . ARG B 1 144 ? -41.844 13.997 10.521 1.00 27.42 144 ARG S C 1
ATOM 2804 O O . ARG B 1 144 ? -42.065 14.268 11.699 1.00 31.59 144 ARG S O 1
ATOM 2812 N N . GLU B 1 145 ? -42.430 14.644 9.524 1.00 27.73 145 GLU S N 1
ATOM 2813 C CA . GLU B 1 145 ? -43.379 15.717 9.800 1.00 31.75 145 GLU S CA 1
ATOM 2814 C C . GLU B 1 145 ? -44.650 15.613 8.969 1.00 28.24 145 GLU S C 1
ATOM 2815 O O . GLU B 1 145 ? -44.658 15.047 7.874 1.00 35.31 145 GLU S O 1
ATOM 2821 N N . TYR B 1 146 ? -45.727 16.181 9.485 1.00 20.20 146 TYR S N 1
ATOM 2822 C CA . TYR B 1 146 ? -46.994 16.120 8.774 1.00 24.51 146 TYR S CA 1
ATOM 2823 C C . TYR B 1 146 ? -47.756 17.436 8.714 1.00 27.19 146 TYR S C 1
ATOM 2824 O O . TYR B 1 146 ? -47.900 18.140 9.720 1.00 33.12 146 TYR S O 1
ATOM 2833 N N . GLU B 1 147 ? -48.223 17.787 7.525 1.00 29.04 147 GLU S N 1
ATOM 2834 C CA . GLU B 1 147 ? -49.026 18.998 7.380 1.00 36.26 147 GLU S CA 1
ATOM 2835 C C . GLU B 1 147 ? -50.464 18.566 7.599 1.00 28.48 147 GLU S C 1
ATOM 2836 O O . GLU B 1 147 ? -50.952 17.633 6.959 1.00 23.37 147 GLU S O 1
ATOM 2842 N N . ILE B 1 148 ? -51.136 19.224 8.524 1.00 26.82 148 ILE S N 1
ATOM 2843 C CA . ILE B 1 148 ? -52.522 18.901 8.794 1.00 32.04 148 ILE S CA 1
ATOM 2844 C C . ILE B 1 148 ? -53.446 20.013 8.282 1.00 32.80 148 ILE S C 1
ATOM 2845 O O . ILE B 1 148 ? -53.309 21.177 8.656 1.00 41.40 148 ILE S O 1
ATOM 2850 N N . ALA B 1 149 ? -54.361 19.644 7.394 1.00 30.94 149 ALA S N 1
ATOM 2851 C CA . ALA B 1 149 ? -55.325 20.582 6.827 1.00 35.81 149 ALA S CA 1
ATOM 2852 C C . ALA B 1 149 ? -56.698 20.257 7.391 1.00 36.48 149 ALA S C 1
ATOM 2853 O O . ALA B 1 149 ? -57.242 19.190 7.114 1.00 32.22 149 ALA S O 1
ATOM 2855 N N . ILE B 1 150 ? -57.253 21.177 8.178 1.00 47.18 150 ILE S N 1
ATOM 2856 C CA . ILE B 1 150 ? -58.569 20.976 8.789 1.00 51.11 150 ILE S CA 1
ATOM 2857 C C . ILE B 1 150 ? -59.641 21.821 8.114 1.00 45.48 150 ILE S C 1
ATOM 2858 O O . ILE B 1 150 ? -59.384 22.945 7.689 1.00 50.68 150 ILE S O 1
ATOM 2863 N N . ARG B 1 151 ? -60.843 21.279 8.016 1.00 40.14 151 ARG S N 1
ATOM 2864 C CA . ARG B 1 151 ? -61.951 22.021 7.426 1.00 49.23 151 ARG S CA 1
ATOM 2865 C C . ARG B 1 151 ? -63.222 21.644 8.161 1.00 49.43 151 ARG S C 1
ATOM 2866 O O . ARG B 1 151 ? -63.403 20.489 8.556 1.00 46.35 151 ARG S O 1
ATOM 2874 N N . LYS B 1 152 ? -64.082 22.634 8.378 1.00 57.12 152 LYS S N 1
ATOM 2875 C CA . LYS B 1 152 ? -65.355 22.407 9.058 1.00 69.06 152 LYS S CA 1
ATOM 2876 C C . LYS B 1 152 ? -66.388 22.144 7.960 1.00 69.84 152 LYS S C 1
ATOM 2877 O O . LYS B 1 152 ? -66.517 22.938 7.027 1.00 73.17 152 LYS S O 1
ATOM 2883 N N . VAL B 1 153 ? -67.097 21.021 8.060 1.00 75.37 153 VAL S N 1
ATOM 2884 C CA . VAL B 1 153 ? -68.111 20.650 7.069 1.00 85.75 153 VAL S CA 1
ATOM 2885 C C . VAL B 1 153 ? -69.106 21.784 6.817 1.00 94.60 153 VAL S C 1
ATOM 2886 O O . VAL B 1 153 ? -69.249 22.262 5.683 1.00 95.85 153 VAL S O 1
ATOM 2890 N N . PRO B 1 154 ? -69.812 22.231 7.871 1.00 101.27 154 PRO S N 1
ATOM 2891 C CA . PRO B 1 154 ? -70.775 23.322 7.682 1.00 104.98 154 PRO S CA 1
ATOM 2892 C C . PRO B 1 154 ? -70.035 24.627 7.375 1.00 107.28 154 PRO S C 1
ATOM 2893 O O . PRO B 1 154 ? -70.598 25.720 7.479 1.00 107.76 154 PRO S O 1
ATOM 2897 N N . GLY B 1 155 ? -68.762 24.488 7.010 1.00 108.05 155 GLY S N 1
ATOM 2898 C CA . GLY B 1 155 ? -67.935 25.632 6.682 1.00 108.72 155 GLY S CA 1
ATOM 2899 C C . GLY B 1 155 ? -67.813 25.795 5.179 1.00 112.68 155 GLY S C 1
ATOM 2900 O O . GLY B 1 155 ? -68.670 26.424 4.553 1.00 113.79 155 GLY S O 1
ATOM 2901 N N . GLN B 1 156 ? -66.759 25.228 4.592 1.00 113.87 156 GLN S N 1
ATOM 2902 C CA . GLN B 1 156 ? -66.552 25.329 3.148 1.00 111.85 156 GLN S CA 1
ATOM 2903 C C . GLN B 1 156 ? -65.309 24.578 2.674 1.00 108.99 156 GLN S C 1
ATOM 2904 O O . GLN B 1 156 ? -64.821 23.670 3.350 1.00 101.07 156 GLN S O 1
ATOM 2910 N N . PHE B 1 157 ? -64.814 24.969 1.499 1.00 109.94 157 PHE S N 1
ATOM 2911 C CA . PHE B 1 157 ? -63.629 24.360 0.906 1.00 108.75 157 PHE S CA 1
ATOM 2912 C C . PHE B 1 157 ? -62.384 25.190 1.157 1.00 106.37 157 PHE S C 1
ATOM 2913 O O . PHE B 1 157 ? -61.515 25.325 0.293 1.00 103.27 157 PHE S O 1
ATOM 2921 N N . THR B 1 158 ? -62.322 25.756 2.356 1.00 105.36 158 THR S N 1
ATOM 2922 C CA . THR B 1 158 ? -61.184 26.547 2.786 1.00 99.57 158 THR S CA 1
ATOM 2923 C C . THR B 1 158 ? -60.512 25.716 3.883 1.00 98.78 158 THR S C 1
ATOM 2924 O O . THR B 1 158 ? -61.193 25.020 4.651 1.00 92.74 158 THR S O 1
ATOM 2928 N N . PHE B 1 159 ? -59.184 25.765 3.941 1.00 92.81 159 PHE S N 1
ATOM 2929 C CA . PHE B 1 159 ? -58.450 24.985 4.930 1.00 89.02 159 PHE S CA 1
ATOM 2930 C C . PHE B 1 159 ? -57.499 25.800 5.803 1.00 84.16 159 PHE S C 1
ATOM 2931 O O . PHE B 1 159 ? -56.980 26.832 5.386 1.00 85.15 159 PHE S O 1
ATOM 2939 N N . THR B 1 160 ? -57.284 25.321 7.023 1.00 80.64 160 THR S N 1
ATOM 2940 C CA . THR B 1 160 ? -56.370 25.954 7.960 1.00 75.93 160 THR S CA 1
ATOM 2941 C C . THR B 1 160 ? -55.261 24.938 8.232 1.00 73.84 160 THR S C 1
ATOM 2942 O O . THR B 1 160 ? -55.521 23.756 8.444 1.00 72.71 160 THR S O 1
ATOM 2946 N N . HIS B 1 161 ? -54.023 25.409 8.213 1.00 73.34 161 HIS S N 1
ATOM 2947 C CA . HIS B 1 161 ? -52.870 24.550 8.420 1.00 72.74 161 HIS S CA 1
ATOM 2948 C C . HIS B 1 161 ? -52.395 24.375 9.862 1.00 71.79 161 HIS S C 1
ATOM 2949 O O . HIS B 1 161 ? -52.739 25.153 10.746 1.00 80.53 161 HIS S O 1
ATOM 2956 N N . LYS B 1 162 ? -51.587 23.343 10.076 1.00 67.53 162 LYS S N 1
ATOM 2957 C CA . LYS B 1 162 ? -51.052 23.003 11.391 1.00 64.18 162 LYS S CA 1
ATOM 2958 C C . LYS B 1 162 ? -50.007 21.914 11.165 1.00 65.81 162 LYS S C 1
ATOM 2959 O O . LYS B 1 162 ? -50.345 20.809 10.748 1.00 70.25 162 LYS S O 1
ATOM 2965 N N . LYS B 1 163 ? -48.741 22.223 11.432 1.00 62.00 163 LYS S N 1
ATOM 2966 C CA . LYS B 1 163 ? -47.661 21.260 11.223 1.00 55.20 163 LYS S CA 1
ATOM 2967 C C . LYS B 1 163 ? -47.315 20.511 12.503 1.00 51.20 163 LYS S C 1
ATOM 2968 O O . LYS B 1 163 ? -47.261 21.103 13.573 1.00 49.62 163 LYS S O 1
ATOM 2974 N N . VAL B 1 164 ? -47.090 19.206 12.396 1.00 43.29 164 VAL S N 1
ATOM 2975 C CA . VAL B 1 164 ? -46.757 18.408 13.569 1.00 38.29 164 VAL S CA 1
ATOM 2976 C C . VAL B 1 164 ? -45.556 17.531 13.300 1.00 39.32 164 VAL S C 1
ATOM 2977 O O . VAL B 1 164 ? -45.267 17.187 12.154 1.00 44.70 164 VAL S O 1
ATOM 2981 N N . LYS B 1 165 ? -44.861 17.151 14.364 1.00 42.69 165 LYS S N 1
ATOM 2982 C CA . LYS B 1 165 ? -43.673 16.336 14.211 1.00 41.76 165 LYS S CA 1
ATOM 2983 C C . LYS B 1 165 ? -43.824 14.940 14.791 1.00 38.58 165 LYS S C 1
ATOM 2984 O O . LYS B 1 165 ? -42.843 14.247 15.003 1.00 48.75 165 LYS S O 1
ATOM 2990 N N . HIS B 1 166 ? -45.059 14.517 15.033 1.00 36.47 166 HIS S N 1
ATOM 2991 C CA . HIS B 1 166 ? -45.295 13.179 15.566 1.00 37.04 166 HIS S CA 1
ATOM 2992 C C . HIS B 1 166 ? -46.406 12.478 14.803 1.00 40.76 166 HIS S C 1
ATOM 2993 O O . HIS B 1 166 ? -47.164 13.119 14.077 1.00 48.49 166 HIS S O 1
ATOM 3000 N N . GLU B 1 167 ? -46.497 11.161 14.929 1.00 42.27 167 GLU S N 1
ATOM 3001 C CA . GLU B 1 167 ? -47.559 10.449 14.225 1.00 38.69 167 GLU S CA 1
ATOM 3002 C C . GLU B 1 167 ? -48.876 10.593 14.971 1.00 34.83 167 GLU S C 1
ATOM 3003 O O . GLU B 1 167 ? -49.917 10.126 14.521 1.00 46.92 167 GLU S O 1
ATOM 3009 N N . GLN B 1 168 ? -48.822 11.248 16.119 1.00 25.79 168 GLN S N 1
ATOM 3010 C CA . GLN B 1 168 ? -50.013 11.499 16.905 1.00 31.80 168 GLN S CA 1
ATOM 3011 C C . GLN B 1 168 ? -50.146 13.012 17.041 1.00 31.28 168 GLN S C 1
ATOM 3012 O O . GLN B 1 168 ? -49.146 13.728 17.102 1.00 38.94 168 GLN S O 1
ATOM 3018 N N . PHE B 1 169 ? -51.374 13.506 17.077 1.00 29.62 169 PHE S N 1
ATOM 3019 C CA . PHE B 1 169 ? -51.585 14.936 17.211 1.00 25.22 169 PHE S CA 1
ATOM 3020 C C . PHE B 1 169 ? -52.926 15.236 17.835 1.00 24.88 169 PHE S C 1
ATOM 3021 O O . PHE B 1 169 ? -53.820 14.399 17.826 1.00 37.55 169 PHE S O 1
ATOM 3029 N N . SER B 1 170 ? -53.062 16.437 18.383 1.00 33.35 170 SER S N 1
ATOM 3030 C CA . SER B 1 170 ? -54.308 16.856 19.012 1.00 37.97 170 SER S CA 1
ATOM 3031 C C . SER B 1 170 ? -54.723 18.236 18.520 1.00 43.78 170 SER S C 1
ATOM 3032 O O . SER B 1 170 ? -53.877 19.089 18.233 1.00 45.92 170 SER S O 1
ATOM 3035 N N . LEU B 1 171 ? -56.031 18.447 18.434 1.00 41.18 171 LEU S N 1
ATOM 3036 C CA . LEU B 1 171 ? -56.599 19.717 17.994 1.00 35.94 171 LEU S CA 1
ATOM 3037 C C . LEU B 1 171 ? -57.709 19.944 18.993 1.00 44.20 171 LEU S C 1
ATOM 3038 O O . LEU B 1 171 ? -58.526 19.044 19.204 1.00 51.23 171 LEU S O 1
ATOM 3043 N N . LEU B 1 172 ? -57.763 21.113 19.623 1.00 44.70 172 LEU S N 1
ATOM 3044 C CA . LEU B 1 172 ? -58.836 21.317 20.588 1.00 56.89 172 LEU S CA 1
ATOM 3045 C C . LEU B 1 172 ? -60.139 21.881 20.008 1.00 58.22 172 LEU S C 1
ATOM 3046 O O . LEU B 1 172 ? -60.144 22.819 19.210 1.00 57.86 172 LEU S O 1
ATOM 3051 N N . THR B 1 173 ? -61.238 21.265 20.432 1.00 64.06 173 THR S N 1
ATOM 3052 C CA . THR B 1 173 ? -62.592 21.604 20.021 1.00 68.44 173 THR S CA 1
ATOM 3053 C C . THR B 1 173 ? -63.176 22.565 21.032 1.00 74.08 173 THR S C 1
ATOM 3054 O O . THR B 1 173 ? -64.207 22.277 21.635 1.00 79.02 173 THR S O 1
ATOM 3058 N N . SER B 1 174 ? -62.513 23.696 21.235 1.00 81.29 174 SER S N 1
ATOM 3059 C CA . SER B 1 174 ? -62.992 24.677 22.205 1.00 82.54 174 SER S CA 1
ATOM 3060 C C . SER B 1 174 ? -64.480 24.995 22.024 1.00 84.68 174 SER S C 1
ATOM 3061 O O . SER B 1 174 ? -64.850 25.939 21.322 1.00 85.65 174 SER S O 1
ATOM 3064 N N . GLY B 1 175 ? -65.319 24.180 22.660 1.00 85.03 175 GLY S N 1
ATOM 3065 C CA . GLY B 1 175 ? -66.761 24.358 22.605 1.00 84.34 175 GLY S CA 1
ATOM 3066 C C . GLY B 1 175 ? -67.369 24.552 21.232 1.00 86.12 175 GLY S C 1
ATOM 3067 O O . GLY B 1 175 ? -68.255 25.389 21.053 1.00 90.78 175 GLY S O 1
ATOM 3068 N N . GLU B 1 176 ? -66.907 23.784 20.255 1.00 84.62 176 GLU S N 1
ATOM 3069 C CA . GLU B 1 176 ? -67.443 23.900 18.907 1.00 81.88 176 GLU S CA 1
ATOM 3070 C C . GLU B 1 176 ? -68.365 22.724 18.612 1.00 83.49 176 GLU S C 1
ATOM 3071 O O . GLU B 1 176 ? -68.269 21.672 19.249 1.00 84.25 176 GLU S O 1
ATOM 3077 N N . VAL B 1 177 ? -69.269 22.914 17.657 1.00 84.02 177 VAL S N 1
ATOM 3078 C CA . VAL B 1 177 ? -70.191 21.859 17.242 1.00 80.63 177 VAL S CA 1
ATOM 3079 C C . VAL B 1 177 ? -70.021 21.674 15.741 1.00 80.12 177 VAL S C 1
ATOM 3080 O O . VAL B 1 177 ? -69.500 22.563 15.056 1.00 77.93 177 VAL S O 1
ATOM 3084 N N . GLY B 1 178 ? -70.447 20.522 15.232 1.00 75.51 178 GLY S N 1
ATOM 3085 C CA . GLY B 1 178 ? -70.326 20.276 13.808 1.00 74.60 178 GLY S CA 1
ATOM 3086 C C . GLY B 1 178 ? -69.450 19.098 13.444 1.00 71.20 178 GLY S C 1
ATOM 3087 O O . GLY B 1 178 ? -69.217 18.195 14.258 1.00 71.53 178 GLY S O 1
ATOM 3088 N N . GLU B 1 179 ? -68.967 19.106 12.206 1.00 67.83 179 GLU S N 1
ATOM 3089 C CA . GLU B 1 179 ? -68.117 18.030 11.718 1.00 67.21 179 GLU S CA 1
ATOM 3090 C C . GLU B 1 179 ? -66.770 18.588 11.275 1.00 61.42 179 GLU S C 1
ATOM 3091 O O . GLU B 1 179 ? -66.706 19.619 10.602 1.00 52.70 179 GLU S O 1
ATOM 3097 N N . PHE B 1 180 ? -65.697 17.919 11.699 1.00 65.15 180 PHE S N 1
ATOM 3098 C CA . PHE B 1 180 ? -64.337 18.315 11.345 1.00 64.28 180 PHE S CA 1
ATOM 3099 C C . PHE B 1 180 ? -63.721 17.257 10.456 1.00 58.66 180 PHE S C 1
ATOM 3100 O O . PHE B 1 180 ? -63.770 16.067 10.770 1.00 54.22 180 PHE S O 1
ATOM 3108 N N . CYS B 1 181 ? -63.155 17.701 9.339 1.00 50.70 181 CYS S N 1
ATOM 3109 C CA . CYS B 1 181 ? -62.509 16.805 8.397 1.00 49.43 181 CYS S CA 1
ATOM 3110 C C . CYS B 1 181 ? -61.042 17.208 8.281 1.00 42.02 181 CYS S C 1
ATOM 3111 O O . CYS B 1 181 ? -60.721 18.390 8.200 1.00 42.22 181 CYS S O 1
ATOM 3114 N N . VAL B 1 182 ? -60.140 16.235 8.272 1.00 41.49 182 VAL S N 1
ATOM 3115 C CA . VAL B 1 182 ? -58.728 16.578 8.163 1.00 47.98 182 VAL S CA 1
ATOM 3116 C C . VAL B 1 182 ? -58.007 15.746 7.127 1.00 39.61 182 VAL S C 1
ATOM 3117 O O . VAL B 1 182 ? -58.365 14.597 6.893 1.00 35.64 182 VAL S O 1
ATOM 3121 N N . GLN B 1 183 ? -56.998 16.353 6.509 1.00 38.98 183 GLN S N 1
ATOM 3122 C CA . GLN B 1 183 ? -56.160 15.690 5.521 1.00 40.78 183 GLN S CA 1
ATOM 3123 C C . GLN B 1 183 ? -54.738 15.784 6.048 1.00 33.20 183 GLN S C 1
ATOM 3124 O O . GLN B 1 183 ? -54.391 16.725 6.750 1.00 41.42 183 GLN S O 1
ATOM 3130 N N . VAL B 1 184 ? -53.911 14.814 5.697 1.00 40.06 184 VAL S N 1
ATOM 3131 C CA . VAL B 1 184 ? -52.543 14.802 6.172 1.00 34.88 184 VAL S CA 1
ATOM 3132 C C . VAL B 1 184 ? -51.527 14.675 5.058 1.00 32.30 184 VAL S C 1
ATOM 3133 O O . VAL B 1 184 ? -51.673 13.841 4.172 1.00 35.62 184 VAL S O 1
ATOM 3137 N N . LYS B 1 185 ? -50.504 15.521 5.100 1.00 35.94 185 LYS S N 1
ATOM 3138 C CA . LYS B 1 185 ? -49.438 15.476 4.108 1.00 38.06 185 LYS S CA 1
ATOM 3139 C C . LYS B 1 185 ? -48.085 15.236 4.793 1.00 35.61 185 LYS S C 1
ATOM 3140 O O . LYS B 1 185 ? -47.607 16.080 5.550 1.00 42.79 185 LYS S O 1
ATOM 3146 N N . PRO B 1 186 ? -47.455 14.082 4.529 1.00 36.88 186 PRO S N 1
ATOM 3147 C CA . PRO B 1 186 ? -46.162 13.697 5.108 1.00 37.83 186 PRO S CA 1
ATOM 3148 C C . PRO B 1 186 ? -44.914 14.270 4.464 1.00 30.50 186 PRO S C 1
ATOM 3149 O O . PRO B 1 186 ? -44.896 14.560 3.276 1.00 34.16 186 PRO S O 1
ATOM 3153 N N . SER B 1 187 ? -43.858 14.403 5.263 1.00 31.16 187 SER S N 1
ATOM 3154 C CA . SER B 1 187 ? -42.571 14.887 4.774 1.00 23.43 187 SER S CA 1
ATOM 3155 C C . SER B 1 187 ? -41.492 14.590 5.804 1.00 27.61 187 SER S C 1
ATOM 3156 O O . SER B 1 187 ? -41.780 14.252 6.942 1.00 26.64 187 SER S O 1
ATOM 3159 N N . VAL B 1 188 ? -40.241 14.740 5.388 1.00 35.51 188 VAL S N 1
ATOM 3160 C CA . VAL B 1 188 ? -39.098 14.526 6.257 1.00 33.82 188 VAL S CA 1
ATOM 3161 C C . VAL B 1 188 ? -38.231 15.781 6.192 1.00 22.81 188 VAL S C 1
ATOM 3162 O O . VAL B 1 188 ? -37.509 15.997 5.225 1.00 25.89 188 VAL S O 1
ATOM 3166 N N . ALA B 1 189 ? -38.323 16.594 7.241 1.00 30.62 189 ALA S N 1
ATOM 3167 C CA . ALA B 1 189 ? -37.606 17.866 7.386 1.00 32.15 189 ALA S CA 1
ATOM 3168 C C . ALA B 1 189 ? -36.234 18.023 6.750 1.00 27.56 189 ALA S C 1
ATOM 3169 O O . ALA B 1 189 ? -35.898 19.103 6.288 1.00 34.96 189 ALA S O 1
ATOM 3171 N N . SER B 1 190 ? -35.434 16.969 6.740 1.00 29.02 190 SER S N 1
ATOM 3172 C CA . SER B 1 190 ? -34.103 17.035 6.142 1.00 26.94 190 SER S CA 1
ATOM 3173 C C . SER B 1 190 ? -34.088 16.532 4.701 1.00 33.07 190 SER S C 1
ATOM 3174 O O . SER B 1 190 ? -33.064 16.624 4.011 1.00 35.59 190 SER S O 1
ATOM 3177 N N . ARG B 1 191 ? -35.215 15.990 4.244 1.00 29.05 191 ARG S N 1
ATOM 3178 C CA . ARG B 1 191 ? -35.269 15.434 2.901 1.00 37.97 191 ARG S CA 1
ATOM 3179 C C . ARG B 1 191 ? -36.016 16.312 1.910 1.00 35.28 191 ARG S C 1
ATOM 3180 O O . ARG B 1 191 ? -36.589 17.333 2.277 1.00 39.96 191 ARG S O 1
ATOM 3188 N N . SER B 1 192 ? -35.988 15.911 0.648 1.00 27.80 192 SER S N 1
ATOM 3189 C CA . SER B 1 192 ? -36.649 16.651 -0.398 1.00 25.48 192 SER S CA 1
ATOM 3190 C C . SER B 1 192 ? -37.787 15.833 -1.001 1.00 26.92 192 SER S C 1
ATOM 3191 O O . SER B 1 192 ? -38.464 16.282 -1.911 1.00 33.50 192 SER S O 1
ATOM 3194 N N . ASN B 1 193 ? -37.998 14.633 -0.485 1.00 27.92 193 ASN S N 1
ATOM 3195 C CA . ASN B 1 193 ? -39.061 13.776 -0.981 1.00 28.66 193 ASN S CA 1
ATOM 3196 C C . ASN B 1 193 ? -40.364 14.524 -0.942 1.00 35.40 193 ASN S C 1
ATOM 3197 O O . ASN B 1 193 ? -40.706 15.126 0.071 1.00 30.77 193 ASN S O 1
ATOM 3202 N N . LYS B 1 194 ? -41.099 14.472 -2.040 1.00 38.31 194 LYS S N 1
ATOM 3203 C CA . LYS B 1 194 ? -42.389 15.121 -2.081 1.00 38.70 194 LYS S CA 1
ATOM 3204 C C . LYS B 1 194 ? -43.372 14.138 -1.426 1.00 37.83 194 LYS S C 1
ATOM 3205 O O . LYS B 1 194 ? -43.110 12.925 -1.364 1.00 35.89 194 LYS S O 1
ATOM 3211 N N . GLY B 1 195 ? -44.483 14.664 -0.918 1.00 37.56 195 GLY S N 1
ATOM 3212 C CA . GLY B 1 195 ? -45.479 13.821 -0.279 1.00 35.88 195 GLY S CA 1
ATOM 3213 C C . GLY B 1 195 ? -46.844 14.165 -0.829 1.00 37.70 195 GLY S C 1
ATOM 3214 O O . GLY B 1 195 ? -47.012 15.243 -1.394 1.00 34.48 195 GLY S O 1
ATOM 3215 N N . MET B 1 196 ? -47.815 13.269 -0.659 1.00 44.15 196 MET S N 1
ATOM 3216 C CA . MET B 1 196 ? -49.159 13.495 -1.169 1.00 37.15 196 MET S CA 1
ATOM 3217 C C . MET B 1 196 ? -50.239 13.500 -0.106 1.00 35.59 196 MET S C 1
ATOM 3218 O O . MET B 1 196 ? -50.188 12.717 0.842 1.00 36.10 196 MET S O 1
ATOM 3223 N N . TRP B 1 197 ? -51.231 14.373 -0.284 1.00 36.24 197 TRP S N 1
ATOM 3224 C CA . TRP B 1 197 ? -52.353 14.476 0.652 1.00 31.20 197 TRP S CA 1
ATOM 3225 C C . TRP B 1 197 ? -53.121 13.175 0.734 1.00 28.32 197 TRP S C 1
ATOM 3226 O O . TRP B 1 197 ? -53.316 12.483 -0.261 1.00 22.39 197 TRP S O 1
ATOM 3237 N N . SER B 1 198 ? -53.548 12.848 1.941 1.00 28.19 198 SER S N 1
ATOM 3238 C CA . SER B 1 198 ? -54.281 11.626 2.179 1.00 27.57 198 SER S CA 1
ATOM 3239 C C . SER B 1 198 ? -55.753 11.933 1.991 1.00 37.62 198 SER S C 1
ATOM 3240 O O . SER B 1 198 ? -56.158 13.099 2.000 1.00 35.77 198 SER S O 1
ATOM 3243 N N . LYS B 1 199 ? -56.557 10.888 1.829 1.00 35.21 199 LYS S N 1
ATOM 3244 C CA . LYS B 1 199 ? -57.985 11.088 1.674 1.00 31.58 199 LYS S CA 1
ATOM 3245 C C . LYS B 1 199 ? -58.452 11.739 2.963 1.00 34.88 199 LYS S C 1
ATOM 3246 O O . LYS B 1 199 ? -58.001 11.400 4.058 1.00 51.41 199 LYS S O 1
ATOM 3252 N N . GLU B 1 200 ? -59.342 12.700 2.821 1.00 43.09 200 GLU S N 1
ATOM 3253 C CA . GLU B 1 200 ? -59.884 13.427 3.953 1.00 42.56 200 GLU S CA 1
ATOM 3254 C C . GLU B 1 200 ? -60.616 12.493 4.891 1.00 38.88 200 GLU S C 1
ATOM 3255 O O . GLU B 1 200 ? -61.241 11.532 4.470 1.00 47.75 200 GLU S O 1
ATOM 3261 N N . GLU B 1 201 ? -60.517 12.775 6.177 1.00 49.96 201 GLU S N 1
ATOM 3262 C CA . GLU B 1 201 ? -61.192 11.973 7.181 1.00 46.82 201 GLU S CA 1
ATOM 3263 C C . GLU B 1 201 ? -61.980 12.944 8.040 1.00 42.81 201 GLU S C 1
ATOM 3264 O O . GLU B 1 201 ? -61.496 14.023 8.374 1.00 42.24 201 GLU S O 1
ATOM 3270 N N . CYS B 1 202 ? -63.200 12.567 8.389 1.00 45.18 202 CYS S N 1
ATOM 3271 C CA . CYS B 1 202 ? -64.038 13.438 9.191 1.00 46.18 202 CYS S CA 1
ATOM 3272 C C . CYS B 1 202 ? -64.495 12.744 10.462 1.00 45.46 202 CYS S C 1
ATOM 3273 O O . CYS B 1 202 ? -64.371 11.529 10.608 1.00 39.12 202 CYS S O 1
ATOM 3276 N N . ILE B 1 203 ? -65.038 13.538 11.377 1.00 47.58 203 ILE S N 1
ATOM 3277 C CA . ILE B 1 203 ? -65.559 13.028 12.630 1.00 48.58 203 ILE S CA 1
ATOM 3278 C C . ILE B 1 203 ? -66.562 14.047 13.131 1.00 53.51 203 ILE S C 1
ATOM 3279 O O . ILE B 1 203 ? -66.374 15.252 12.932 1.00 54.19 203 ILE S O 1
ATOM 3284 N N . SER B 1 204 ? -67.632 13.562 13.758 1.00 54.76 204 SER S N 1
ATOM 3285 C CA . SER B 1 204 ? -68.675 14.444 14.274 1.00 63.94 204 SER S CA 1
ATOM 3286 C C . SER B 1 204 ? -68.523 14.672 15.765 1.00 65.50 204 SER S C 1
ATOM 3287 O O . SER B 1 204 ? -68.194 13.754 16.517 1.00 61.38 204 SER S O 1
ATOM 3290 N N . LEU B 1 205 ? -68.774 15.901 16.194 1.00 69.04 205 LEU S N 1
ATOM 3291 C CA . LEU B 1 205 ? -68.650 16.219 17.602 1.00 76.45 205 LEU S CA 1
ATOM 3292 C C . LEU B 1 205 ? -69.784 15.606 18.448 1.00 76.92 205 LEU S C 1
ATOM 3293 O O . LEU B 1 205 ? -69.639 14.490 18.936 1.00 75.11 205 LEU S O 1
ATOM 3298 N N . THR B 1 206 ? -70.914 16.279 18.624 1.00 80.34 206 THR S N 1
ATOM 3299 C CA . THR B 1 206 ? -71.957 15.679 19.464 1.00 84.12 206 THR S CA 1
ATOM 3300 C C . THR B 1 206 ? -73.211 15.174 18.765 1.00 85.28 206 THR S C 1
ATOM 3301 O O . THR B 1 206 ? -73.264 15.077 17.539 1.00 85.75 206 THR S O 1
ATOM 3305 N N . ARG B 1 207 ? -74.216 14.849 19.578 1.00 86.21 207 ARG S N 1
ATOM 3306 C CA . ARG B 1 207 ? -75.506 14.342 19.109 1.00 86.14 207 ARG S CA 1
ATOM 3307 C C . ARG B 1 207 ? -76.601 14.719 20.105 1.00 88.03 207 ARG S C 1
ATOM 3308 O O . ARG B 1 207 ? -77.750 14.940 19.675 1.00 80.60 207 ARG S O 1
ATOM 3310 N N . THR C 2 15 ? -0.520 -13.296 6.713 1.00 70.49 8 THR L N 1
ATOM 3311 C CA . THR C 2 15 ? -0.559 -11.900 7.235 1.00 71.27 8 THR L CA 1
ATOM 3312 C C . THR C 2 15 ? 0.815 -11.224 7.124 1.00 70.29 8 THR L C 1
ATOM 3313 O O . THR C 2 15 ? 1.634 -11.619 6.297 1.00 71.10 8 THR L O 1
ATOM 3317 N N . LYS C 2 16 ? 1.053 -10.203 7.947 1.00 69.33 9 LYS L N 1
ATOM 3318 C CA . LYS C 2 16 ? 2.323 -9.461 7.959 1.00 67.92 9 LYS L CA 1
ATOM 3319 C C . LYS C 2 16 ? 2.980 -9.618 9.341 1.00 67.23 9 LYS L C 1
ATOM 3320 O O . LYS C 2 16 ? 2.315 -9.492 10.372 1.00 67.59 9 LYS L O 1
ATOM 3326 N N . PRO C 2 17 ? 4.295 -9.885 9.384 1.00 66.09 10 PRO L N 1
ATOM 3327 C CA . PRO C 2 17 ? 4.970 -10.057 10.676 1.00 64.93 10 PRO L CA 1
ATOM 3328 C C . PRO C 2 17 ? 4.939 -8.863 11.640 1.00 63.70 10 PRO L C 1
ATOM 3329 O O . PRO C 2 17 ? 4.601 -9.034 12.808 1.00 63.30 10 PRO L O 1
ATOM 3333 N N . GLN C 2 18 ? 5.280 -7.665 11.167 1.00 62.05 11 GLN L N 1
ATOM 3334 C CA . GLN C 2 18 ? 5.264 -6.484 12.031 1.00 60.60 11 GLN L CA 1
ATOM 3335 C C . GLN C 2 18 ? 3.836 -6.139 12.453 1.00 59.43 11 GLN L C 1
ATOM 3336 O O . GLN C 2 18 ? 3.571 -5.049 12.952 1.00 60.09 11 GLN L O 1
ATOM 3342 N N . CYS C 2 19 ? 2.916 -7.068 12.240 1.00 58.06 12 CYS L N 1
ATOM 3343 C CA . CYS C 2 19 ? 1.520 -6.865 12.606 1.00 57.12 12 CYS L CA 1
ATOM 3344 C C . CYS C 2 19 ? 1.155 -7.822 13.730 1.00 54.99 12 CYS L C 1
ATOM 3345 O O . CYS C 2 19 ? 0.145 -7.650 14.405 1.00 54.48 12 CYS L O 1
ATOM 3348 N N . ARG C 2 20 ? 1.981 -8.846 13.910 1.00 54.49 13 ARG L N 1
ATOM 3349 C CA . ARG C 2 20 ? 1.771 -9.853 14.949 1.00 53.47 13 ARG L CA 1
ATOM 3350 C C . ARG C 2 20 ? 2.396 -9.379 16.266 1.00 51.00 13 ARG L C 1
ATOM 3351 O O . ARG C 2 20 ? 3.588 -9.080 16.318 1.00 50.97 13 ARG L O 1
ATOM 3359 N N . PRO C 2 21 ? 1.601 -9.298 17.347 1.00 48.59 16 PRO L N 1
ATOM 3360 C CA . PRO C 2 21 ? 2.215 -8.844 18.594 1.00 47.90 16 PRO L CA 1
ATOM 3361 C C . PRO C 2 21 ? 3.324 -9.793 19.050 1.00 47.93 16 PRO L C 1
ATOM 3362 O O . PRO C 2 21 ? 4.255 -9.396 19.744 1.00 47.85 16 PRO L O 1
ATOM 3366 N N . GLU C 2 22 ? 3.226 -11.044 18.630 1.00 47.85 17 GLU L N 1
ATOM 3367 C CA . GLU C 2 22 ? 4.227 -12.049 18.958 1.00 49.56 17 GLU L CA 1
ATOM 3368 C C . GLU C 2 22 ? 5.604 -11.499 18.594 1.00 48.90 17 GLU L C 1
ATOM 3369 O O . GLU C 2 22 ? 6.615 -11.865 19.200 1.00 48.12 17 GLU L O 1
ATOM 3375 N N . ASP C 2 23 ? 5.627 -10.602 17.609 1.00 47.72 18 ASP L N 1
ATOM 3376 C CA . ASP C 2 23 ? 6.867 -10.017 17.110 1.00 47.10 18 ASP L CA 1
ATOM 3377 C C . ASP C 2 23 ? 7.443 -8.904 17.988 1.00 46.34 18 ASP L C 1
ATOM 3378 O O . ASP C 2 23 ? 8.551 -8.420 17.745 1.00 45.52 18 ASP L O 1
ATOM 3383 N N . TYR C 2 24 ? 6.701 -8.503 19.015 1.00 44.93 19 TYR L N 1
ATOM 3384 C CA . TYR C 2 24 ? 7.168 -7.448 19.901 1.00 42.60 19 TYR L CA 1
ATOM 3385 C C . TYR C 2 24 ? 7.491 -7.961 21.302 1.00 42.13 19 TYR L C 1
ATOM 3386 O O . TYR C 2 24 ? 7.908 -7.188 22.167 1.00 43.17 19 TYR L O 1
ATOM 3395 N N . ALA C 2 25 ? 7.319 -9.263 21.520 1.00 40.39 20 ALA L N 1
ATOM 3396 C CA . ALA C 2 25 ? 7.566 -9.860 22.829 1.00 39.01 20 ALA L CA 1
ATOM 3397 C C . ALA C 2 25 ? 8.994 -9.736 23.403 1.00 37.91 20 ALA L C 1
ATOM 3398 O O . ALA C 2 25 ? 9.155 -9.386 24.576 1.00 38.00 20 ALA L O 1
ATOM 3400 N N . THR C 2 26 ? 10.024 -9.990 22.601 1.00 36.45 21 THR L N 1
ATOM 3401 C CA . THR C 2 26 ? 11.390 -9.913 23.119 1.00 36.65 21 THR L CA 1
ATOM 3402 C C . THR C 2 26 ? 11.835 -8.498 23.462 1.00 38.01 21 THR L C 1
ATOM 3403 O O . THR C 2 26 ? 12.518 -8.286 24.472 1.00 37.98 21 THR L O 1
ATOM 3407 N N . ARG C 2 27 ? 11.461 -7.530 22.631 1.00 38.39 22 ARG L N 1
ATOM 3408 C CA . ARG C 2 27 ? 11.824 -6.150 22.912 1.00 36.54 22 ARG L CA 1
ATOM 3409 C C . ARG C 2 27 ? 11.006 -5.687 24.105 1.00 35.20 22 ARG L C 1
ATOM 3410 O O . ARG C 2 27 ? 11.473 -4.896 24.926 1.00 34.25 22 ARG L O 1
ATOM 3418 N N . LEU C 2 28 ? 9.781 -6.172 24.206 1.00 33.46 23 LEU L N 1
ATOM 3419 C CA . LEU C 2 28 ? 8.983 -5.801 25.353 1.00 35.23 23 LEU L CA 1
ATOM 3420 C C . LEU C 2 28 ? 9.724 -6.322 26.582 1.00 36.59 23 LEU L C 1
ATOM 3421 O O . LEU C 2 28 ? 9.784 -5.652 27.612 1.00 38.41 23 LEU L O 1
ATOM 3426 N N . GLN C 2 29 ? 10.308 -7.515 26.470 1.00 36.63 24 GLN L N 1
ATOM 3427 C CA . GLN C 2 29 ? 11.028 -8.102 27.601 1.00 35.36 24 GLN L CA 1
ATOM 3428 C C . GLN C 2 29 ? 12.347 -7.397 27.906 1.00 35.02 24 GLN L C 1
ATOM 3429 O O . GLN C 2 29 ? 12.677 -7.197 29.070 1.00 34.80 24 GLN L O 1
ATOM 3435 N N . ASP C 2 30 ? 13.104 -7.034 26.873 1.00 35.41 25 ASP L N 1
ATOM 3436 C CA . ASP C 2 30 ? 14.345 -6.304 27.095 1.00 35.81 25 ASP L CA 1
ATOM 3437 C C . ASP C 2 30 ? 14.034 -5.023 27.877 1.00 34.85 25 ASP L C 1
ATOM 3438 O O . ASP C 2 30 ? 14.666 -4.752 28.893 1.00 36.79 25 ASP L O 1
ATOM 3443 N N . LEU C 2 31 ? 13.074 -4.231 27.400 1.00 31.82 26 LEU L N 1
ATOM 3444 C CA . LEU C 2 31 ? 12.724 -2.987 28.078 1.00 32.41 26 LEU L CA 1
ATOM 3445 C C . LEU C 2 31 ? 12.443 -3.260 29.540 1.00 32.03 26 LEU L C 1
ATOM 3446 O O . LEU C 2 31 ? 12.971 -2.581 30.433 1.00 30.46 26 LEU L O 1
ATOM 3451 N N . ARG C 2 32 ? 11.616 -4.265 29.788 1.00 31.70 27 ARG L N 1
ATOM 3452 C CA . ARG C 2 32 ? 11.294 -4.622 31.151 1.00 31.56 27 ARG L CA 1
ATOM 3453 C C . ARG C 2 32 ? 12.498 -5.154 31.944 1.00 32.19 27 ARG L C 1
ATOM 3454 O O . ARG C 2 32 ? 12.536 -4.976 33.155 1.00 33.08 27 ARG L O 1
ATOM 3462 N N . VAL C 2 33 ? 13.483 -5.787 31.298 1.00 30.82 28 VAL L N 1
ATOM 3463 C CA . VAL C 2 33 ? 14.623 -6.259 32.077 1.00 33.82 28 VAL L CA 1
ATOM 3464 C C . VAL C 2 33 ? 15.568 -5.107 32.381 1.00 34.84 28 VAL L C 1
ATOM 3465 O O . VAL C 2 33 ? 16.071 -5.021 33.500 1.00 36.64 28 VAL L O 1
ATOM 3469 N N . THR C 2 34 ? 15.814 -4.225 31.408 1.00 33.70 29 THR L N 1
ATOM 3470 C CA . THR C 2 34 ? 16.691 -3.078 31.646 1.00 33.42 29 THR L CA 1
ATOM 3471 C C . THR C 2 34 ? 16.013 -2.198 32.692 1.00 34.43 29 THR L C 1
ATOM 3472 O O . THR C 2 34 ? 16.655 -1.659 33.587 1.00 35.81 29 THR L O 1
ATOM 3476 N N . PHE C 2 35 ? 14.700 -2.065 32.585 1.00 34.21 30 PHE L N 1
ATOM 3477 C CA . PHE C 2 35 ? 13.970 -1.234 33.518 1.00 33.99 30 PHE L CA 1
ATOM 3478 C C . PHE C 2 35 ? 14.054 -1.719 34.946 1.00 35.30 30 PHE L C 1
ATOM 3479 O O . PHE C 2 35 ? 14.111 -0.921 35.873 1.00 36.56 30 PHE L O 1
ATOM 3487 N N . HIS C 2 36 ? 14.025 -3.033 35.128 1.00 36.29 31 HIS L N 1
ATOM 3488 C CA . HIS C 2 36 ? 14.067 -3.604 36.463 1.00 35.28 31 HIS L CA 1
ATOM 3489 C C . HIS C 2 36 ? 15.352 -3.226 37.206 1.00 34.84 31 HIS L C 1
ATOM 3490 O O . HIS C 2 36 ? 15.334 -3.007 38.410 1.00 34.19 31 HIS L O 1
ATOM 3497 N N . ARG C 2 37 ? 16.459 -3.130 36.484 1.00 34.94 32 ARG L N 1
ATOM 3498 C CA . ARG C 2 37 ? 17.734 -2.813 37.113 1.00 37.97 32 ARG L CA 1
ATOM 3499 C C . ARG C 2 37 ? 17.829 -1.417 37.710 1.00 39.44 32 ARG L C 1
ATOM 3500 O O . ARG C 2 37 ? 18.485 -1.212 38.731 1.00 38.51 32 ARG L O 1
ATOM 3508 N N . VAL C 2 38 ? 17.166 -0.467 37.063 1.00 39.68 33 VAL L N 1
ATOM 3509 C CA . VAL C 2 38 ? 17.211 0.923 37.460 1.00 39.89 33 VAL L CA 1
ATOM 3510 C C . VAL C 2 38 ? 15.910 1.393 38.101 1.00 41.92 33 VAL L C 1
ATOM 3511 O O . VAL C 2 38 ? 15.756 2.570 38.444 1.00 42.71 33 VAL L O 1
ATOM 3515 N N . LYS C 2 39 ? 14.984 0.458 38.283 1.00 42.42 34 LYS L N 1
ATOM 3516 C CA . LYS C 2 39 ? 13.667 0.755 38.846 1.00 42.44 34 LYS L CA 1
ATOM 3517 C C . LYS C 2 39 ? 13.721 1.493 40.185 1.00 43.21 34 LYS L C 1
ATOM 3518 O O . LYS C 2 39 ? 13.025 2.493 40.384 1.00 43.11 34 LYS L O 1
ATOM 3524 N N . PRO C 2 40 ? 14.537 1.005 41.132 1.00 43.81 35 PRO L N 1
ATOM 3525 C CA . PRO C 2 40 ? 14.597 1.709 42.418 1.00 43.90 35 PRO L CA 1
ATOM 3526 C C . PRO C 2 40 ? 15.080 3.165 42.345 1.00 42.90 35 PRO L C 1
ATOM 3527 O O . PRO C 2 40 ? 14.675 3.989 43.159 1.00 42.89 35 PRO L O 1
ATOM 3531 N N . THR C 2 41 ? 15.933 3.489 41.379 1.00 42.65 36 THR L N 1
ATOM 3532 C CA . THR C 2 41 ? 16.379 4.871 41.241 1.00 42.71 36 THR L CA 1
ATOM 3533 C C . THR C 2 41 ? 15.228 5.725 40.692 1.00 44.38 36 THR L C 1
ATOM 3534 O O . THR C 2 41 ? 14.785 6.680 41.341 1.00 46.35 36 THR L O 1
ATOM 3538 N N . LEU C 2 42 ? 14.734 5.368 39.507 1.00 43.89 37 LEU L N 1
ATOM 3539 C CA . LEU C 2 42 ? 13.649 6.107 38.868 1.00 43.36 37 LEU L CA 1
ATOM 3540 C C . LEU C 2 42 ? 12.380 6.210 39.690 1.00 44.54 37 LEU L C 1
ATOM 3541 O O . LEU C 2 42 ? 11.606 7.145 39.491 1.00 46.53 37 LEU L O 1
ATOM 3546 N N . GLN C 2 43 ? 12.144 5.272 40.603 1.00 44.76 38 GLN L N 1
ATOM 3547 C CA . GLN C 2 43 ? 10.923 5.339 41.400 1.00 46.18 38 GLN L CA 1
ATOM 3548 C C . GLN C 2 43 ? 11.138 5.816 42.834 1.00 48.91 38 GLN L C 1
ATOM 3549 O O . GLN C 2 43 ? 10.342 5.500 43.724 1.00 47.54 38 GLN L O 1
ATOM 3555 N N . ARG C 2 44 ? 12.199 6.591 43.059 1.00 53.60 40 ARG L N 1
ATOM 3556 C CA . ARG C 2 44 ? 12.476 7.098 44.402 1.00 57.93 40 ARG L CA 1
ATOM 3557 C C . ARG C 2 44 ? 11.572 8.261 44.794 1.00 58.95 40 ARG L C 1
ATOM 3558 O O . ARG C 2 44 ? 10.732 8.113 45.684 1.00 58.50 40 ARG L O 1
ATOM 3566 N N . GLU C 2 45 ? 11.740 9.414 44.147 1.00 60.47 41 GLU L N 1
ATOM 3567 C CA . GLU C 2 45 ? 10.894 10.562 44.457 1.00 61.61 41 GLU L CA 1
ATOM 3568 C C . GLU C 2 45 ? 9.465 10.058 44.462 1.00 61.29 41 GLU L C 1
ATOM 3569 O O . GLU C 2 45 ? 8.819 9.974 45.506 1.00 61.39 41 GLU L O 1
ATOM 3575 N N . ASP C 2 46 ? 8.993 9.708 43.275 1.00 60.87 42 ASP L N 1
ATOM 3576 C CA . ASP C 2 46 ? 7.648 9.190 43.096 1.00 61.01 42 ASP L CA 1
ATOM 3577 C C . ASP C 2 46 ? 6.576 9.720 44.043 1.00 60.32 42 ASP L C 1
ATOM 3578 O O . ASP C 2 46 ? 6.487 9.263 45.190 1.00 61.65 42 ASP L O 1
ATOM 3583 N N . ASP C 2 47 ? 5.787 10.702 43.616 1.00 57.47 43 ASP L N 1
ATOM 3584 C CA . ASP C 2 47 ? 4.675 11.065 44.477 1.00 54.84 43 ASP L CA 1
ATOM 3585 C C . ASP C 2 47 ? 3.862 9.855 44.039 1.00 53.99 43 ASP L C 1
ATOM 3586 O O . ASP C 2 47 ? 4.184 9.233 43.017 1.00 55.37 43 ASP L O 1
ATOM 3591 N N . TYR C 2 48 ? 2.830 9.477 44.760 1.00 51.44 44 TYR L N 1
ATOM 3592 C CA . TYR C 2 48 ? 2.152 8.268 44.331 1.00 49.00 44 TYR L CA 1
ATOM 3593 C C . TYR C 2 48 ? 0.972 8.484 43.410 1.00 47.93 44 TYR L C 1
ATOM 3594 O O . TYR C 2 48 ? -0.040 7.788 43.500 1.00 49.39 44 TYR L O 1
ATOM 3603 N N . SER C 2 49 ? 1.128 9.434 42.492 1.00 45.40 45 SER L N 1
ATOM 3604 C CA . SER C 2 49 ? 0.070 9.746 41.538 1.00 42.94 45 SER L CA 1
ATOM 3605 C C . SER C 2 49 ? 0.257 8.931 40.271 1.00 41.61 45 SER L C 1
ATOM 3606 O O . SER C 2 49 ? 1.332 8.374 40.030 1.00 40.23 45 SER L O 1
ATOM 3609 N N . VAL C 2 50 ? -0.802 8.882 39.469 1.00 40.02 46 VAL L N 1
ATOM 3610 C CA . VAL C 2 50 ? -0.816 8.146 38.220 1.00 38.87 46 VAL L CA 1
ATOM 3611 C C . VAL C 2 50 ? -1.013 9.102 37.059 1.00 40.92 46 VAL L C 1
ATOM 3612 O O . VAL C 2 50 ? -1.929 9.910 37.069 1.00 43.00 46 VAL L O 1
ATOM 3616 N N . TRP C 2 51 ? -0.137 9.008 36.066 1.00 42.12 47 TRP L N 1
ATOM 3617 C CA . TRP C 2 51 ? -0.196 9.829 34.864 1.00 41.41 47 TRP L CA 1
ATOM 3618 C C . TRP C 2 51 ? -0.877 8.930 33.829 1.00 43.49 47 TRP L C 1
ATOM 3619 O O . TRP C 2 51 ? -1.974 9.227 33.360 1.00 44.49 47 TRP L O 1
ATOM 3630 N N . LEU C 2 52 ? -0.237 7.812 33.498 1.00 43.87 48 LEU L N 1
ATOM 3631 C CA . LEU C 2 52 ? -0.811 6.867 32.546 1.00 44.32 48 LEU L CA 1
ATOM 3632 C C . LEU C 2 52 ? -1.769 5.894 33.257 1.00 45.03 48 LEU L C 1
ATOM 3633 O O . LEU C 2 52 ? -1.358 4.800 33.635 1.00 45.39 48 LEU L O 1
ATOM 3638 N N . ASP C 2 53 ? -3.032 6.274 33.449 1.00 44.94 49 ASP L N 1
ATOM 3639 C CA . ASP C 2 53 ? -3.958 5.358 34.106 1.00 45.28 49 ASP L CA 1
ATOM 3640 C C . ASP C 2 53 ? -4.334 4.168 33.215 1.00 45.12 49 ASP L C 1
ATOM 3641 O O . ASP C 2 53 ? -3.680 3.919 32.205 1.00 45.51 49 ASP L O 1
ATOM 3646 N N . GLY C 2 54 ? -5.387 3.441 33.582 1.00 43.87 50 GLY L N 1
ATOM 3647 C CA . GLY C 2 54 ? -5.770 2.263 32.818 1.00 43.15 50 GLY L CA 1
ATOM 3648 C C . GLY C 2 54 ? -6.630 2.345 31.564 1.00 43.40 50 GLY L C 1
ATOM 3649 O O . GLY C 2 54 ? -7.056 1.318 31.048 1.00 45.69 50 GLY L O 1
ATOM 3650 N N . THR C 2 55 ? -6.911 3.530 31.050 1.00 43.29 51 THR L N 1
ATOM 3651 C CA . THR C 2 55 ? -7.733 3.623 29.842 1.00 41.44 51 THR L CA 1
ATOM 3652 C C . THR C 2 55 ? -6.987 4.456 28.827 1.00 39.89 51 THR L C 1
ATOM 3653 O O . THR C 2 55 ? -7.231 4.361 27.638 1.00 39.91 51 THR L O 1
ATOM 3657 N N . VAL C 2 56 ? -6.060 5.255 29.337 1.00 36.91 52 VAL L N 1
ATOM 3658 C CA . VAL C 2 56 ? -5.217 6.148 28.564 1.00 34.36 52 VAL L CA 1
ATOM 3659 C C . VAL C 2 56 ? -5.042 5.771 27.102 1.00 35.44 52 VAL L C 1
ATOM 3660 O O . VAL C 2 56 ? -5.070 6.633 26.218 1.00 35.08 52 VAL L O 1
ATOM 3664 N N . VAL C 2 57 ? -4.867 4.481 26.846 1.00 35.34 56 VAL L N 1
ATOM 3665 C CA . VAL C 2 57 ? -4.641 4.002 25.495 1.00 34.98 56 VAL L CA 1
ATOM 3666 C C . VAL C 2 57 ? -5.777 3.109 24.971 1.00 35.58 56 VAL L C 1
ATOM 3667 O O . VAL C 2 57 ? -5.677 2.501 23.904 1.00 33.25 56 VAL L O 1
ATOM 3671 N N . LYS C 2 58 ? -6.867 3.063 25.734 1.00 38.78 57 LYS L N 1
ATOM 3672 C CA . LYS C 2 58 ? -8.070 2.296 25.385 1.00 42.62 57 LYS L CA 1
ATOM 3673 C C . LYS C 2 58 ? -9.117 3.220 24.763 1.00 45.42 57 LYS L C 1
ATOM 3674 O O . LYS C 2 58 ? -8.931 4.438 24.689 1.00 45.20 57 LYS L O 1
ATOM 3680 N N . GLY C 2 59 ? -10.228 2.644 24.328 1.00 47.60 58 GLY L N 1
ATOM 3681 C CA . GLY C 2 59 ? -11.256 3.463 23.716 1.00 50.15 58 GLY L CA 1
ATOM 3682 C C . GLY C 2 59 ? -10.940 3.663 22.247 1.00 51.47 58 GLY L C 1
ATOM 3683 O O . GLY C 2 59 ? -9.816 3.391 21.816 1.00 53.57 58 GLY L O 1
ATOM 3684 N N . CYS C 2 60 ? -11.926 4.140 21.488 1.00 51.66 59 CYS L N 1
ATOM 3685 C CA . CYS C 2 60 ? -11.795 4.375 20.050 1.00 50.22 59 CYS L CA 1
ATOM 3686 C C . CYS C 2 60 ? -10.504 5.044 19.608 1.00 51.00 59 CYS L C 1
ATOM 3687 O O . CYS C 2 60 ? -9.880 4.613 18.634 1.00 50.33 59 CYS L O 1
ATOM 3690 N N . TRP C 2 61 ? -10.092 6.098 20.305 1.00 52.25 60 TRP L N 1
ATOM 3691 C CA . TRP C 2 61 ? -8.894 6.788 19.865 1.00 54.36 60 TRP L CA 1
ATOM 3692 C C . TRP C 2 61 ? -7.577 6.483 20.548 1.00 52.51 60 TRP L C 1
ATOM 3693 O O . TRP C 2 61 ? -6.611 7.234 20.395 1.00 51.15 60 TRP L O 1
ATOM 3704 N N . GLY C 2 62 ? -7.528 5.364 21.270 1.00 50.55 61 GLY L N 1
ATOM 3705 C CA . GLY C 2 62 ? -6.301 4.971 21.939 1.00 49.19 61 GLY L CA 1
ATOM 3706 C C . GLY C 2 62 ? -5.136 4.947 20.962 1.00 48.69 61 GLY L C 1
ATOM 3707 O O . GLY C 2 62 ? -4.031 5.365 21.295 1.00 47.86 61 GLY L O 1
ATOM 3708 N N . CYS C 2 63 ? -5.388 4.453 19.753 1.00 48.12 62 CYS L N 1
ATOM 3709 C CA . CYS C 2 63 ? -4.371 4.394 18.714 1.00 48.05 62 CYS L CA 1
ATOM 3710 C C . CYS C 2 63 ? -3.684 5.754 18.629 1.00 47.63 62 CYS L C 1
ATOM 3711 O O . CYS C 2 63 ? -2.470 5.857 18.502 1.00 47.61 62 CYS L O 1
ATOM 3714 N N . SER C 2 64 ? -4.485 6.802 18.710 1.00 46.82 63 SER L N 1
ATOM 3715 C CA . SER C 2 64 ? -3.982 8.158 18.635 1.00 45.47 63 SER L CA 1
ATOM 3716 C C . SER C 2 64 ? -3.129 8.477 19.854 1.00 44.72 63 SER L C 1
ATOM 3717 O O . SER C 2 64 ? -2.077 9.109 19.750 1.00 44.22 63 SER L O 1
ATOM 3720 N N . VAL C 2 65 ? -3.583 8.041 21.020 1.00 44.38 64 VAL L N 1
ATOM 3721 C CA . VAL C 2 65 ? -2.838 8.316 22.246 1.00 43.96 64 VAL L CA 1
ATOM 3722 C C . VAL C 2 65 ? -1.572 7.473 22.316 1.00 42.46 64 VAL L C 1
ATOM 3723 O O . VAL C 2 65 ? -0.558 7.916 22.838 1.00 42.06 64 VAL L O 1
ATOM 3727 N N . MET C 2 66 ? -1.635 6.262 21.774 1.00 42.28 65 MET L N 1
ATOM 3728 C CA . MET C 2 66 ? -0.492 5.364 21.796 1.00 42.53 65 MET L CA 1
ATOM 3729 C C . MET C 2 66 ? 0.661 5.972 21.024 1.00 42.28 65 MET L C 1
ATOM 3730 O O . MET C 2 66 ? 1.813 5.879 21.465 1.00 43.43 65 MET L O 1
ATOM 3735 N N . ASP C 2 67 ? 0.358 6.594 19.881 1.00 42.30 66 ASP L N 1
ATOM 3736 C CA . ASP C 2 67 ? 1.398 7.212 19.054 1.00 41.33 66 ASP L CA 1
ATOM 3737 C C . ASP C 2 67 ? 1.944 8.428 19.756 1.00 40.85 66 ASP L C 1
ATOM 3738 O O . ASP C 2 67 ? 3.163 8.603 19.858 1.00 42.55 66 ASP L O 1
ATOM 3743 N N . TRP C 2 68 ? 1.037 9.271 20.239 1.00 39.55 67 TRP L N 1
ATOM 3744 C CA . TRP C 2 68 ? 1.439 10.473 20.942 1.00 37.56 67 TRP L CA 1
ATOM 3745 C C . TRP C 2 68 ? 2.433 10.111 22.017 1.00 36.06 67 TRP L C 1
ATOM 3746 O O . TRP C 2 68 ? 3.542 10.658 22.044 1.00 35.77 67 TRP L O 1
ATOM 3757 N N . LEU C 2 69 ? 2.032 9.188 22.896 1.00 34.28 68 LEU L N 1
ATOM 3758 C CA . LEU C 2 69 ? 2.882 8.753 23.997 1.00 34.52 68 LEU L CA 1
ATOM 3759 C C . LEU C 2 69 ? 4.257 8.293 23.556 1.00 36.26 68 LEU L C 1
ATOM 3760 O O . LEU C 2 69 ? 5.275 8.817 24.028 1.00 37.30 68 LEU L O 1
ATOM 3765 N N . LEU C 2 70 ? 4.293 7.318 22.651 1.00 36.10 69 LEU L N 1
ATOM 3766 C CA . LEU C 2 70 ? 5.556 6.792 22.158 1.00 36.77 69 LEU L CA 1
ATOM 3767 C C . LEU C 2 70 ? 6.472 7.882 21.582 1.00 38.32 69 LEU L C 1
ATOM 3768 O O . LEU C 2 70 ? 7.699 7.840 21.763 1.00 37.61 69 LEU L O 1
ATOM 3773 N N . ARG C 2 71 ? 5.884 8.861 20.898 1.00 38.75 70 ARG L N 1
ATOM 3774 C CA . ARG C 2 71 ? 6.680 9.945 20.321 1.00 40.03 70 ARG L CA 1
ATOM 3775 C C . ARG C 2 71 ? 7.203 10.840 21.434 1.00 39.03 70 ARG L C 1
ATOM 3776 O O . ARG C 2 71 ? 8.350 11.300 21.403 1.00 39.00 70 ARG L O 1
ATOM 3784 N N . ARG C 2 72 ? 6.338 11.086 22.410 1.00 38.15 71 ARG L N 1
ATOM 3785 C CA . ARG C 2 72 ? 6.658 11.935 23.547 1.00 39.46 71 ARG L CA 1
ATOM 3786 C C . ARG C 2 72 ? 7.874 11.374 24.299 1.00 41.30 71 ARG L C 1
ATOM 3787 O O . ARG C 2 72 ? 8.756 12.114 24.729 1.00 41.41 71 ARG L O 1
ATOM 3795 N N . TYR C 2 73 ? 7.927 10.057 24.435 1.00 42.39 72 TYR L N 1
ATOM 3796 C CA . TYR C 2 73 ? 9.033 9.428 25.122 1.00 43.00 72 TYR L CA 1
ATOM 3797 C C . TYR C 2 73 ? 10.290 9.401 24.275 1.00 43.24 72 TYR L C 1
ATOM 3798 O O . TYR C 2 73 ? 11.374 9.760 24.736 1.00 45.37 72 TYR L O 1
ATOM 3807 N N . LEU C 2 74 ? 10.160 8.959 23.036 1.00 42.54 73 LEU L N 1
ATOM 3808 C CA . LEU C 2 74 ? 11.334 8.895 22.194 1.00 42.73 73 LEU L CA 1
ATOM 3809 C C . LEU C 2 74 ? 11.938 10.273 21.962 1.00 43.12 73 LEU L C 1
ATOM 3810 O O . LEU C 2 74 ? 13.158 10.423 21.941 1.00 41.88 73 LEU L O 1
ATOM 3815 N N . GLU C 2 75 ? 11.082 11.283 21.838 1.00 42.94 74 GLU L N 1
ATOM 3816 C CA . GLU C 2 75 ? 11.544 12.635 21.546 1.00 43.17 74 GLU L CA 1
ATOM 3817 C C . GLU C 2 75 ? 11.773 13.620 22.691 1.00 43.37 74 GLU L C 1
ATOM 3818 O O . GLU C 2 75 ? 12.618 14.501 22.578 1.00 43.49 74 GLU L O 1
ATOM 3824 N N . ILE C 2 76 ? 11.037 13.487 23.786 1.00 43.96 75 ILE L N 1
ATOM 3825 C CA . ILE C 2 76 ? 11.199 14.417 24.896 1.00 44.21 75 ILE L CA 1
ATOM 3826 C C . ILE C 2 76 ? 11.623 13.774 26.211 1.00 44.90 75 ILE L C 1
ATOM 3827 O O . ILE C 2 76 ? 12.678 14.106 26.762 1.00 44.40 75 ILE L O 1
ATOM 3832 N N . VAL C 2 77 ? 10.797 12.859 26.713 1.00 45.53 76 VAL L N 1
ATOM 3833 C CA . VAL C 2 77 ? 11.073 12.194 27.986 1.00 45.78 76 VAL L CA 1
ATOM 3834 C C . VAL C 2 77 ? 12.457 11.543 28.081 1.00 46.47 76 VAL L C 1
ATOM 3835 O O . VAL C 2 77 ? 13.267 11.910 28.936 1.00 45.00 76 VAL L O 1
ATOM 3839 N N . PHE C 2 78 ? 12.736 10.575 27.215 1.00 46.20 77 PHE L N 1
ATOM 3840 C CA . PHE C 2 78 ? 14.035 9.927 27.283 1.00 47.22 77 PHE L CA 1
ATOM 3841 C C . PHE C 2 78 ? 15.195 10.899 27.146 1.00 48.25 77 PHE L C 1
ATOM 3842 O O . PHE C 2 78 ? 16.113 10.875 27.969 1.00 51.06 77 PHE L O 1
ATOM 3850 N N . PRO C 2 79 ? 15.183 11.766 26.117 1.00 47.84 78 PRO L N 1
ATOM 3851 C CA . PRO C 2 79 ? 16.289 12.714 25.967 1.00 47.39 78 PRO L CA 1
ATOM 3852 C C . PRO C 2 79 ? 16.446 13.566 27.215 1.00 48.57 78 PRO L C 1
ATOM 3853 O O . PRO C 2 79 ? 17.552 13.752 27.704 1.00 49.55 78 PRO L O 1
ATOM 3857 N N . ALA C 2 80 ? 15.334 14.074 27.737 1.00 49.65 79 ALA L N 1
ATOM 3858 C CA . ALA C 2 80 ? 15.377 14.892 28.940 1.00 50.52 79 ALA L CA 1
ATOM 3859 C C . ALA C 2 80 ? 15.890 14.057 30.105 1.00 52.67 79 ALA L C 1
ATOM 3860 O O . ALA C 2 80 ? 16.471 14.588 31.047 1.00 53.57 79 ALA L O 1
ATOM 3862 N N . GLY C 2 81 ? 15.672 12.744 30.028 1.00 54.78 80 GLY L N 1
ATOM 3863 C CA . GLY C 2 81 ? 16.106 11.836 31.077 1.00 55.20 80 GLY L CA 1
ATOM 3864 C C . GLY C 2 81 ? 17.607 11.798 31.290 1.00 56.48 80 GLY L C 1
ATOM 3865 O O . GLY C 2 81 ? 18.070 11.602 32.414 1.00 55.76 80 GLY L O 1
ATOM 3866 N N . ASP C 2 82 ? 18.373 11.986 30.219 1.00 57.65 81 ASP L N 1
ATOM 3867 C CA . ASP C 2 82 ? 19.833 11.975 30.307 1.00 60.19 81 ASP L CA 1
ATOM 3868 C C . ASP C 2 82 ? 20.403 13.058 31.245 1.00 61.33 81 ASP L C 1
ATOM 3869 O O . ASP C 2 82 ? 21.485 12.896 31.821 1.00 61.65 81 ASP L O 1
ATOM 3874 N N . HIS C 2 83 ? 19.664 14.153 31.408 1.00 61.13 82 HIS L N 1
ATOM 3875 C CA . HIS C 2 83 ? 20.096 15.253 32.261 1.00 60.31 82 HIS L CA 1
ATOM 3876 C C . HIS C 2 83 ? 19.706 15.063 33.725 1.00 58.45 82 HIS L C 1
ATOM 3877 O O . HIS C 2 83 ? 20.477 15.386 34.618 1.00 57.73 82 HIS L O 1
ATOM 3884 N N . VAL C 2 84 ? 18.515 14.529 33.974 1.00 56.69 83 VAL L N 1
ATOM 3885 C CA . VAL C 2 84 ? 18.059 14.302 35.342 1.00 54.38 83 VAL L CA 1
ATOM 3886 C C . VAL C 2 84 ? 18.717 13.076 35.982 1.00 52.50 83 VAL L C 1
ATOM 3887 O O . VAL C 2 84 ? 18.862 13.014 37.197 1.00 51.35 83 VAL L O 1
ATOM 3891 N N . TYR C 2 85 ? 19.126 12.106 35.168 1.00 50.99 84 TYR L N 1
ATOM 3892 C CA . TYR C 2 85 ? 19.774 10.905 35.690 1.00 48.77 84 TYR L CA 1
ATOM 3893 C C . TYR C 2 85 ? 21.060 10.592 34.932 1.00 50.19 84 TYR L C 1
ATOM 3894 O O . TYR C 2 85 ? 21.146 9.599 34.212 1.00 51.62 84 TYR L O 1
ATOM 3903 N N . PRO C 2 86 ? 22.098 11.421 35.112 1.00 50.94 85 PRO L N 1
ATOM 3904 C CA . PRO C 2 86 ? 23.362 11.187 34.405 1.00 51.01 85 PRO L CA 1
ATOM 3905 C C . PRO C 2 86 ? 23.972 9.796 34.595 1.00 50.16 85 PRO L C 1
ATOM 3906 O O . PRO C 2 86 ? 24.711 9.322 33.734 1.00 50.38 85 PRO L O 1
ATOM 3910 N N . GLY C 2 87 ? 23.662 9.145 35.711 1.00 48.92 86 GLY L N 1
ATOM 3911 C CA . GLY C 2 87 ? 24.213 7.822 35.955 1.00 50.39 86 GLY L CA 1
ATOM 3912 C C . GLY C 2 87 ? 23.614 6.719 35.089 1.00 51.34 86 GLY L C 1
ATOM 3913 O O . GLY C 2 87 ? 24.323 5.827 34.625 1.00 49.76 86 GLY L O 1
ATOM 3914 N N . LEU C 2 88 ? 22.306 6.796 34.857 1.00 52.15 87 LEU L N 1
ATOM 3915 C CA . LEU C 2 88 ? 21.597 5.797 34.073 1.00 52.37 87 LEU L CA 1
ATOM 3916 C C . LEU C 2 88 ? 21.595 6.071 32.580 1.00 52.56 87 LEU L C 1
ATOM 3917 O O . LEU C 2 88 ? 20.852 5.429 31.847 1.00 52.22 87 LEU L O 1
ATOM 3922 N N . LYS C 2 89 ? 22.408 7.011 32.114 1.00 53.07 88 LYS L N 1
ATOM 3923 C CA . LYS C 2 89 ? 22.412 7.315 30.688 1.00 53.66 88 LYS L CA 1
ATOM 3924 C C . LYS C 2 89 ? 22.450 6.088 29.796 1.00 52.59 88 LYS L C 1
ATOM 3925 O O . LYS C 2 89 ? 21.724 6.016 28.807 1.00 54.19 88 LYS L O 1
ATOM 3931 N N . THR C 2 90 ? 23.290 5.124 30.144 1.00 50.80 89 THR L N 1
ATOM 3932 C CA . THR C 2 90 ? 23.414 3.904 29.364 1.00 48.57 89 THR L CA 1
ATOM 3933 C C . THR C 2 90 ? 22.101 3.138 29.332 1.00 47.10 89 THR L C 1
ATOM 3934 O O . THR C 2 90 ? 21.594 2.810 28.260 1.00 46.53 89 THR L O 1
ATOM 3938 N N . GLU C 2 91 ? 21.551 2.853 30.507 1.00 46.43 90 GLU L N 1
ATOM 3939 C CA . GLU C 2 91 ? 20.274 2.149 30.600 1.00 46.11 90 GLU L CA 1
ATOM 3940 C C . GLU C 2 91 ? 19.188 2.916 29.846 1.00 44.74 90 GLU L C 1
ATOM 3941 O O . GLU C 2 91 ? 18.380 2.327 29.141 1.00 44.09 90 GLU L O 1
ATOM 3947 N N . LEU C 2 92 ? 19.180 4.235 30.002 1.00 44.61 91 LEU L N 1
ATOM 3948 C CA . LEU C 2 92 ? 18.210 5.083 29.330 1.00 43.88 91 LEU L CA 1
ATOM 3949 C C . LEU C 2 92 ? 18.284 4.931 27.818 1.00 44.05 91 LEU L C 1
ATOM 3950 O O . LEU C 2 92 ? 17.267 4.712 27.172 1.00 45.10 91 LEU L O 1
ATOM 3955 N N . HIS C 2 93 ? 19.485 5.029 27.262 1.00 44.51 92 HIS L N 1
ATOM 3956 C CA . HIS C 2 93 ? 19.686 4.903 25.822 1.00 46.47 92 HIS L CA 1
ATOM 3957 C C . HIS C 2 93 ? 19.251 3.542 25.301 1.00 46.58 92 HIS L C 1
ATOM 3958 O O . HIS C 2 93 ? 18.631 3.439 24.247 1.00 47.05 92 HIS L O 1
ATOM 3965 N N . SER C 2 94 ? 19.584 2.496 26.047 1.00 46.14 93 SER L N 1
ATOM 3966 C CA . SER C 2 94 ? 19.224 1.137 25.668 1.00 45.34 93 SER L CA 1
ATOM 3967 C C . SER C 2 94 ? 17.710 1.018 25.490 1.00 44.62 93 SER L C 1
ATOM 3968 O O . SER C 2 94 ? 17.227 0.451 24.511 1.00 44.51 93 SER L O 1
ATOM 3971 N N . MET C 2 95 ? 16.972 1.562 26.449 1.00 42.61 94 MET L N 1
ATOM 3972 C CA . MET C 2 95 ? 15.530 1.510 26.407 1.00 42.54 94 MET L CA 1
ATOM 3973 C C . MET C 2 95 ? 14.979 2.340 25.255 1.00 43.87 94 MET L C 1
ATOM 3974 O O . MET C 2 95 ? 14.134 1.851 24.497 1.00 43.86 94 MET L O 1
ATOM 3979 N N . ARG C 2 96 ? 15.457 3.579 25.105 1.00 43.75 95 ARG L N 1
ATOM 3980 C CA . ARG C 2 96 ? 14.969 4.444 24.030 1.00 42.33 95 ARG L CA 1
ATOM 3981 C C . ARG C 2 96 ? 15.166 3.721 22.709 1.00 40.92 95 ARG L C 1
ATOM 3982 O O . ARG C 2 96 ? 14.277 3.692 21.856 1.00 40.51 95 ARG L O 1
ATOM 3990 N N . SER C 2 97 ? 16.349 3.132 22.576 1.00 39.12 96 SER L N 1
ATOM 3991 C CA . SER C 2 97 ? 16.765 2.380 21.396 1.00 38.33 96 SER L CA 1
ATOM 3992 C C . SER C 2 97 ? 15.785 1.252 21.068 1.00 38.95 96 SER L C 1
ATOM 3993 O O . SER C 2 97 ? 15.322 1.121 19.932 1.00 38.34 96 SER L O 1
ATOM 3996 N N . THR C 2 98 ? 15.482 0.432 22.073 1.00 38.73 97 THR L N 1
ATOM 3997 C CA . THR C 2 98 ? 14.559 -0.681 21.904 1.00 38.62 97 THR L CA 1
ATOM 3998 C C . THR C 2 98 ? 13.139 -0.164 21.651 1.00 38.67 97 THR L C 1
ATOM 3999 O O . THR C 2 98 ? 12.388 -0.731 20.855 1.00 38.83 97 THR L O 1
ATOM 4003 N N . LEU C 2 99 ? 12.772 0.914 22.326 1.00 38.39 98 LEU L N 1
ATOM 4004 C CA . LEU C 2 99 ? 11.442 1.453 22.147 1.00 38.84 98 LEU L CA 1
ATOM 4005 C C . LEU C 2 99 ? 11.367 1.966 20.730 1.00 39.86 98 LEU L C 1
ATOM 4006 O O . LEU C 2 99 ? 10.338 1.844 20.063 1.00 39.57 98 LEU L O 1
ATOM 4011 N N . GLU C 2 100 ? 12.480 2.520 20.264 1.00 41.13 99 GLU L N 1
ATOM 4012 C CA . GLU C 2 100 ? 12.561 3.044 18.909 1.00 43.05 99 GLU L CA 1
ATOM 4013 C C . GLU C 2 100 ? 12.327 1.864 17.951 1.00 45.09 99 GLU L C 1
ATOM 4014 O O . GLU C 2 100 ? 11.527 1.946 17.020 1.00 45.19 99 GLU L O 1
ATOM 4020 N N . SER C 2 101 ? 13.012 0.753 18.210 1.00 46.28 100 SER L N 1
ATOM 4021 C CA . SER C 2 101 ? 12.884 -0.439 17.387 1.00 46.63 100 SER L CA 1
ATOM 4022 C C . SER C 2 101 ? 11.419 -0.835 17.256 1.00 47.19 100 SER L C 1
ATOM 4023 O O . SER C 2 101 ? 10.942 -1.138 16.157 1.00 46.48 100 SER L O 1
ATOM 4026 N N . ILE C 2 102 ? 10.709 -0.831 18.381 1.00 46.66 101 ILE L N 1
ATOM 4027 C CA . ILE C 2 102 ? 9.291 -1.173 18.386 1.00 46.32 101 ILE L CA 1
ATOM 4028 C C . ILE C 2 102 ? 8.452 -0.186 17.549 1.00 47.07 101 ILE L C 1
ATOM 4029 O O . ILE C 2 102 ? 7.614 -0.608 16.751 1.00 46.47 101 ILE L O 1
ATOM 4034 N N . TYR C 2 103 ? 8.691 1.118 17.722 1.00 45.99 102 TYR L N 1
ATOM 4035 C CA . TYR C 2 103 ? 7.947 2.143 16.988 1.00 44.89 102 TYR L CA 1
ATOM 4036 C C . TYR C 2 103 ? 8.064 2.027 15.473 1.00 45.50 102 TYR L C 1
ATOM 4037 O O . TYR C 2 103 ? 7.064 2.117 14.765 1.00 46.01 102 TYR L O 1
ATOM 4046 N N . LYS C 2 104 ? 9.283 1.850 14.975 1.00 46.09 103 LYS L N 1
ATOM 4047 C CA . LYS C 2 104 ? 9.500 1.717 13.543 1.00 46.68 103 LYS L CA 1
ATOM 4048 C C . LYS C 2 104 ? 8.712 0.539 12.990 1.00 46.91 103 LYS L C 1
ATOM 4049 O O . LYS C 2 104 ? 8.219 0.597 11.864 1.00 48.01 103 LYS L O 1
ATOM 4055 N N . ASP C 2 105 ? 8.590 -0.529 13.781 1.00 46.14 104 ASP L N 1
ATOM 4056 C CA . ASP C 2 105 ? 7.840 -1.711 13.354 1.00 44.69 104 ASP L CA 1
ATOM 4057 C C . ASP C 2 105 ? 6.332 -1.536 13.468 1.00 44.42 104 ASP L C 1
ATOM 4058 O O . ASP C 2 105 ? 5.580 -2.110 12.690 1.00 44.41 104 ASP L O 1
ATOM 4063 N N . MET C 2 106 ? 5.891 -0.757 14.447 1.00 45.31 105 MET L N 1
ATOM 4064 C CA . MET C 2 106 ? 4.471 -0.521 14.633 1.00 46.71 105 MET L CA 1
ATOM 4065 C C . MET C 2 106 ? 3.862 0.346 13.519 1.00 48.64 105 MET L C 1
ATOM 4066 O O . MET C 2 106 ? 2.699 0.149 13.145 1.00 47.98 105 MET L O 1
ATOM 4071 N N . ARG C 2 107 ? 4.632 1.301 12.991 1.00 49.96 106 ARG L N 1
ATOM 4072 C CA . ARG C 2 107 ? 4.119 2.159 11.924 1.00 52.67 106 ARG L CA 1
ATOM 4073 C C . ARG C 2 107 ? 4.302 1.514 10.561 1.00 53.17 106 ARG L C 1
ATOM 4074 O O . ARG C 2 107 ? 4.306 2.183 9.533 1.00 54.73 106 ARG L O 1
ATOM 4082 N N . GLN C 2 108 ? 4.434 0.197 10.571 1.00 53.73 107 GLN L N 1
ATOM 4083 C CA . GLN C 2 108 ? 4.623 -0.579 9.359 1.00 53.93 107 GLN L CA 1
ATOM 4084 C C . GLN C 2 108 ? 3.403 -1.507 9.229 1.00 54.22 107 GLN L C 1
ATOM 4085 O O . GLN C 2 108 ? 3.256 -2.237 8.243 1.00 53.90 107 GLN L O 1
ATOM 4091 N N . CYS C 2 109 ? 2.538 -1.459 10.247 1.00 53.92 108 CYS L N 1
ATOM 4092 C CA . CYS C 2 109 ? 1.303 -2.248 10.303 1.00 52.80 108 CYS L CA 1
ATOM 4093 C C . CYS C 2 109 ? 0.085 -1.321 10.492 1.00 51.88 108 CYS L C 1
ATOM 4094 O O . CYS C 2 109 ? -0.093 -0.710 11.552 1.00 50.47 108 CYS L O 1
ATOM 4097 N N . PRO C 2 110 ? -0.773 -1.213 9.463 1.00 51.54 109 PRO L N 1
ATOM 4098 C CA . PRO C 2 110 ? -1.984 -0.376 9.466 1.00 50.51 109 PRO L CA 1
ATOM 4099 C C . PRO C 2 110 ? -2.871 -0.645 10.668 1.00 50.06 109 PRO L C 1
ATOM 4100 O O . PRO C 2 110 ? -3.298 0.271 11.374 1.00 49.83 109 PRO L O 1
ATOM 4104 N N . LEU C 2 111 ? -3.143 -1.924 10.881 1.00 49.91 110 LEU L N 1
ATOM 4105 C CA . LEU C 2 111 ? -3.993 -2.372 11.968 1.00 49.74 110 LEU L CA 1
ATOM 4106 C C . LEU C 2 111 ? -3.498 -1.922 13.353 1.00 49.34 110 LEU L C 1
ATOM 4107 O O . LEU C 2 111 ? -4.286 -1.815 14.303 1.00 48.66 110 LEU L O 1
ATOM 4112 N N . LEU C 2 112 ? -2.201 -1.646 13.466 1.00 48.31 111 LEU L N 1
ATOM 4113 C CA . LEU C 2 112 ? -1.645 -1.208 14.743 1.00 48.47 111 LEU L CA 1
ATOM 4114 C C . LEU C 2 112 ? -1.818 0.287 14.997 1.00 48.88 111 LEU L C 1
ATOM 4115 O O . LEU C 2 112 ? -1.728 0.738 16.139 1.00 48.71 111 LEU L O 1
ATOM 4120 N N . GLY C 2 113 ? -2.049 1.046 13.927 1.00 48.26 112 GLY L N 1
ATOM 4121 C CA . GLY C 2 113 ? -2.247 2.479 14.049 1.00 47.88 112 GLY L CA 1
ATOM 4122 C C . GLY C 2 113 ? -3.732 2.782 14.035 1.00 48.47 112 GLY L C 1
ATOM 4123 O O . GLY C 2 113 ? -4.547 1.912 14.356 1.00 49.06 112 GLY L O 1
ATOM 4124 N N . CYS C 2 114 ? -4.106 4.003 13.674 1.00 47.97 114 CYS L N 1
ATOM 4125 C CA . CYS C 2 114 ? -5.523 4.322 13.638 1.00 48.52 114 CYS L CA 1
ATOM 4126 C C . CYS C 2 114 ? -6.107 3.882 12.311 1.00 47.93 114 CYS L C 1
ATOM 4127 O O . CYS C 2 114 ? -5.413 3.865 11.294 1.00 47.99 114 CYS L O 1
ATOM 4130 N N . GLY C 2 115 ? -7.389 3.529 12.334 1.00 47.26 116 GLY L N 1
ATOM 4131 C CA . GLY C 2 115 ? -8.062 3.053 11.144 1.00 46.87 116 GLY L CA 1
ATOM 4132 C C . GLY C 2 115 ? -8.466 4.089 10.125 1.00 46.93 116 GLY L C 1
ATOM 4133 O O . GLY C 2 115 ? -8.482 3.810 8.931 1.00 48.14 116 GLY L O 1
ATOM 4134 N N . ASP C 2 116 ? -8.792 5.287 10.578 1.00 46.50 117 ASP L N 1
ATOM 4135 C CA . ASP C 2 116 ? -9.197 6.315 9.647 1.00 46.58 117 ASP L CA 1
ATOM 4136 C C . ASP C 2 116 ? -8.177 6.450 8.524 1.00 45.87 117 ASP L C 1
ATOM 4137 O O . ASP C 2 116 ? -8.550 6.509 7.353 1.00 45.73 117 ASP L O 1
ATOM 4142 N N . LYS C 2 117 ? -6.894 6.474 8.871 1.00 45.83 118 LYS L N 1
ATOM 4143 C CA . LYS C 2 117 ? -5.839 6.614 7.863 1.00 47.48 118 LYS L CA 1
ATOM 4144 C C . LYS C 2 117 ? -5.996 5.650 6.689 1.00 46.85 118 LYS L C 1
ATOM 4145 O O . LYS C 2 117 ? -5.571 5.949 5.578 1.00 45.71 118 LYS L O 1
ATOM 4151 N N . SER C 2 118 ? -6.614 4.499 6.933 1.00 47.91 119 SER L N 1
ATOM 4152 C CA . SER C 2 118 ? -6.810 3.494 5.880 1.00 49.25 119 SER L CA 1
ATOM 4153 C C . SER C 2 118 ? -7.990 3.819 4.952 1.00 48.07 119 SER L C 1
ATOM 4154 O O . SER C 2 118 ? -7.866 3.741 3.729 1.00 48.13 119 SER L O 1
ATOM 4157 N N . VAL C 2 119 ? -9.130 4.181 5.533 1.00 46.62 120 VAL L N 1
ATOM 4158 C CA . VAL C 2 119 ? -10.308 4.528 4.750 1.00 46.21 120 VAL L CA 1
ATOM 4159 C C . VAL C 2 119 ? -10.022 5.745 3.866 1.00 46.54 120 VAL L C 1
ATOM 4160 O O . VAL C 2 119 ? -10.292 5.715 2.660 1.00 45.52 120 VAL L O 1
ATOM 4164 N N . ILE C 2 120 ? -9.476 6.807 4.461 1.00 46.12 121 ILE L N 1
ATOM 4165 C CA . ILE C 2 120 ? -9.140 8.018 3.707 1.00 46.85 121 ILE L CA 1
ATOM 4166 C C . ILE C 2 120 ? -8.216 7.656 2.547 1.00 48.50 121 ILE L C 1
ATOM 4167 O O . ILE C 2 120 ? -8.325 8.209 1.448 1.00 49.49 121 ILE L O 1
ATOM 4172 N N . SER C 2 121 ? -7.311 6.721 2.790 1.00 50.02 122 SER L N 1
ATOM 4173 C CA . SER C 2 121 ? -6.388 6.294 1.752 1.00 52.15 122 SER L CA 1
ATOM 4174 C C . SER C 2 121 ? -7.125 5.584 0.604 1.00 52.50 122 SER L C 1
ATOM 4175 O O . SER C 2 121 ? -6.932 5.924 -0.562 1.00 51.73 122 SER L O 1
ATOM 4178 N N . ARG C 2 122 ? -7.974 4.611 0.930 1.00 54.00 123 ARG L N 1
ATOM 4179 C CA . ARG C 2 122 ? -8.706 3.874 -0.104 1.00 55.43 123 ARG L CA 1
ATOM 4180 C C . ARG C 2 122 ? -9.629 4.767 -0.917 1.00 54.68 123 ARG L C 1
ATOM 4181 O O . ARG C 2 122 ? -9.839 4.534 -2.103 1.00 53.88 123 ARG L O 1
ATOM 4189 N N . LEU C 2 123 ? -10.197 5.780 -0.275 1.00 54.59 124 LEU L N 1
ATOM 4190 C CA . LEU C 2 123 ? -11.091 6.690 -0.978 1.00 53.90 124 LEU L CA 1
ATOM 4191 C C . LEU C 2 123 ? -10.333 7.551 -1.982 1.00 54.75 124 LEU L C 1
ATOM 4192 O O . LEU C 2 123 ? -10.717 7.634 -3.146 1.00 54.72 124 LEU L O 1
ATOM 4197 N N . SER C 2 124 ? -9.248 8.175 -1.541 1.00 56.35 125 SER L N 1
ATOM 4198 C CA . SER C 2 124 ? -8.479 9.041 -2.430 1.00 57.99 125 SER L CA 1
ATOM 4199 C C . SER C 2 124 ? -7.847 8.313 -3.612 1.00 57.46 125 SER L C 1
ATOM 4200 O O . SER C 2 124 ? -7.565 8.926 -4.638 1.00 57.04 125 SER L O 1
ATOM 4203 N N . GLN C 2 125 ? -7.633 7.010 -3.483 1.00 58.49 126 GLN L N 1
ATOM 4204 C CA . GLN C 2 125 ? -7.023 6.254 -4.572 1.00 60.72 126 GLN L CA 1
ATOM 4205 C C . GLN C 2 125 ? -7.980 5.960 -5.708 1.00 61.41 126 GLN L C 1
ATOM 4206 O O . GLN C 2 125 ? -7.589 5.981 -6.877 1.00 61.74 126 GLN L O 1
ATOM 4212 N N . GLU C 2 126 ? -9.230 5.670 -5.365 1.00 62.27 127 GLU L N 1
ATOM 4213 C CA . GLU C 2 126 ? -10.236 5.396 -6.383 1.00 62.85 127 GLU L CA 1
ATOM 4214 C C . GLU C 2 126 ? -10.493 6.715 -7.099 1.00 61.51 127 GLU L C 1
ATOM 4215 O O . GLU C 2 126 ? -10.433 6.809 -8.324 1.00 61.75 127 GLU L O 1
ATOM 4221 N N . ALA C 2 127 ? -10.766 7.737 -6.304 1.00 60.60 128 ALA L N 1
ATOM 4222 C CA . ALA C 2 127 ? -11.038 9.060 -6.820 1.00 60.85 128 ALA L CA 1
ATOM 4223 C C . ALA C 2 127 ? -9.859 9.616 -7.604 1.00 61.71 128 ALA L C 1
ATOM 4224 O O . ALA C 2 127 ? -9.947 10.704 -8.169 1.00 61.98 128 ALA L O 1
ATOM 4226 N N . GLU C 2 128 ? -8.750 8.886 -7.646 1.00 62.11 129 GLU L N 1
ATOM 4227 C CA . GLU C 2 128 ? -7.590 9.384 -8.370 1.00 61.85 129 GLU L CA 1
ATOM 4228 C C . GLU C 2 128 ? -7.176 8.497 -9.521 1.00 61.19 129 GLU L C 1
ATOM 4229 O O . GLU C 2 128 ? -6.371 8.898 -10.364 1.00 60.62 129 GLU L O 1
ATOM 4235 N N . ARG C 2 129 ? -7.725 7.290 -9.562 1.00 60.39 130 ARG L N 1
ATOM 4236 C CA . ARG C 2 129 ? -7.414 6.385 -10.653 1.00 59.63 130 ARG L CA 1
ATOM 4237 C C . ARG C 2 129 ? -8.493 6.573 -11.731 1.00 58.30 130 ARG L C 1
ATOM 4238 O O . ARG C 2 129 ? -8.555 5.834 -12.715 1.00 56.62 130 ARG L O 1
ATOM 4246 N N . LYS C 2 130 ? -9.339 7.583 -11.516 1.00 56.73 131 LYS L N 1
ATOM 4247 C CA . LYS C 2 130 ? -10.399 7.945 -12.455 1.00 55.50 131 LYS L CA 1
ATOM 4248 C C . LYS C 2 130 ? -9.731 8.831 -13.505 1.00 54.08 131 LYS L C 1
ATOM 4249 O O . LYS C 2 130 ? -8.829 9.612 -13.182 1.00 52.79 131 LYS L O 1
ATOM 4255 N N . SER C 2 131 ? -10.170 8.712 -14.755 1.00 52.05 132 SER L N 1
ATOM 4256 C CA . SER C 2 131 ? -9.579 9.496 -15.830 1.00 50.82 132 SER L CA 1
ATOM 4257 C C . SER C 2 131 ? -9.760 11.008 -15.657 1.00 49.52 132 SER L C 1
ATOM 4258 O O . SER C 2 131 ? -9.143 11.789 -16.376 1.00 47.81 132 SER L O 1
ATOM 4261 N N . ASP C 2 132 ? -10.584 11.417 -14.695 1.00 49.61 133 ASP L N 1
ATOM 4262 C CA . ASP C 2 132 ? -10.829 12.838 -14.459 1.00 49.20 133 ASP L CA 1
ATOM 4263 C C . ASP C 2 132 ? -10.575 13.190 -13.004 1.00 50.28 133 ASP L C 1
ATOM 4264 O O . ASP C 2 132 ? -11.067 14.203 -12.503 1.00 50.29 133 ASP L O 1
ATOM 4269 N N . ASN C 2 133 ? -9.801 12.341 -12.336 1.00 51.24 134 ASN L N 1
ATOM 4270 C CA . ASN C 2 133 ? -9.462 12.513 -10.928 1.00 51.22 134 ASN L CA 1
ATOM 4271 C C . ASN C 2 133 ? -10.701 12.429 -10.055 1.00 49.95 134 ASN L C 1
ATOM 4272 O O . ASN C 2 133 ? -10.713 12.924 -8.923 1.00 50.16 134 ASN L O 1
ATOM 4277 N N . GLY C 2 134 ? -11.755 11.827 -10.594 1.00 48.67 135 GLY L N 1
ATOM 4278 C CA . GLY C 2 134 ? -12.977 11.659 -9.830 1.00 46.44 135 GLY L CA 1
ATOM 4279 C C . GLY C 2 134 ? -13.848 12.864 -9.525 1.00 44.89 135 GLY L C 1
ATOM 4280 O O . GLY C 2 134 ? -14.554 12.860 -8.516 1.00 43.43 135 GLY L O 1
ATOM 4281 N N . THR C 2 135 ? -13.814 13.891 -10.368 1.00 44.63 136 THR L N 1
ATOM 4282 C CA . THR C 2 135 ? -14.669 15.056 -10.139 1.00 45.26 136 THR L CA 1
ATOM 4283 C C . THR C 2 135 ? -16.088 14.628 -10.474 1.00 45.83 136 THR L C 1
ATOM 4284 O O . THR C 2 135 ? -17.048 14.989 -9.794 1.00 47.02 136 THR L O 1
ATOM 4288 N N . ARG C 2 136 ? -16.195 13.834 -11.531 1.00 46.19 137 ARG L N 1
ATOM 4289 C CA . ARG C 2 136 ? -17.473 13.343 -12.012 1.00 46.95 137 ARG L CA 1
ATOM 4290 C C . ARG C 2 136 ? -18.215 12.469 -11.003 1.00 47.05 137 ARG L C 1
ATOM 4291 O O . ARG C 2 136 ? -19.383 12.728 -10.698 1.00 47.44 137 ARG L O 1
ATOM 4299 N N . LYS C 2 137 ? -17.548 11.438 -10.487 1.00 46.12 138 LYS L N 1
ATOM 4300 C CA . LYS C 2 137 ? -18.195 10.547 -9.530 1.00 45.38 138 LYS L CA 1
ATOM 4301 C C . LYS C 2 137 ? -18.510 11.296 -8.258 1.00 45.08 138 LYS L C 1
ATOM 4302 O O . LYS C 2 137 ? -19.514 11.023 -7.600 1.00 46.75 138 LYS L O 1
ATOM 4308 N N . GLY C 2 138 ? -17.655 12.253 -7.920 1.00 44.27 139 GLY L N 1
ATOM 4309 C CA . GLY C 2 138 ? -17.864 13.026 -6.712 1.00 42.54 139 GLY L CA 1
ATOM 4310 C C . GLY C 2 138 ? -19.131 13.857 -6.755 1.00 42.46 139 GLY L C 1
ATOM 4311 O O . GLY C 2 138 ? -19.918 13.858 -5.809 1.00 42.79 139 GLY L O 1
ATOM 4312 N N . LEU C 2 139 ? -19.335 14.578 -7.848 1.00 40.89 140 LEU L N 1
ATOM 4313 C CA . LEU C 2 139 ? -20.517 15.406 -7.962 1.00 40.18 140 LEU L CA 1
ATOM 4314 C C . LEU C 2 139 ? -21.735 14.518 -8.179 1.00 40.42 140 LEU L C 1
ATOM 4315 O O . LEU C 2 139 ? -22.869 14.883 -7.834 1.00 40.19 140 LEU L O 1
ATOM 4320 N N . SER C 2 140 ? -21.480 13.337 -8.732 1.00 39.83 141 SER L N 1
ATOM 4321 C CA . SER C 2 140 ? -22.524 12.363 -9.012 1.00 39.07 141 SER L CA 1
ATOM 4322 C C . SER C 2 140 ? -23.082 11.774 -7.736 1.00 39.38 141 SER L C 1
ATOM 4323 O O . SER C 2 140 ? -24.231 11.327 -7.693 1.00 39.38 141 SER L O 1
ATOM 4326 N N . GLU C 2 141 ? -22.267 11.776 -6.688 1.00 39.57 142 GLU L N 1
ATOM 4327 C CA . GLU C 2 141 ? -22.688 11.198 -5.419 1.00 37.89 142 GLU L CA 1
ATOM 4328 C C . GLU C 2 141 ? 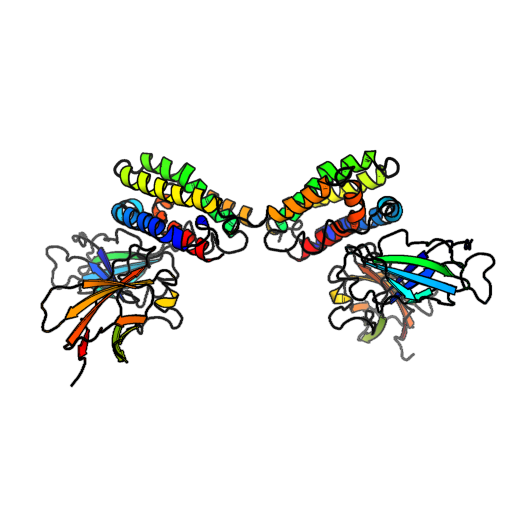-23.037 12.185 -4.317 1.00 36.42 142 GLU L C 1
ATOM 4329 O O . GLU C 2 141 ? -23.095 11.818 -3.146 1.00 36.30 142 GLU L O 1
ATOM 4335 N N . LEU C 2 142 ? -23.278 13.436 -4.679 1.00 36.24 143 LEU L N 1
ATOM 4336 C CA . LEU C 2 142 ? -23.663 14.403 -3.672 1.00 37.96 143 LEU L CA 1
ATOM 4337 C C . LEU C 2 142 ? -24.877 13.877 -2.907 1.00 39.09 143 LEU L C 1
ATOM 4338 O O . LEU C 2 142 ? -25.019 14.136 -1.714 1.00 40.68 143 LEU L O 1
ATOM 4343 N N . ASP C 2 143 ? -25.748 13.129 -3.579 1.00 38.95 144 ASP L N 1
ATOM 4344 C CA . ASP C 2 143 ? -26.910 12.599 -2.886 1.00 41.25 144 ASP L CA 1
ATOM 4345 C C . ASP C 2 143 ? -26.489 11.603 -1.803 1.00 41.51 144 ASP L C 1
ATOM 4346 O O . ASP C 2 143 ? -26.960 11.675 -0.671 1.00 40.92 144 ASP L O 1
ATOM 4351 N N . THR C 2 144 ? -25.581 10.696 -2.144 1.00 42.80 145 THR L N 1
ATOM 4352 C CA . THR C 2 144 ? -25.073 9.706 -1.196 1.00 42.77 145 THR L CA 1
ATOM 4353 C C . THR C 2 144 ? -24.336 10.428 -0.069 1.00 41.92 145 THR L C 1
ATOM 4354 O O . THR C 2 144 ? -24.528 10.127 1.108 1.00 41.43 145 THR L O 1
ATOM 4358 N N . LEU C 2 145 ? -23.495 11.389 -0.429 1.00 40.76 146 LEU L N 1
ATOM 4359 C CA . LEU C 2 145 ? -22.769 12.147 0.579 1.00 41.05 146 LEU L CA 1
ATOM 4360 C C . LEU C 2 145 ? -23.732 12.747 1.612 1.00 42.10 146 LEU L C 1
ATOM 4361 O O . LEU C 2 145 ? -23.502 12.620 2.812 1.00 44.72 146 LEU L O 1
ATOM 4366 N N . PHE C 2 146 ? -24.803 13.396 1.153 1.00 41.35 147 PHE L N 1
ATOM 4367 C CA . PHE C 2 146 ? -25.778 13.998 2.061 1.00 39.57 147 PHE L CA 1
ATOM 4368 C C . PHE C 2 146 ? -26.426 12.995 2.997 1.00 39.06 147 PHE L C 1
ATOM 4369 O O . PHE C 2 146 ? -26.932 13.371 4.057 1.00 39.26 147 PHE L O 1
ATOM 4377 N N . SER C 2 147 ? -26.445 11.727 2.598 1.00 37.82 148 SER L N 1
ATOM 4378 C CA . SER C 2 147 ? -27.042 10.691 3.439 1.00 37.44 148 SER L CA 1
ATOM 4379 C C . SER C 2 147 ? -26.033 10.270 4.489 1.00 36.33 148 SER L C 1
ATOM 4380 O O . SER C 2 147 ? -26.353 10.149 5.671 1.00 35.90 148 SER L O 1
ATOM 4383 N N . ARG C 2 148 ? -24.807 10.056 4.046 1.00 34.97 149 ARG L N 1
ATOM 4384 C CA . ARG C 2 148 ? -23.745 9.658 4.940 1.00 33.79 149 ARG L CA 1
ATOM 4385 C C . ARG C 2 148 ? -23.641 10.709 6.028 1.00 34.62 149 ARG L C 1
ATOM 4386 O O . ARG C 2 148 ? -23.582 10.380 7.228 1.00 32.39 149 ARG L O 1
ATOM 4394 N N . LEU C 2 149 ? -23.650 11.975 5.602 1.00 35.53 150 LEU L N 1
ATOM 4395 C CA . LEU C 2 149 ? -23.561 13.102 6.526 1.00 35.00 150 LEU L CA 1
ATOM 4396 C C . LEU C 2 149 ? -24.720 13.142 7.510 1.00 35.48 150 LEU L C 1
ATOM 4397 O O . LEU C 2 149 ? -24.500 13.269 8.710 1.00 37.02 150 LEU L O 1
ATOM 4402 N N . GLU C 2 150 ? -25.954 13.035 7.033 1.00 34.74 151 GLU L N 1
ATOM 4403 C CA . GLU C 2 150 ? -27.051 13.078 7.982 1.00 35.30 151 GLU L CA 1
ATOM 4404 C C . GLU C 2 150 ? -26.951 11.869 8.875 1.00 35.06 151 GLU L C 1
ATOM 4405 O O . GLU C 2 150 ? -27.138 11.961 10.075 1.00 36.73 151 GLU L O 1
ATOM 4411 N N . GLU C 2 151 ? -26.675 10.723 8.280 1.00 37.59 152 GLU L N 1
ATOM 4412 C CA . GLU C 2 151 ? -26.543 9.500 9.051 1.00 39.70 152 GLU L CA 1
ATOM 4413 C C . GLU C 2 151 ? -25.493 9.724 10.144 1.00 40.27 152 GLU L C 1
ATOM 4414 O O . GLU C 2 151 ? -25.705 9.353 11.302 1.00 38.93 152 GLU L O 1
ATOM 4420 N N . TYR C 2 152 ? -24.369 10.340 9.771 1.00 40.66 153 TYR L N 1
ATOM 4421 C CA . TYR C 2 152 ? -23.299 10.636 10.722 1.00 42.07 153 TYR L CA 1
ATOM 4422 C C . TYR C 2 152 ? -23.801 11.493 11.885 1.00 42.98 153 TYR L C 1
ATOM 4423 O O . TYR C 2 152 ? -23.659 11.1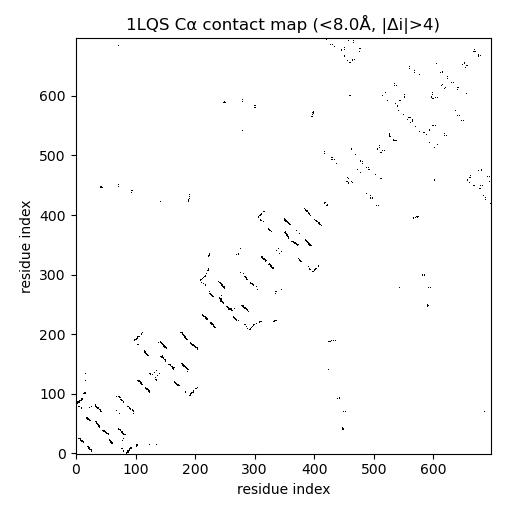07 13.043 1.00 46.31 153 TYR L O 1
ATOM 4432 N N . LEU C 2 153 ? -24.386 12.651 11.593 1.00 41.85 154 LEU L N 1
ATOM 4433 C CA . LEU C 2 153 ? -24.905 13.516 12.656 1.00 41.47 154 LEU L CA 1
ATOM 4434 C C . LEU C 2 153 ? -25.785 12.767 13.665 1.00 41.39 154 LEU L C 1
ATOM 4435 O O . LEU C 2 153 ? -25.842 13.130 14.842 1.00 43.96 154 LEU L O 1
ATOM 4440 N N . HIS C 2 154 ? -26.479 11.729 13.221 1.00 39.59 155 HIS L N 1
ATOM 4441 C CA . HIS C 2 154 ? -27.334 10.981 14.138 1.00 39.58 155 HIS L CA 1
ATOM 4442 C C . HIS C 2 154 ? -26.581 9.901 14.928 1.00 40.45 155 HIS L C 1
ATOM 4443 O O . HIS C 2 154 ? -27.076 9.423 15.948 1.00 39.32 155 HIS L O 1
ATOM 4450 N N . SER C 2 155 ? -25.382 9.538 14.471 1.00 41.21 156 SER L N 1
ATOM 4451 C CA . SER C 2 155 ? -24.608 8.475 15.104 1.00 41.86 156 SER L CA 1
ATOM 4452 C C . SER C 2 155 ? -23.994 8.788 16.463 1.00 45.13 156 SER L C 1
ATOM 4453 O O . SER C 2 155 ? -23.667 7.880 17.221 1.00 44.38 156 SER L O 1
ATOM 4456 N N . ARG C 2 156 ? -23.830 10.066 16.772 1.00 49.57 157 ARG L N 1
ATOM 4457 C CA . ARG C 2 156 ? -23.258 10.459 18.051 1.00 53.16 157 ARG L CA 1
ATOM 4458 C C . ARG C 2 156 ? -24.146 11.457 18.766 1.00 55.92 157 ARG L C 1
ATOM 4459 O O . ARG C 2 156 ? -25.053 11.014 19.511 1.00 57.63 157 ARG L O 1
ATOM 4467 N N . THR D 2 15 ? -27.030 21.215 26.053 1.00 80.36 8 THR M N 1
ATOM 4468 C CA . THR D 2 15 ? -26.782 20.860 24.625 1.00 79.34 8 THR M CA 1
ATOM 4469 C C . THR D 2 15 ? -26.718 22.113 23.743 1.00 78.87 8 THR M C 1
ATOM 4470 O O . THR D 2 15 ? -27.735 22.756 23.470 1.00 77.67 8 THR M O 1
ATOM 4474 N N . LYS D 2 16 ? -25.508 22.457 23.308 1.00 78.64 9 LYS M N 1
ATOM 4475 C CA . LYS D 2 16 ? -25.308 23.633 22.467 1.00 78.12 9 LYS M CA 1
ATOM 4476 C C . LYS D 2 16 ? -26.089 23.460 21.167 1.00 77.15 9 LYS M C 1
ATOM 4477 O O . LYS D 2 16 ? -26.422 22.336 20.783 1.00 77.29 9 LYS M O 1
ATOM 4483 N N . PRO D 2 17 ? -26.407 24.570 20.477 1.00 76.15 10 PRO M N 1
ATOM 4484 C CA . PRO D 2 17 ? -27.158 24.434 19.225 1.00 74.42 10 PRO M CA 1
ATOM 4485 C C . PRO D 2 17 ? -26.434 23.643 18.133 1.00 72.72 10 PRO M C 1
ATOM 4486 O O . PRO D 2 17 ? -26.909 22.592 17.704 1.00 73.03 10 PRO M O 1
ATOM 4490 N N . GLN D 2 18 ? -25.285 24.149 17.696 1.00 70.38 11 GLN M N 1
ATOM 4491 C CA . GLN D 2 18 ? -24.505 23.506 16.640 1.00 67.85 11 GLN M CA 1
ATOM 4492 C C . GLN D 2 18 ? -24.315 22.021 16.889 1.00 65.61 11 GLN M C 1
ATOM 4493 O O . GLN D 2 18 ? -23.886 21.297 16.002 1.00 64.78 11 GLN M O 1
ATOM 4499 N N . CYS D 2 19 ? -24.637 21.572 18.095 1.00 63.80 12 CYS M N 1
ATOM 4500 C CA . CYS D 2 19 ? -24.463 20.176 18.453 1.00 63.09 12 CYS M CA 1
ATOM 4501 C C . CYS D 2 19 ? -25.579 19.215 18.113 1.00 61.63 12 CYS M C 1
ATOM 4502 O O . CYS D 2 19 ? -25.312 18.051 17.848 1.00 62.13 12 CYS M O 1
ATOM 4505 N N . ARG D 2 20 ? -26.825 19.677 18.147 1.00 60.94 13 ARG M N 1
ATOM 4506 C CA . ARG D 2 20 ? -27.965 18.802 17.858 1.00 59.35 13 ARG M CA 1
ATOM 4507 C C . ARG D 2 20 ? -28.303 18.676 16.368 1.00 56.50 13 ARG M C 1
ATOM 4508 O O . ARG D 2 20 ? -28.267 19.653 15.631 1.00 55.44 13 ARG M O 1
ATOM 4516 N N . PRO D 2 21 ? -28.629 17.451 15.912 1.00 54.40 16 PRO M N 1
ATOM 4517 C CA . PRO D 2 21 ? -28.972 17.155 14.517 1.00 53.86 16 PRO M CA 1
ATOM 4518 C C . PRO D 2 21 ? -30.046 18.031 13.883 1.00 53.92 16 PRO M C 1
ATOM 4519 O O . PRO D 2 21 ? -29.981 18.318 12.686 1.00 53.85 16 PRO M O 1
ATOM 4523 N N . GLU D 2 22 ? -31.021 18.457 14.684 1.00 54.76 17 GLU M N 1
ATOM 4524 C CA . GLU D 2 22 ? -32.120 19.297 14.205 1.00 54.98 17 GLU M CA 1
ATOM 4525 C C . GLU D 2 22 ? -31.654 20.593 13.562 1.00 54.35 17 GLU M C 1
ATOM 4526 O O . GLU D 2 22 ? -32.359 21.159 12.722 1.00 54.02 17 GLU M O 1
ATOM 4532 N N . ASP D 2 23 ? -30.482 21.076 13.964 1.00 52.85 18 ASP M N 1
ATOM 4533 C CA . ASP D 2 23 ? -29.964 22.319 13.408 1.00 52.44 18 ASP M CA 1
ATOM 4534 C C . ASP D 2 23 ? -29.548 22.140 11.965 1.00 50.52 18 ASP M C 1
ATOM 4535 O O . ASP D 2 23 ? -29.485 23.113 11.196 1.00 50.89 18 ASP M O 1
ATOM 4540 N N . TYR D 2 24 ? -29.275 20.896 11.587 1.00 45.95 19 TYR M N 1
ATOM 4541 C CA . TYR D 2 24 ? -28.853 20.633 10.221 1.00 42.30 19 TYR M CA 1
ATOM 4542 C C . TYR D 2 24 ? -29.958 20.218 9.265 1.00 38.14 19 TYR M C 1
ATOM 4543 O O . TYR D 2 24 ? -29.748 20.195 8.066 1.00 37.21 19 TYR M O 1
ATOM 4552 N N . ALA D 2 25 ? -31.139 19.928 9.791 1.00 35.82 20 ALA M N 1
ATOM 4553 C CA . ALA D 2 25 ? -32.257 19.503 8.955 1.00 35.40 20 ALA M CA 1
ATOM 4554 C C . ALA D 2 25 ? -32.536 20.411 7.748 1.00 35.51 20 ALA M C 1
ATOM 4555 O O . ALA D 2 25 ? -32.469 19.962 6.604 1.00 36.46 20 ALA M O 1
ATOM 4557 N N . THR D 2 26 ? -32.851 21.676 7.986 1.00 36.05 21 THR M N 1
ATOM 4558 C CA . THR D 2 26 ? -33.112 22.603 6.886 1.00 36.99 21 THR M CA 1
ATOM 4559 C C . THR D 2 26 ? -31.992 22.688 5.842 1.00 37.31 21 THR M C 1
ATOM 4560 O O . THR D 2 26 ? -32.251 22.633 4.636 1.00 36.19 21 THR M O 1
ATOM 4564 N N . ARG D 2 27 ? -30.747 22.832 6.284 1.00 38.70 22 ARG M N 1
ATOM 4565 C CA . ARG D 2 27 ? -29.660 22.922 5.321 1.00 37.96 22 ARG M CA 1
ATOM 4566 C C . ARG D 2 27 ? -29.479 21.612 4.577 1.00 36.77 22 ARG M C 1
ATOM 4567 O O . ARG D 2 27 ? -29.181 21.607 3.384 1.00 38.98 22 ARG M O 1
ATOM 4575 N N . LEU D 2 28 ? -29.659 20.495 5.266 1.00 34.22 23 LEU M N 1
ATOM 4576 C CA . LEU D 2 28 ? -29.542 19.212 4.597 1.00 33.32 23 LEU M CA 1
ATOM 4577 C C . LEU D 2 28 ? -30.610 19.161 3.506 1.00 34.18 23 LEU M C 1
ATOM 4578 O O . LEU D 2 28 ? -30.341 18.731 2.382 1.00 34.52 23 LEU M O 1
ATOM 4583 N N . GLN D 2 29 ? -31.819 19.615 3.841 1.00 33.99 24 GLN M N 1
ATOM 4584 C CA . GLN D 2 29 ? -32.930 19.641 2.889 1.00 33.50 24 GLN M CA 1
ATOM 4585 C C . GLN D 2 29 ? -32.643 20.568 1.708 1.00 33.81 24 GLN M C 1
ATOM 4586 O O . GLN D 2 29 ? -32.925 20.222 0.574 1.00 33.81 24 GLN M O 1
ATOM 4592 N N . ASP D 2 30 ? -32.071 21.739 1.958 1.00 35.92 25 ASP M N 1
ATOM 4593 C CA . ASP D 2 30 ? -31.769 22.646 0.857 1.00 37.77 25 ASP M CA 1
ATOM 4594 C C . ASP D 2 30 ? -30.822 21.974 -0.103 1.00 38.68 25 ASP M C 1
ATOM 4595 O O . ASP D 2 30 ? -31.085 21.902 -1.301 1.00 40.38 25 ASP M O 1
ATOM 4600 N N . LEU D 2 31 ? -29.714 21.480 0.435 1.00 39.89 26 LEU M N 1
ATOM 4601 C CA . LEU D 2 31 ? -28.711 20.793 -0.359 1.00 40.68 26 LEU M CA 1
ATOM 4602 C C . LEU D 2 31 ? -29.350 19.808 -1.309 1.00 41.25 26 LEU M C 1
ATOM 4603 O O . LEU D 2 31 ? -28.983 19.732 -2.475 1.00 42.37 26 LEU M O 1
ATOM 4608 N N . ARG D 2 32 ? -30.325 19.062 -0.805 1.00 42.53 27 ARG M N 1
ATOM 4609 C CA . ARG D 2 32 ? -30.995 18.058 -1.604 1.00 42.32 27 ARG M CA 1
ATOM 4610 C C . ARG D 2 32 ? -31.973 18.573 -2.658 1.00 43.62 27 ARG M C 1
ATOM 4611 O O . ARG D 2 32 ? -32.027 18.019 -3.759 1.00 44.38 27 ARG M O 1
ATOM 4619 N N . VAL D 2 33 ? -32.738 19.624 -2.362 1.00 43.11 28 VAL M N 1
ATOM 4620 C CA . VAL D 2 33 ? -33.653 20.122 -3.385 1.00 43.26 28 VAL M CA 1
ATOM 4621 C C . VAL D 2 33 ? -32.809 20.715 -4.510 1.00 43.25 28 VAL M C 1
ATOM 4622 O O . VAL D 2 33 ? -33.081 20.492 -5.687 1.00 43.74 28 VAL M O 1
ATOM 4626 N N . THR D 2 34 ? -31.769 21.456 -4.152 1.00 42.86 29 THR M N 1
ATOM 4627 C CA . THR D 2 34 ? -30.906 22.030 -5.172 1.00 42.16 29 THR M CA 1
ATOM 4628 C C . THR D 2 34 ? -30.285 20.895 -5.972 1.00 41.34 29 THR M C 1
ATOM 4629 O O . THR D 2 34 ? -30.221 20.958 -7.190 1.00 41.74 29 THR M O 1
ATOM 4633 N N . PHE D 2 35 ? -29.840 19.843 -5.292 1.00 40.42 30 PHE M N 1
ATOM 4634 C CA . PHE D 2 35 ? -29.229 18.728 -6.000 1.00 39.84 30 PHE M CA 1
ATOM 4635 C C . PHE D 2 35 ? -30.226 18.016 -6.897 1.00 41.90 30 PHE M C 1
ATOM 4636 O O . PHE D 2 35 ? -29.845 17.360 -7.867 1.00 42.02 30 PHE M O 1
ATOM 4644 N N . HIS D 2 36 ? -31.506 18.148 -6.574 1.00 44.07 31 HIS M N 1
ATOM 4645 C CA . HIS D 2 36 ? -32.555 17.517 -7.363 1.00 45.83 31 HIS M CA 1
ATOM 4646 C C . HIS D 2 36 ? -32.777 18.164 -8.735 1.00 46.85 31 HIS M C 1
ATOM 4647 O O . HIS D 2 36 ? -33.057 17.464 -9.704 1.00 48.47 31 HIS M O 1
ATOM 4654 N N . ARG D 2 37 ? -32.657 19.486 -8.830 1.00 47.97 32 ARG M N 1
ATOM 4655 C CA . ARG D 2 37 ? -32.872 20.151 -10.118 1.00 50.32 32 ARG M CA 1
ATOM 4656 C C . ARG D 2 37 ? -31.732 19.937 -11.105 1.00 50.58 32 ARG M C 1
ATOM 4657 O O . ARG D 2 37 ? -31.926 20.036 -12.321 1.00 49.84 32 ARG M O 1
ATOM 4665 N N . VAL D 2 38 ? -30.547 19.622 -10.592 1.00 51.12 33 VAL M N 1
ATOM 4666 C CA . VAL D 2 38 ? -29.393 19.412 -11.462 1.00 50.43 33 VAL M CA 1
ATOM 4667 C C . VAL D 2 38 ? -28.947 17.941 -11.523 1.00 49.56 33 VAL M C 1
ATOM 4668 O O . VAL D 2 38 ? -28.016 17.580 -12.245 1.00 48.33 33 VAL M O 1
ATOM 4672 N N . LYS D 2 39 ? -29.654 17.101 -10.780 1.00 49.40 34 LYS M N 1
ATOM 4673 C CA . LYS D 2 39 ? -29.365 15.672 -10.685 1.00 49.89 34 LYS M CA 1
ATOM 4674 C C . LYS D 2 39 ? -29.213 14.908 -12.000 1.00 50.15 34 LYS M C 1
ATOM 4675 O O . LYS D 2 39 ? -28.242 14.178 -12.185 1.00 49.27 34 LYS M O 1
ATOM 4681 N N . PRO D 2 40 ? -30.161 15.069 -12.936 1.00 51.35 35 PRO M N 1
ATOM 4682 C CA . PRO D 2 40 ? -30.067 14.350 -14.216 1.00 51.37 35 PRO M CA 1
ATOM 4683 C C . PRO D 2 40 ? -28.813 14.683 -15.027 1.00 51.83 35 PRO M C 1
ATOM 4684 O O . PRO D 2 40 ? -28.343 13.863 -15.828 1.00 52.46 35 PRO M O 1
ATOM 4688 N N . THR D 2 41 ? -28.270 15.878 -14.806 1.00 51.75 36 THR M N 1
ATOM 4689 C CA . THR D 2 41 ? -27.053 16.324 -15.489 1.00 51.14 36 THR M CA 1
ATOM 4690 C C . THR D 2 41 ? -25.817 15.710 -14.819 1.00 52.15 36 THR M C 1
ATOM 4691 O O . THR D 2 41 ? -24.880 15.263 -15.488 1.00 52.39 36 THR M O 1
ATOM 4695 N N . LEU D 2 42 ? -25.822 15.698 -13.490 1.00 51.38 37 LEU M N 1
ATOM 4696 C CA . LEU D 2 42 ? -24.700 15.175 -12.737 1.00 51.61 37 LEU M CA 1
ATOM 4697 C C . LEU D 2 42 ? -24.637 13.661 -12.672 1.00 52.42 37 LEU M C 1
ATOM 4698 O O . LEU D 2 42 ? -23.551 13.095 -12.619 1.00 52.83 37 LEU M O 1
ATOM 4703 N N . GLN D 2 43 ? -25.789 12.996 -12.674 1.00 54.87 38 GLN M N 1
ATOM 4704 C CA . GLN D 2 43 ? -25.810 11.526 -12.628 1.00 56.38 38 GLN M CA 1
ATOM 4705 C C . GLN D 2 43 ? -26.115 10.974 -14.015 1.00 56.62 38 GLN M C 1
ATOM 4706 O O . GLN D 2 43 ? -26.798 9.963 -14.150 1.00 54.37 38 GLN M O 1
ATOM 4712 N N . ARG D 2 44 ? -25.582 11.647 -15.036 1.00 58.90 40 ARG M N 1
ATOM 4713 C CA . ARG D 2 44 ? -25.790 11.264 -16.429 1.00 61.63 40 ARG M CA 1
ATOM 4714 C C . ARG D 2 44 ? -24.683 10.364 -16.974 1.00 61.64 40 ARG M C 1
ATOM 4715 O O . ARG D 2 44 ? -24.894 9.609 -17.916 1.00 60.80 40 ARG M O 1
ATOM 4723 N N . GLU D 2 45 ? -23.500 10.468 -16.377 1.00 63.87 41 GLU M N 1
ATOM 4724 C CA . GLU D 2 45 ? -22.334 9.669 -16.758 1.00 65.31 41 GLU M CA 1
ATOM 4725 C C . GLU D 2 45 ? -22.691 8.178 -16.865 1.00 65.56 41 GLU M C 1
ATOM 4726 O O . GLU D 2 45 ? -23.792 7.764 -16.507 1.00 65.15 41 GLU M O 1
ATOM 4732 N N . ASP D 2 46 ? -21.756 7.371 -17.351 1.00 66.53 42 ASP M N 1
ATOM 4733 C CA . ASP D 2 46 ? -21.997 5.939 -17.518 1.00 66.89 42 ASP M CA 1
ATOM 4734 C C . ASP D 2 46 ? -21.456 5.049 -16.388 1.00 66.85 42 ASP M C 1
ATOM 4735 O O . ASP D 2 46 ? -21.721 3.847 -16.360 1.00 68.16 42 ASP M O 1
ATOM 4740 N N . ASP D 2 47 ? -20.716 5.637 -15.454 1.00 65.77 43 ASP M N 1
ATOM 4741 C CA . ASP D 2 47 ? -20.135 4.884 -14.343 1.00 64.23 43 ASP M CA 1
ATOM 4742 C C . ASP D 2 47 ? -21.135 4.624 -13.226 1.00 62.52 43 ASP M C 1
ATOM 4743 O O . ASP D 2 47 ? -21.619 5.565 -12.598 1.00 62.70 43 ASP M O 1
ATOM 4748 N N . TYR D 2 48 ? -21.421 3.352 -12.957 1.00 60.53 44 TYR M N 1
ATOM 4749 C CA . TYR D 2 48 ? -22.375 2.996 -11.905 1.00 59.68 44 TYR M CA 1
ATOM 4750 C C . TYR D 2 48 ? -21.704 2.356 -10.683 1.00 58.56 44 TYR M C 1
ATOM 4751 O O . TYR D 2 48 ? -22.268 1.476 -10.027 1.00 58.57 44 TYR M O 1
ATOM 4760 N N . SER D 2 49 ? -20.491 2.809 -10.383 1.00 58.06 45 SER M N 1
ATOM 4761 C CA . SER D 2 49 ? -19.739 2.315 -9.226 1.00 56.27 45 SER M CA 1
ATOM 4762 C C . SER D 2 49 ? -20.061 3.195 -8.018 1.00 54.45 45 SER M C 1
ATOM 4763 O O . SER D 2 49 ? -20.531 4.329 -8.168 1.00 53.74 45 SER M O 1
ATOM 4766 N N . VAL D 2 50 ? -19.800 2.672 -6.825 1.00 52.50 46 VAL M N 1
ATOM 4767 C CA . VAL D 2 50 ? -20.080 3.400 -5.591 1.00 51.05 46 VAL M CA 1
ATOM 4768 C C . VAL D 2 50 ? -18.818 3.859 -4.871 1.00 49.77 46 VAL M C 1
ATOM 4769 O O . VAL D 2 50 ? -18.105 3.047 -4.290 1.00 50.97 46 VAL M O 1
ATOM 4773 N N . TRP D 2 51 ? -18.560 5.163 -4.887 1.00 46.93 47 TRP M N 1
ATOM 4774 C CA . TRP D 2 51 ? -17.378 5.713 -4.241 1.00 44.73 47 TRP M CA 1
ATOM 4775 C C . TRP D 2 51 ? -17.519 5.786 -2.733 1.00 45.51 47 TRP M C 1
ATOM 4776 O O . TRP D 2 51 ? -16.626 5.337 -2.008 1.00 47.04 47 TRP M O 1
ATOM 4787 N N . LEU D 2 52 ? -18.634 6.360 -2.265 1.00 44.93 48 LEU M N 1
ATOM 4788 C CA . LEU D 2 52 ? -18.915 6.491 -0.832 1.00 43.18 48 LEU M CA 1
ATOM 4789 C C . LEU D 2 52 ? -19.800 5.330 -0.389 1.00 44.06 48 LEU M C 1
ATOM 4790 O O . LEU D 2 52 ? -21.020 5.462 -0.326 1.00 45.11 48 LEU M O 1
ATOM 4795 N N . ASP D 2 53 ? -19.181 4.196 -0.072 1.00 45.17 49 ASP M N 1
ATOM 4796 C CA . ASP D 2 53 ? -19.930 3.014 0.340 1.00 46.06 49 ASP M CA 1
ATOM 4797 C C . ASP D 2 53 ? -20.663 3.211 1.648 1.00 45.14 49 ASP M C 1
ATOM 4798 O O . ASP D 2 53 ? -20.477 4.212 2.329 1.00 45.26 49 ASP M O 1
ATOM 4803 N N . GLY D 2 54 ? -21.494 2.234 1.989 1.00 45.21 50 GLY M N 1
ATOM 4804 C CA . GLY D 2 54 ? -22.289 2.290 3.201 1.00 44.52 50 GLY M CA 1
ATOM 4805 C C . GLY D 2 54 ? -21.543 2.398 4.513 1.00 46.01 50 GLY M C 1
ATOM 4806 O O . GLY D 2 54 ? -22.091 2.908 5.484 1.00 47.98 50 GLY M O 1
ATOM 4807 N N . THR D 2 55 ? -20.297 1.948 4.570 1.00 45.58 51 THR M N 1
ATOM 4808 C CA . THR D 2 55 ? -19.554 2.014 5.834 1.00 45.84 51 THR M CA 1
ATOM 4809 C C . THR D 2 55 ? -18.600 3.189 5.985 1.00 45.14 51 THR M C 1
ATOM 4810 O O . THR D 2 55 ? -18.121 3.452 7.081 1.00 44.90 51 THR M O 1
ATOM 4814 N N . VAL D 2 56 ? -18.351 3.895 4.887 1.00 43.39 52 VAL M N 1
ATOM 4815 C CA . VAL D 2 56 ? -17.412 5.010 4.855 1.00 40.78 52 VAL M CA 1
ATOM 4816 C C . VAL D 2 56 ? -17.339 5.938 6.066 1.00 40.85 52 VAL M C 1
ATOM 4817 O O . VAL D 2 56 ? -16.278 6.488 6.364 1.00 42.18 52 VAL M O 1
ATOM 4821 N N . VAL D 2 57 ? -18.450 6.116 6.765 1.00 39.87 56 VAL M N 1
ATOM 4822 C CA . VAL D 2 57 ? -18.476 7.027 7.895 1.00 38.35 56 VAL M CA 1
ATOM 4823 C C . VAL D 2 57 ? -18.971 6.352 9.172 1.00 39.31 56 VAL M C 1
ATOM 4824 O O . VAL D 2 57 ? -19.320 6.998 10.157 1.00 40.14 56 VAL M O 1
ATOM 4828 N N . LYS D 2 58 ? -18.974 5.028 9.166 1.00 40.78 57 LYS M N 1
ATOM 4829 C CA . LYS D 2 58 ? -19.397 4.294 10.343 1.00 42.29 57 LYS M CA 1
ATOM 4830 C C . LYS D 2 58 ? -18.181 3.903 11.183 1.00 43.00 57 LYS M C 1
ATOM 4831 O O . LYS D 2 58 ? -17.068 3.782 10.667 1.00 42.61 57 LYS M O 1
ATOM 4837 N N . GLY D 2 59 ? -18.401 3.733 12.485 1.00 43.90 58 GLY M N 1
ATOM 4838 C CA . GLY D 2 59 ? -17.328 3.320 13.372 1.00 45.17 58 GLY M CA 1
ATOM 4839 C C . GLY D 2 59 ? -16.517 4.409 14.047 1.00 46.85 58 GLY M C 1
ATOM 4840 O O . GLY D 2 59 ? -16.860 5.593 13.986 1.00 46.62 58 GLY M O 1
ATOM 4841 N N . CYS D 2 60 ? -15.435 3.977 14.699 1.00 46.51 59 CYS M N 1
ATOM 4842 C CA . CYS D 2 60 ? -14.512 4.847 15.423 1.00 46.31 59 CYS M CA 1
ATOM 4843 C C . CYS D 2 60 ? -13.883 5.896 14.499 1.00 47.00 59 CYS M C 1
ATOM 4844 O O . CYS D 2 60 ? -13.757 7.075 14.840 1.00 46.17 59 CYS M O 1
ATOM 4847 N N . TRP D 2 61 ? -13.491 5.434 13.323 1.00 47.75 60 TRP M N 1
ATOM 4848 C CA . TRP D 2 61 ? -12.846 6.259 12.315 1.00 49.86 60 TRP M CA 1
ATOM 4849 C C . TRP D 2 61 ? -13.774 7.284 11.650 1.00 49.88 60 TRP M C 1
ATOM 4850 O O . TRP D 2 61 ? -13.301 8.254 11.046 1.00 50.06 60 TRP M O 1
ATOM 4861 N N . GLY D 2 62 ? -15.084 7.055 11.763 1.00 47.06 61 GLY M N 1
ATOM 4862 C CA . GLY D 2 62 ? -16.069 7.931 11.160 1.00 45.03 61 GLY M CA 1
ATOM 4863 C C . GLY D 2 62 ? -15.864 9.428 11.303 1.00 44.91 61 GLY M C 1
ATOM 4864 O O . GLY D 2 62 ? -15.849 10.144 10.298 1.00 44.26 61 GLY M O 1
ATOM 4865 N N . CYS D 2 63 ? -15.724 9.910 12.537 1.00 43.73 62 CYS M N 1
ATOM 4866 C CA . CYS D 2 63 ? -15.526 11.341 12.771 1.00 43.70 62 CYS M CA 1
ATOM 4867 C C . CYS D 2 63 ? -14.453 11.893 11.828 1.00 43.28 62 CYS M C 1
ATOM 4868 O O . CYS D 2 63 ? -14.619 12.960 11.240 1.00 42.14 62 CYS M O 1
ATOM 4871 N N . SER D 2 64 ? -13.355 11.152 11.687 1.00 42.60 63 SER M N 1
ATOM 4872 C CA . SER D 2 64 ? -12.237 11.576 10.853 1.00 41.63 63 SER M CA 1
ATOM 4873 C C . SER D 2 64 ? -12.532 11.553 9.365 1.00 41.20 63 SER M C 1
ATOM 4874 O O . SER D 2 64 ? -12.226 12.508 8.643 1.00 39.73 63 SER M O 1
ATOM 4877 N N . VAL D 2 65 ? -13.127 10.461 8.906 1.00 41.35 64 VAL M N 1
ATOM 4878 C CA . VAL D 2 65 ? -13.457 10.328 7.497 1.00 42.00 64 VAL M CA 1
ATOM 4879 C C . VAL D 2 65 ? -14.433 11.434 7.081 1.00 40.95 64 VAL M C 1
ATOM 4880 O O . VAL D 2 65 ? -14.243 12.074 6.057 1.00 39.55 64 VAL M O 1
ATOM 4884 N N . MET D 2 66 ? -15.460 11.669 7.896 1.00 41.59 65 MET M N 1
ATOM 4885 C CA . MET D 2 66 ? -16.462 12.699 7.613 1.00 40.48 65 MET M CA 1
ATOM 4886 C C . MET D 2 66 ? -15.815 14.059 7.361 1.00 40.95 65 MET M C 1
ATOM 4887 O O . MET D 2 66 ? -16.133 14.724 6.375 1.00 41.84 65 MET M O 1
ATOM 4892 N N . ASP D 2 67 ? -14.920 14.466 8.260 1.00 40.04 66 ASP M N 1
ATOM 4893 C CA . ASP D 2 67 ? -14.203 15.730 8.151 1.00 39.48 66 ASP M CA 1
ATOM 4894 C C . ASP D 2 67 ? -13.416 15.771 6.853 1.00 39.80 66 ASP M C 1
ATOM 4895 O O . ASP D 2 67 ? -13.368 16.791 6.171 1.00 41.47 66 ASP M O 1
ATOM 4900 N N . TRP D 2 68 ? -12.786 14.656 6.515 1.00 39.03 67 TRP M N 1
ATOM 4901 C CA . TRP D 2 68 ? -11.981 14.602 5.306 1.00 37.92 67 TRP M CA 1
ATOM 4902 C C . TRP D 2 68 ? -12.841 14.731 4.059 1.00 36.55 67 TRP M C 1
ATOM 4903 O O . TRP D 2 68 ? -12.440 15.382 3.092 1.00 38.08 67 TRP M O 1
ATOM 4914 N N . LEU D 2 69 ? -14.013 14.104 4.071 1.00 35.41 68 LEU M N 1
ATOM 4915 C CA . LEU D 2 69 ? -14.917 14.185 2.930 1.00 35.29 68 LEU M CA 1
ATOM 4916 C C . LEU D 2 69 ? -15.424 15.613 2.790 1.00 35.85 68 LEU M C 1
ATOM 4917 O O . LEU D 2 69 ? -15.480 16.146 1.681 1.00 37.02 68 LEU M O 1
ATOM 4922 N N . LEU D 2 70 ? -15.789 16.236 3.906 1.00 34.09 69 LEU M N 1
ATOM 4923 C CA . LEU D 2 70 ? -16.277 17.595 3.849 1.00 34.97 69 LEU M CA 1
ATOM 4924 C C . LEU D 2 70 ? -15.235 18.526 3.247 1.00 37.63 69 LEU M C 1
ATOM 4925 O O . LEU D 2 70 ? -15.542 19.291 2.328 1.00 37.26 69 LEU M O 1
ATOM 4930 N N . ARG D 2 71 ? -14.000 18.446 3.737 1.00 39.56 70 ARG M N 1
ATOM 4931 C CA . ARG D 2 71 ? -12.941 19.315 3.228 1.00 42.69 70 ARG M CA 1
ATOM 4932 C C . ARG D 2 71 ? -12.644 18.992 1.775 1.00 43.29 70 ARG M C 1
ATOM 4933 O O . ARG D 2 71 ? -12.456 19.889 0.954 1.00 42.75 70 ARG M O 1
ATOM 4941 N N . ARG D 2 72 ? -12.613 17.703 1.458 1.00 44.45 71 ARG M N 1
ATOM 4942 C CA . ARG D 2 72 ? -12.354 17.262 0.096 1.00 46.31 71 ARG M CA 1
ATOM 4943 C C . ARG D 2 72 ? -13.304 17.965 -0.868 1.00 48.47 71 ARG M C 1
ATOM 4944 O O . ARG D 2 72 ? -12.872 18.653 -1.798 1.00 48.55 71 ARG M O 1
ATOM 4952 N N . TYR D 2 73 ? -14.602 17.769 -0.639 1.00 48.71 72 TYR M N 1
ATOM 4953 C CA . TYR D 2 73 ? -15.640 18.363 -1.462 1.00 49.34 72 TYR M CA 1
ATOM 4954 C C . TYR D 2 73 ? -15.543 19.895 -1.499 1.00 50.69 72 TYR M C 1
ATOM 4955 O O . TYR D 2 73 ? -15.490 20.491 -2.577 1.00 51.88 72 TYR M O 1
ATOM 4964 N N . LEU D 2 74 ? -15.515 20.521 -0.325 1.00 50.20 73 LEU M N 1
ATOM 4965 C CA . LEU D 2 74 ? -15.449 21.973 -0.230 1.00 50.88 73 LEU M CA 1
ATOM 4966 C C . LEU D 2 74 ? -14.227 22.604 -0.883 1.00 52.26 73 LEU M C 1
ATOM 4967 O O . LEU D 2 74 ? -14.321 23.694 -1.463 1.00 52.54 73 LEU M O 1
ATOM 4972 N N . GLU D 2 75 ? -13.091 21.916 -0.800 1.00 52.64 74 GLU M N 1
ATOM 4973 C CA . GLU D 2 75 ? -11.834 22.452 -1.317 1.00 53.99 74 GLU M CA 1
ATOM 4974 C C . GLU D 2 75 ? -11.347 21.986 -2.673 1.00 53.69 74 GLU M C 1
ATOM 4975 O O . GLU D 2 75 ? -10.690 22.748 -3.380 1.00 54.07 74 GLU M O 1
ATOM 4981 N N . ILE D 2 76 ? -11.663 20.749 -3.040 1.00 53.57 75 ILE M N 1
ATOM 4982 C CA . ILE D 2 76 ? -11.201 20.190 -4.307 1.00 52.69 75 ILE M CA 1
ATOM 4983 C C . ILE D 2 76 ? -12.275 19.931 -5.369 1.00 53.35 75 ILE M C 1
ATOM 4984 O O . ILE D 2 76 ? -12.151 20.394 -6.504 1.00 53.71 75 ILE M O 1
ATOM 4989 N N . VAL D 2 77 ? -13.327 19.202 -5.003 1.00 53.40 76 VAL M N 1
ATOM 4990 C CA . VAL D 2 77 ? -14.375 18.840 -5.957 1.00 53.24 76 VAL M CA 1
ATOM 4991 C C . VAL D 2 77 ? -15.313 19.938 -6.463 1.00 54.01 76 VAL M C 1
ATOM 4992 O O . VAL D 2 77 ? -15.414 20.150 -7.675 1.00 52.86 76 VAL M O 1
ATOM 4996 N N . PHE D 2 78 ? -16.017 20.626 -5.570 1.00 54.14 77 PHE M N 1
ATOM 4997 C CA . PHE D 2 78 ? -16.904 21.677 -6.050 1.00 54.73 77 PHE M CA 1
ATOM 4998 C C . PHE D 2 78 ? -16.153 22.631 -6.977 1.00 55.97 77 PHE M C 1
ATOM 4999 O O . PHE D 2 78 ? -16.563 22.842 -8.122 1.00 56.71 77 PHE M O 1
ATOM 5007 N N . PRO D 2 79 ? -15.041 23.222 -6.499 1.00 56.02 78 PRO M N 1
ATOM 5008 C CA . PRO D 2 79 ? -14.296 24.139 -7.367 1.00 56.14 78 PRO M CA 1
ATOM 5009 C C . PRO D 2 79 ? -14.036 23.503 -8.731 1.00 55.29 78 PRO M C 1
ATOM 5010 O O . PRO D 2 79 ? -14.153 24.154 -9.772 1.00 55.52 78 PRO M O 1
ATOM 5014 N N . ALA D 2 80 ? -13.705 22.217 -8.715 1.00 54.67 79 ALA M N 1
ATOM 5015 C CA . ALA D 2 80 ? -13.444 21.485 -9.950 1.00 53.92 79 ALA M CA 1
ATOM 5016 C C . ALA D 2 80 ? -14.709 21.461 -10.813 1.00 53.53 79 ALA M C 1
ATOM 5017 O O . ALA D 2 80 ? -14.634 21.444 -12.038 1.00 53.25 79 ALA M O 1
ATOM 5019 N N . GLY D 2 81 ? -15.865 21.481 -10.155 1.00 54.20 80 GLY M N 1
ATOM 5020 C CA . GLY D 2 81 ? -17.143 21.446 -10.848 1.00 55.44 80 GLY M CA 1
ATOM 5021 C C . GLY D 2 81 ? -17.413 22.585 -11.814 1.00 56.67 80 GLY M C 1
ATOM 5022 O O . GLY D 2 81 ? -17.958 22.369 -12.902 1.00 56.62 80 GLY M O 1
ATOM 5023 N N . ASP D 2 82 ? -17.050 23.804 -11.427 1.00 57.16 81 ASP M N 1
ATOM 5024 C CA . ASP D 2 82 ? -17.264 24.945 -12.302 1.00 58.44 81 ASP M CA 1
ATOM 5025 C C . ASP D 2 82 ? -16.608 24.699 -13.657 1.00 60.50 81 ASP M C 1
ATOM 5026 O O . ASP D 2 82 ? -17.121 25.128 -14.692 1.00 62.18 81 ASP M O 1
ATOM 5031 N N . HIS D 2 83 ? -15.481 23.994 -13.651 1.00 61.78 82 HIS M N 1
ATOM 5032 C CA . HIS D 2 83 ? -14.766 23.692 -14.888 1.00 63.50 82 HIS M CA 1
ATOM 5033 C C . HIS D 2 83 ? -15.402 22.586 -15.729 1.00 63.29 82 HIS M C 1
ATOM 5034 O O . HIS D 2 83 ? -15.083 22.445 -16.903 1.00 63.68 82 HIS M O 1
ATOM 5041 N N . VAL D 2 84 ? -16.297 21.803 -15.141 1.00 62.48 83 VAL M N 1
ATOM 5042 C CA . VAL D 2 84 ? -16.918 20.714 -15.878 1.00 62.33 83 VAL M CA 1
ATOM 5043 C C . VAL D 2 84 ? -18.390 20.978 -16.193 1.00 62.22 83 VAL M C 1
ATOM 5044 O O . VAL D 2 84 ? -18.879 20.594 -17.258 1.00 63.30 83 VAL M O 1
ATOM 5048 N N . TYR D 2 85 ? -19.093 21.633 -15.276 1.00 60.76 84 TYR M N 1
ATOM 5049 C CA . TYR D 2 85 ? -20.502 21.943 -15.487 1.00 59.93 84 TYR M CA 1
ATOM 5050 C C . TYR D 2 85 ? -20.708 23.449 -15.360 1.00 61.34 84 TYR M C 1
ATOM 5051 O O . TYR D 2 85 ? -21.307 23.930 -14.391 1.00 61.96 84 TYR M O 1
ATOM 5060 N N . PRO D 2 86 ? -20.222 24.214 -16.348 1.00 61.85 85 PRO M N 1
ATOM 5061 C CA . PRO D 2 86 ? -20.343 25.676 -16.357 1.00 61.50 85 PRO M CA 1
ATOM 5062 C C . PRO D 2 86 ? -21.771 26.195 -16.205 1.00 60.85 85 PRO M C 1
ATOM 5063 O O . PRO D 2 86 ? -22.018 27.139 -15.452 1.00 61.20 85 PRO M O 1
ATOM 5067 N N . GLY D 2 87 ? -22.710 25.580 -16.908 1.00 59.77 86 GLY M N 1
ATOM 5068 C CA . GLY D 2 87 ? -24.081 26.035 -16.810 1.00 60.15 86 GLY M CA 1
ATOM 5069 C C . GLY D 2 87 ? -24.739 25.737 -15.477 1.00 61.38 86 GLY M C 1
ATOM 5070 O O . GLY D 2 87 ? -25.916 26.057 -15.288 1.00 60.58 86 GLY M O 1
ATOM 5071 N N . LEU D 2 88 ? -23.987 25.145 -14.546 1.00 62.80 87 LEU M N 1
ATOM 5072 C CA . LEU D 2 88 ? -24.534 24.780 -13.236 1.00 62.40 87 LEU M CA 1
ATOM 5073 C C . LEU D 2 88 ? -23.902 25.505 -12.058 1.00 62.34 87 LEU M C 1
ATOM 5074 O O . LEU D 2 88 ? -24.264 25.257 -10.908 1.00 62.68 87 LEU M O 1
ATOM 5079 N N . LYS D 2 89 ? -22.972 26.410 -12.344 1.00 62.34 88 LYS M N 1
ATOM 5080 C CA . LYS D 2 89 ? -22.283 27.156 -11.294 1.00 62.60 88 LYS M CA 1
ATOM 5081 C C . LYS D 2 89 ? -23.196 27.723 -10.201 1.00 61.87 88 LYS M C 1
ATOM 5082 O O . LYS D 2 89 ? -22.819 27.770 -9.033 1.00 61.34 88 LYS M O 1
ATOM 5088 N N . THR D 2 90 ? -24.392 28.159 -10.574 1.00 61.56 89 THR M N 1
ATOM 5089 C CA . THR D 2 90 ? -25.310 28.735 -9.598 1.00 61.67 89 THR M CA 1
ATOM 5090 C C . THR D 2 90 ? -25.700 27.706 -8.554 1.00 60.90 89 THR M C 1
ATOM 5091 O O . THR D 2 90 ? -25.658 27.969 -7.355 1.00 60.77 89 THR M O 1
ATOM 5095 N N . GLU D 2 91 ? -26.101 26.534 -9.022 1.00 60.02 90 GLU M N 1
ATOM 5096 C CA . GLU D 2 91 ? -26.503 25.472 -8.125 1.00 59.53 90 GLU M CA 1
ATOM 5097 C C . GLU D 2 91 ? -25.296 24.966 -7.338 1.00 58.58 90 GLU M C 1
ATOM 5098 O O . GLU D 2 91 ? -25.363 24.777 -6.115 1.00 57.29 90 GLU M O 1
ATOM 5104 N N . LEU D 2 92 ? -24.189 24.759 -8.046 1.00 56.63 91 LEU M N 1
ATOM 5105 C CA . LEU D 2 92 ? -22.982 24.270 -7.406 1.00 54.51 91 LEU M CA 1
ATOM 5106 C C . LEU D 2 92 ? -22.478 25.245 -6.363 1.00 53.90 91 LEU M C 1
ATOM 5107 O O . LEU D 2 92 ? -22.042 24.835 -5.294 1.00 56.23 91 LEU M O 1
ATOM 5112 N N . HIS D 2 93 ? -22.543 26.538 -6.641 1.00 53.46 92 HIS M N 1
ATOM 5113 C CA . HIS D 2 93 ? -22.060 27.477 -5.647 1.00 53.57 92 HIS M CA 1
ATOM 5114 C C . HIS D 2 93 ? -22.959 27.450 -4.418 1.00 52.54 92 HIS M C 1
ATOM 5115 O O . HIS D 2 93 ? -22.481 27.606 -3.286 1.00 52.34 92 HIS M O 1
ATOM 5122 N N . SER D 2 94 ? -24.252 27.216 -4.633 1.00 50.63 93 SER M N 1
ATOM 5123 C CA . SER D 2 94 ? -25.200 27.165 -3.523 1.00 48.91 93 SER M CA 1
ATOM 5124 C C . SER D 2 94 ? -24.886 25.986 -2.621 1.00 48.20 93 SER M C 1
ATOM 5125 O O . SER D 2 94 ? -24.702 26.149 -1.412 1.00 48.72 93 SER M O 1
ATOM 5128 N N . MET D 2 95 ? -24.823 24.798 -3.215 1.00 47.76 94 MET M N 1
ATOM 5129 C CA . MET D 2 95 ? -24.533 23.588 -2.461 1.00 46.98 94 MET M CA 1
ATOM 5130 C C . MET D 2 95 ? -23.219 23.718 -1.699 1.00 47.75 94 MET M C 1
ATOM 5131 O O . MET D 2 95 ? -23.167 23.457 -0.498 1.00 46.58 94 MET M O 1
ATOM 5136 N N . ARG D 2 96 ? -22.163 24.142 -2.384 1.00 48.69 95 ARG M N 1
ATOM 5137 C CA . ARG D 2 96 ? -20.881 24.317 -1.720 1.00 50.05 95 ARG M CA 1
ATOM 5138 C C . ARG D 2 96 ? -20.990 25.355 -0.601 1.00 50.26 95 ARG M C 1
ATOM 5139 O O . ARG D 2 96 ? -20.178 25.364 0.329 1.00 51.08 95 ARG M O 1
ATOM 5147 N N . SER D 2 97 ? -21.997 26.219 -0.678 1.00 48.89 96 SER M N 1
ATOM 5148 C CA . SER D 2 97 ? -22.168 27.249 0.336 1.00 48.73 96 SER M CA 1
ATOM 5149 C C . SER D 2 97 ? -22.968 26.750 1.539 1.00 48.43 96 SER M C 1
ATOM 5150 O O . SER D 2 97 ? -22.717 27.162 2.676 1.00 48.48 96 SER M O 1
ATOM 5153 N N . THR D 2 98 ? -23.933 25.870 1.296 1.00 47.59 97 THR M N 1
ATOM 5154 C CA . THR D 2 98 ? -24.720 25.304 2.393 1.00 46.98 97 THR M CA 1
ATOM 5155 C C . THR D 2 98 ? -23.851 24.255 3.097 1.00 46.02 97 THR M C 1
ATOM 5156 O O . THR D 2 98 ? -23.799 24.174 4.329 1.00 43.62 97 THR M O 1
ATOM 5160 N N . LEU D 2 99 ? -23.163 23.453 2.295 1.00 45.67 98 LEU M N 1
ATOM 5161 C CA . LEU D 2 99 ? -22.298 22.422 2.834 1.00 47.56 98 LEU M CA 1
ATOM 5162 C C . LEU D 2 99 ? -21.271 23.070 3.755 1.00 49.13 98 LEU M C 1
ATOM 5163 O O . LEU D 2 99 ? -20.890 22.500 4.783 1.00 48.70 98 LEU M O 1
ATOM 5168 N N . GLU D 2 100 ? -20.850 24.276 3.370 1.00 50.94 99 GLU M N 1
ATOM 5169 C CA . GLU D 2 100 ? -19.877 25.080 4.107 1.00 50.99 99 GLU M CA 1
ATOM 5170 C C . GLU D 2 100 ? -20.468 25.614 5.408 1.00 50.83 99 GLU M C 1
ATOM 5171 O O . GLU D 2 100 ? -19.804 25.627 6.448 1.00 50.43 99 GLU M O 1
ATOM 5177 N N . SER D 2 101 ? -21.715 26.072 5.347 1.00 50.92 100 SER M N 1
ATOM 5178 C CA . SER D 2 101 ? -22.374 26.585 6.538 1.00 50.91 100 SER M CA 1
ATOM 5179 C C . SER D 2 101 ? -22.407 25.428 7.530 1.00 50.05 100 SER M C 1
ATOM 5180 O O . SER D 2 101 ? -22.131 25.602 8.716 1.00 50.76 100 SER M O 1
ATOM 5183 N N . ILE D 2 102 ? -22.728 24.244 7.017 1.00 49.21 101 ILE M N 1
ATOM 5184 C CA . ILE D 2 102 ? -22.803 23.019 7.818 1.00 47.99 101 ILE M CA 1
ATOM 5185 C C . ILE D 2 102 ? -21.467 22.621 8.468 1.00 46.93 101 ILE M C 1
ATOM 5186 O O . ILE D 2 102 ? -21.434 22.233 9.637 1.00 46.53 101 ILE M O 1
ATOM 5191 N N . TYR D 2 103 ? -20.375 22.724 7.715 1.00 46.73 102 TYR M N 1
ATOM 5192 C CA . TYR D 2 103 ? -19.054 22.345 8.220 1.00 47.41 102 TYR M CA 1
ATOM 5193 C C . TYR D 2 103 ? -18.592 23.178 9.412 1.00 48.58 102 TYR M C 1
ATOM 5194 O O . TYR D 2 103 ? -18.415 22.640 10.498 1.00 48.30 102 TYR M O 1
ATOM 5203 N N . LYS D 2 104 ? -18.400 24.483 9.212 1.00 50.61 103 LYS M N 1
ATOM 5204 C CA . LYS D 2 104 ? -17.977 25.378 10.293 1.00 52.24 103 LYS M CA 1
ATOM 5205 C C . LYS D 2 104 ? -18.824 25.135 11.530 1.00 52.39 103 LYS M C 1
ATOM 5206 O O . LYS D 2 104 ? -18.313 25.050 12.645 1.00 53.68 103 LYS M O 1
ATOM 5212 N N . ASP D 2 105 ? -20.128 25.029 11.317 1.00 52.15 104 ASP M N 1
ATOM 5213 C CA . ASP D 2 105 ? -21.071 24.808 12.395 1.00 52.81 104 ASP M CA 1
ATOM 5214 C C . ASP D 2 105 ? -20.760 23.552 13.194 1.00 53.66 104 ASP M C 1
ATOM 5215 O O . ASP D 2 105 ? -20.836 23.571 14.423 1.00 53.60 104 ASP M O 1
ATOM 5220 N N . MET D 2 106 ? -20.422 22.466 12.493 1.00 54.14 105 MET M N 1
ATOM 5221 C CA . MET D 2 106 ? -20.091 21.187 13.124 1.00 54.32 105 MET M CA 1
ATOM 5222 C C . MET D 2 106 ? -18.810 21.264 13.951 1.00 56.32 105 MET M C 1
ATOM 5223 O O . MET D 2 106 ? -18.569 20.420 14.818 1.00 57.33 105 MET M O 1
ATOM 5228 N N . ARG D 2 107 ? -17.977 22.262 13.676 1.00 57.45 106 ARG M N 1
ATOM 5229 C CA . ARG D 2 107 ? -16.738 22.407 14.421 1.00 59.82 106 ARG M CA 1
ATOM 5230 C C . ARG D 2 107 ? -17.012 22.978 15.804 1.00 60.14 106 ARG M C 1
ATOM 5231 O O . ARG D 2 107 ? -16.394 22.580 16.788 1.00 61.13 106 ARG M O 1
ATOM 5239 N N . GLN D 2 108 ? -17.936 23.925 15.869 1.00 60.52 107 GLN M N 1
ATOM 5240 C CA . GLN D 2 108 ? -18.306 24.540 17.132 1.00 60.70 107 GLN M CA 1
ATOM 5241 C C . GLN D 2 108 ? -18.686 23.450 18.132 1.00 60.78 107 GLN M C 1
ATOM 5242 O O . GLN D 2 108 ? -18.632 23.666 19.345 1.00 60.36 107 GLN M O 1
ATOM 5248 N N . CYS D 2 109 ? -19.072 22.283 17.615 1.00 60.97 108 CYS M N 1
ATOM 5249 C CA . CYS D 2 109 ? -19.494 21.170 18.461 1.00 60.41 108 CYS M CA 1
ATOM 5250 C C . CYS D 2 109 ? -18.443 20.079 18.590 1.00 59.38 108 CYS M C 1
ATOM 5251 O O . CYS D 2 109 ? -18.226 19.294 17.666 1.00 59.75 108 CYS M O 1
ATOM 5254 N N . PRO D 2 110 ? -17.788 20.008 19.760 1.00 58.57 109 PRO M N 1
ATOM 5255 C CA . PRO D 2 110 ? -16.740 19.030 20.077 1.00 57.20 109 PRO M CA 1
ATOM 5256 C C . PRO D 2 110 ? -17.206 17.606 19.840 1.00 56.11 109 PRO M C 1
ATOM 5257 O O . PRO D 2 110 ? -16.542 16.817 19.174 1.00 56.08 109 PRO M O 1
ATOM 5261 N N . LEU D 2 111 ? -18.365 17.296 20.400 1.00 55.23 110 LEU M N 1
ATOM 5262 C CA . LEU D 2 111 ? -18.956 15.971 20.298 1.00 54.19 110 LEU M CA 1
ATOM 5263 C C . LEU D 2 111 ? -19.175 15.473 18.865 1.00 51.72 110 LEU M C 1
ATOM 5264 O O . LEU D 2 111 ? -19.419 14.287 18.651 1.00 50.12 110 LEU M O 1
ATOM 5269 N N . LEU D 2 112 ? -19.089 16.370 17.886 1.00 49.56 111 LEU M N 1
ATOM 5270 C CA . LEU D 2 112 ? -19.292 15.970 16.495 1.00 47.79 111 LEU M CA 1
ATOM 5271 C C . LEU D 2 112 ? -17.995 15.585 15.804 1.00 46.65 111 LEU M C 1
ATOM 5272 O O . LEU D 2 112 ? -18.008 14.986 14.727 1.00 44.37 111 LEU M O 1
ATOM 5277 N N . GLY D 2 113 ? -16.881 15.928 16.447 1.00 45.95 112 GLY M N 1
ATOM 5278 C CA . GLY D 2 113 ? -15.573 15.616 15.915 1.00 44.13 112 GLY M CA 1
ATOM 5279 C C . GLY D 2 113 ? -14.970 14.418 16.622 1.00 45.39 112 GLY M C 1
ATOM 5280 O O . GLY D 2 113 ? -15.628 13.733 17.418 1.00 45.29 112 GLY M O 1
ATOM 5281 N N . CYS D 2 114 ? -13.700 14.166 16.337 1.00 46.02 114 CYS M N 1
ATOM 5282 C CA . CYS D 2 114 ? -12.993 13.044 16.935 1.00 46.95 114 CYS M CA 1
ATOM 5283 C C . CYS D 2 114 ? -12.624 13.217 18.402 1.00 46.57 114 CYS M C 1
ATOM 5284 O O . CYS D 2 114 ? -12.043 14.224 18.789 1.00 45.17 114 CYS M O 1
ATOM 5287 N N . GLY D 2 115 ? -12.965 12.217 19.208 1.00 47.22 116 GLY M N 1
ATOM 5288 C CA . GLY D 2 115 ? -12.666 12.262 20.624 1.00 49.43 116 GLY M CA 1
ATOM 5289 C C . GLY D 2 115 ? -11.290 11.689 20.887 1.00 51.97 116 GLY M C 1
ATOM 5290 O O . GLY D 2 115 ? -11.152 10.644 21.531 1.00 52.57 116 GLY M O 1
ATOM 5291 N N . ASP D 2 116 ? -10.268 12.379 20.385 1.00 53.36 117 ASP M N 1
ATOM 5292 C CA . ASP D 2 116 ? -8.893 11.936 20.549 1.00 54.83 117 ASP M CA 1
ATOM 5293 C C . ASP D 2 116 ? -7.970 13.057 21.017 1.00 54.90 117 ASP M C 1
ATOM 5294 O O . ASP D 2 116 ? -6.798 12.819 21.314 1.00 54.84 117 ASP M O 1
ATOM 5299 N N . LYS D 2 117 ? -8.490 14.275 21.095 1.00 54.71 118 LYS M N 1
ATOM 5300 C CA . LYS D 2 117 ? -7.657 15.387 21.529 1.00 56.14 118 LYS M CA 1
ATOM 5301 C C . LYS D 2 117 ? -7.741 15.642 23.041 1.00 54.78 118 LYS M C 1
ATOM 5302 O O . LYS D 2 117 ? -6.801 16.167 23.648 1.00 52.85 118 LYS M O 1
ATOM 5308 N N . SER D 2 118 ? -8.856 15.245 23.646 1.00 53.67 119 SER M N 1
ATOM 5309 C CA . SER D 2 118 ? -9.058 15.455 25.075 1.00 52.41 119 SER M CA 1
ATOM 5310 C C . SER D 2 118 ? -8.072 14.695 25.957 1.00 50.59 119 SER M C 1
ATOM 5311 O O . SER D 2 118 ? -7.528 15.261 26.904 1.00 50.43 119 SER M O 1
ATOM 5314 N N . VAL D 2 119 ? -7.857 13.414 25.665 1.00 48.41 120 VAL M N 1
ATOM 5315 C CA . VAL D 2 119 ? -6.936 12.614 26.471 1.00 46.99 120 VAL M CA 1
ATOM 5316 C C . VAL D 2 119 ? -5.519 13.174 26.365 1.00 45.20 120 VAL M C 1
ATOM 5317 O O . VAL D 2 119 ? -4.806 13.257 27.362 1.00 44.62 120 VAL M O 1
ATOM 5321 N N . ILE D 2 120 ? -5.116 13.564 25.160 1.00 43.83 121 ILE M N 1
ATOM 5322 C CA . ILE D 2 120 ? -3.791 14.130 24.975 1.00 42.59 121 ILE M CA 1
ATOM 5323 C C . ILE D 2 120 ? -3.670 15.443 25.740 1.00 43.49 121 ILE M C 1
ATOM 5324 O O . ILE D 2 120 ? -2.591 15.790 26.203 1.00 45.49 121 ILE M O 1
ATOM 5329 N N . SER D 2 121 ? -4.775 16.170 25.872 1.00 44.31 122 SER M N 1
ATOM 5330 C CA . SER D 2 121 ? -4.775 17.428 26.613 1.00 45.09 122 SER M CA 1
ATOM 5331 C C . SER D 2 121 ? -4.435 17.152 28.070 1.00 45.08 122 SER M C 1
ATOM 5332 O O . SER D 2 121 ? -3.472 17.700 28.608 1.00 46.20 122 SER M O 1
ATOM 5335 N N . ARG D 2 122 ? -5.228 16.302 28.710 1.00 44.17 123 ARG M N 1
ATOM 5336 C CA . ARG D 2 122 ? -4.983 15.972 30.101 1.00 45.51 123 ARG M CA 1
ATOM 5337 C C . ARG D 2 122 ? -3.525 15.569 30.352 1.00 45.76 123 ARG M C 1
ATOM 5338 O O . ARG D 2 122 ? -2.846 16.173 31.188 1.00 45.86 123 ARG M O 1
ATOM 5346 N N . LEU D 2 123 ? -3.042 14.568 29.620 1.00 44.51 124 LEU M N 1
ATOM 5347 C CA . LEU D 2 123 ? -1.679 14.090 29.797 1.00 43.70 124 LEU M CA 1
ATOM 5348 C C . LEU D 2 123 ? -0.667 15.199 29.712 1.00 44.88 124 LEU M C 1
ATOM 5349 O O . LEU D 2 123 ? 0.163 15.364 30.606 1.00 44.62 124 LEU M O 1
ATOM 5354 N N . SER D 2 124 ? -0.734 15.952 28.621 1.00 46.15 125 SER M N 1
ATOM 5355 C CA . SER D 2 124 ? 0.182 17.059 28.387 1.00 47.25 125 SER M CA 1
ATOM 5356 C C . SER D 2 124 ? 0.072 18.090 29.510 1.00 48.52 125 SER M C 1
ATOM 5357 O O . SER D 2 124 ? 1.071 18.544 30.068 1.00 46.99 125 SER M O 1
ATOM 5360 N N . GLN D 2 125 ? -1.159 18.457 29.837 1.00 50.90 126 GLN M N 1
ATOM 5361 C CA . GLN D 2 125 ? -1.392 19.424 30.889 1.00 53.05 126 GLN M CA 1
ATOM 5362 C C . GLN D 2 125 ? -0.751 18.936 32.183 1.00 52.02 126 GLN M C 1
ATOM 5363 O O . GLN D 2 125 ? 0.155 19.580 32.703 1.00 52.06 126 GLN M O 1
ATOM 5369 N N . GLU D 2 126 ? -1.199 17.789 32.685 1.00 52.17 127 GLU M N 1
ATOM 5370 C CA . GLU D 2 126 ? -0.656 17.234 33.927 1.00 52.38 127 GLU M CA 1
ATOM 5371 C C . GLU D 2 126 ? 0.861 17.127 33.912 1.00 52.99 127 GLU M C 1
ATOM 5372 O O . GLU D 2 126 ? 1.506 17.281 34.942 1.00 53.29 127 GLU M O 1
ATOM 5378 N N . ALA D 2 127 ? 1.433 16.874 32.745 1.00 54.88 128 ALA M N 1
ATOM 5379 C CA . ALA D 2 127 ? 2.878 16.771 32.628 1.00 57.33 128 ALA M CA 1
ATOM 5380 C C . ALA D 2 127 ? 3.531 18.156 32.686 1.00 60.15 128 ALA M C 1
ATOM 5381 O O . ALA D 2 127 ? 4.697 18.292 33.066 1.00 60.60 128 ALA M O 1
ATOM 5383 N N . GLU D 2 128 ? 2.789 19.191 32.307 1.00 62.43 129 GLU M N 1
ATOM 5384 C CA . GLU D 2 128 ? 3.354 20.534 32.339 1.00 65.77 129 GLU M CA 1
ATOM 5385 C C . GLU D 2 128 ? 3.296 21.162 33.732 1.00 65.86 129 GLU M C 1
ATOM 5386 O O . GLU D 2 128 ? 4.116 22.018 34.063 1.00 65.83 129 GLU M O 1
ATOM 5392 N N . ARG D 2 129 ? 2.333 20.730 34.542 1.00 66.59 130 ARG M N 1
ATOM 5393 C CA . ARG D 2 129 ? 2.164 21.258 35.891 1.00 67.71 130 ARG M CA 1
ATOM 5394 C C . ARG D 2 129 ? 3.194 20.684 36.852 1.00 67.82 130 ARG M C 1
ATOM 5395 O O . ARG D 2 129 ? 3.000 20.704 38.069 1.00 68.05 130 ARG M O 1
ATOM 5403 N N . LYS D 2 130 ? 4.283 20.161 36.298 1.00 67.06 131 LYS M N 1
ATOM 5404 C CA . LYS D 2 130 ? 5.357 19.597 37.101 1.00 65.96 131 LYS M CA 1
ATOM 5405 C C . LYS D 2 130 ? 6.555 20.521 36.947 1.00 64.45 131 LYS M C 1
ATOM 5406 O O . LYS D 2 130 ? 6.710 21.169 35.915 1.00 63.99 131 LYS M O 1
ATOM 5412 N N . SER D 2 131 ? 7.398 20.577 37.972 1.00 63.62 132 SER M N 1
ATOM 5413 C CA . SER D 2 131 ? 8.578 21.432 37.949 1.00 63.63 132 SER M CA 1
ATOM 5414 C C . SER D 2 131 ? 9.650 21.042 36.937 1.00 63.55 132 SER M C 1
ATOM 5415 O O . SER D 2 131 ? 10.572 21.815 36.695 1.00 64.23 132 SER M O 1
ATOM 5418 N N . ASP D 2 132 ? 9.543 19.853 36.349 1.00 63.47 133 ASP M N 1
ATOM 5419 C CA . ASP D 2 132 ? 10.521 19.411 35.353 1.00 62.98 133 ASP M CA 1
ATOM 5420 C C . ASP D 2 132 ? 9.809 18.950 34.078 1.00 62.15 133 ASP M C 1
ATOM 5421 O O . ASP D 2 132 ? 10.414 18.357 33.180 1.00 59.89 133 ASP M O 1
ATOM 5426 N N . ASN D 2 133 ? 8.511 19.240 34.029 1.00 62.03 134 ASN M N 1
ATOM 5427 C CA . ASN D 2 133 ? 7.646 18.917 32.897 1.00 62.84 134 ASN M CA 1
ATOM 5428 C C . ASN D 2 133 ? 7.258 17.454 32.739 1.00 60.77 134 ASN M C 1
ATOM 5429 O O . ASN D 2 133 ? 6.896 17.013 31.646 1.00 59.81 134 ASN M O 1
ATOM 5434 N N . GLY D 2 134 ? 7.324 16.709 33.836 1.00 58.12 135 GLY M N 1
ATOM 5435 C CA . GLY D 2 134 ? 6.945 15.313 33.794 1.00 54.84 135 GLY M CA 1
ATOM 5436 C C . GLY D 2 134 ? 8.050 14.335 33.467 1.00 52.64 135 GLY M C 1
ATOM 5437 O O . GLY D 2 134 ? 7.783 13.143 33.375 1.00 52.20 135 GLY M O 1
ATOM 5438 N N . THR D 2 135 ? 9.280 14.808 33.290 1.00 50.29 136 THR M N 1
ATOM 5439 C CA . THR D 2 135 ? 10.366 13.889 32.979 1.00 49.37 136 THR M CA 1
ATOM 5440 C C . THR D 2 135 ? 10.446 12.825 34.062 1.00 50.01 136 THR M C 1
ATOM 5441 O O . THR D 2 135 ? 10.478 11.636 33.778 1.00 50.86 136 THR M O 1
ATOM 5445 N N . ARG D 2 136 ? 10.456 13.260 35.313 1.00 49.99 137 ARG M N 1
ATOM 5446 C CA . ARG D 2 136 ? 10.517 12.337 36.432 1.00 48.78 137 ARG M CA 1
ATOM 5447 C C . ARG D 2 136 ? 9.317 11.386 36.397 1.00 47.94 137 ARG M C 1
ATOM 5448 O O . ARG D 2 136 ? 9.488 10.171 36.281 1.00 47.65 137 ARG M O 1
ATOM 5456 N N . LYS D 2 137 ? 8.106 11.927 36.493 1.00 47.26 138 LYS M N 1
ATOM 5457 C CA . LYS D 2 137 ? 6.915 11.078 36.460 1.00 46.91 138 LYS M CA 1
ATOM 5458 C C . LYS D 2 137 ? 6.932 10.166 35.233 1.00 45.74 138 LYS M C 1
ATOM 5459 O O . LYS D 2 137 ? 6.454 9.033 35.272 1.00 45.29 138 LYS M O 1
ATOM 5465 N N . GLY D 2 138 ? 7.498 10.680 34.148 1.00 43.46 139 GLY M N 1
ATOM 5466 C CA . GLY D 2 138 ? 7.556 9.935 32.910 1.00 41.34 139 GLY M CA 1
ATOM 5467 C C . GLY D 2 138 ? 8.388 8.673 32.939 1.00 39.88 139 GLY M C 1
ATOM 5468 O O . GLY D 2 138 ? 7.925 7.621 32.506 1.00 39.73 139 GLY M O 1
ATOM 5469 N N . LEU D 2 139 ? 9.618 8.771 33.427 1.00 37.97 140 LEU M N 1
ATOM 5470 C CA . LEU D 2 139 ? 10.486 7.611 33.482 1.00 36.48 140 LEU M CA 1
ATOM 5471 C C . LEU D 2 139 ? 10.084 6.604 34.575 1.00 36.59 140 LEU M C 1
ATOM 5472 O O . LEU D 2 139 ? 10.376 5.417 34.475 1.00 35.33 140 LEU M O 1
ATOM 5477 N N . SER D 2 140 ? 9.403 7.071 35.612 1.00 36.65 141 SER M N 1
ATOM 5478 C CA . SER D 2 140 ? 9.027 6.180 36.691 1.00 37.12 141 SER M CA 1
ATOM 5479 C C . SER D 2 140 ? 7.829 5.356 36.311 1.00 38.00 141 SER M C 1
ATOM 5480 O O . SER D 2 140 ? 7.508 4.377 36.981 1.00 39.00 141 SER M O 1
ATOM 5483 N N . GLU D 2 141 ? 7.151 5.765 35.243 1.00 38.46 142 GLU M N 1
ATOM 5484 C CA . GLU D 2 141 ? 5.976 5.046 34.779 1.00 36.82 142 GLU M CA 1
ATOM 5485 C C . GLU D 2 141 ? 6.282 4.171 33.557 1.00 34.50 142 GLU M C 1
ATOM 5486 O O . GLU D 2 141 ? 5.375 3.594 32.957 1.00 33.96 142 GLU M O 1
ATOM 5492 N N . LEU D 2 142 ? 7.562 4.072 33.201 1.00 32.38 143 LEU M N 1
ATOM 5493 C CA . LEU D 2 142 ? 7.986 3.249 32.074 1.00 32.41 143 LEU M CA 1
ATOM 5494 C C . LEU D 2 142 ? 7.383 1.842 32.152 1.00 31.59 143 LEU M C 1
ATOM 5495 O O . LEU D 2 142 ? 6.926 1.297 31.150 1.00 29.75 143 LEU M O 1
ATOM 5500 N N . ASP D 2 143 ? 7.390 1.253 33.341 1.00 30.57 144 ASP M N 1
ATOM 5501 C CA . ASP D 2 143 ? 6.800 -0.057 33.515 1.00 32.03 144 ASP M CA 1
ATOM 5502 C C . ASP D 2 143 ? 5.333 0.029 33.059 1.00 33.00 144 ASP M C 1
ATOM 5503 O O . ASP D 2 143 ? 4.885 -0.783 32.241 1.00 33.86 144 ASP M O 1
ATOM 5508 N N . THR D 2 144 ? 4.599 1.024 33.560 1.00 32.92 145 THR M N 1
ATOM 5509 C CA . THR D 2 144 ? 3.202 1.212 33.172 1.00 33.63 145 THR M CA 1
ATOM 5510 C C . THR D 2 144 ? 3.079 1.357 31.650 1.00 33.69 145 THR M C 1
ATOM 5511 O O . THR D 2 144 ? 2.192 0.764 31.035 1.00 34.06 145 THR M O 1
ATOM 5515 N N . LEU D 2 145 ? 3.962 2.146 31.044 1.00 32.38 146 LEU M N 1
ATOM 5516 C CA . LEU D 2 145 ? 3.930 2.340 29.598 1.00 33.15 146 LEU M CA 1
ATOM 5517 C C . LEU D 2 145 ? 4.045 0.994 28.875 1.00 35.29 146 LEU M C 1
ATOM 5518 O O . LEU D 2 145 ? 3.234 0.664 28.009 1.00 37.62 146 LEU M O 1
ATOM 5523 N N . PHE D 2 146 ? 5.056 0.216 29.235 1.00 35.67 147 PHE M N 1
ATOM 5524 C CA . PHE D 2 146 ? 5.266 -1.076 28.612 1.00 35.03 147 PHE M CA 1
ATOM 5525 C C . PHE D 2 146 ? 4.045 -1.988 28.756 1.00 35.22 147 PHE M C 1
ATOM 5526 O O . PHE D 2 146 ? 3.749 -2.774 27.863 1.00 35.10 147 PHE M O 1
ATOM 5534 N N . SER D 2 147 ? 3.338 -1.905 29.873 1.00 34.26 148 SER M N 1
ATOM 5535 C CA . SER D 2 147 ? 2.155 -2.737 30.010 1.00 35.43 148 SER M CA 1
ATOM 5536 C C . SER D 2 147 ? 1.049 -2.207 29.101 1.00 36.83 148 SER M C 1
ATOM 5537 O O . SER D 2 147 ? 0.346 -2.990 28.469 1.00 39.81 148 SER M O 1
ATOM 5540 N N . ARG D 2 148 ? 0.897 -0.891 29.018 1.00 35.65 149 ARG M N 1
ATOM 5541 C CA . ARG D 2 148 ? -0.142 -0.327 28.171 1.00 36.35 149 ARG M CA 1
ATOM 5542 C C . ARG D 2 148 ? 0.144 -0.683 26.734 1.00 36.62 149 ARG M C 1
ATOM 5543 O O . ARG D 2 148 ? -0.764 -0.988 25.959 1.00 36.03 149 ARG M O 1
ATOM 5551 N N . LEU D 2 149 ? 1.419 -0.646 26.383 1.00 36.48 150 LEU M N 1
ATOM 5552 C CA . LEU D 2 149 ? 1.829 -0.971 25.028 1.00 38.40 150 LEU M CA 1
ATOM 5553 C C . LEU D 2 149 ? 1.481 -2.423 24.721 1.00 38.65 150 LEU M C 1
ATOM 5554 O O . LEU D 2 149 ? 0.819 -2.712 23.721 1.00 36.86 150 LEU M O 1
ATOM 5559 N N . GLU D 2 150 ? 1.912 -3.333 25.593 1.00 39.10 151 GLU M N 1
ATOM 5560 C CA . GLU D 2 150 ? 1.642 -4.746 25.374 1.00 39.64 151 GLU M CA 1
ATOM 5561 C C . GLU D 2 150 ? 0.147 -4.993 25.320 1.00 39.78 151 GLU M C 1
ATOM 5562 O O . GLU D 2 150 ? -0.323 -5.734 24.469 1.00 40.39 151 GLU M O 1
ATOM 5568 N N . GLU D 2 151 ? -0.602 -4.380 26.227 1.00 40.43 152 GLU M N 1
ATOM 5569 C CA . GLU D 2 151 ? -2.057 -4.547 26.223 1.00 43.15 152 GLU M CA 1
ATOM 5570 C C . GLU D 2 151 ? -2.675 -3.955 24.936 1.00 43.02 152 GLU M C 1
ATOM 5571 O O . GLU D 2 151 ? -3.622 -4.500 24.355 1.00 40.31 152 GLU M O 1
ATOM 5577 N N . TYR D 2 152 ? -2.109 -2.834 24.504 1.00 42.41 153 TYR M N 1
ATOM 5578 C CA . TYR D 2 152 ? -2.547 -2.158 23.307 1.00 41.81 153 TYR M CA 1
ATOM 5579 C C . TYR D 2 152 ? -2.360 -3.042 22.083 1.00 41.34 153 TYR M C 1
ATOM 5580 O O . TYR D 2 152 ? -3.213 -3.064 21.210 1.00 43.65 153 TYR M O 1
ATOM 5589 N N . LEU D 2 153 ? -1.250 -3.766 22.012 1.00 40.82 154 LEU M N 1
ATOM 5590 C CA . LEU D 2 153 ? -0.987 -4.636 20.866 1.00 40.93 154 LEU M CA 1
ATOM 5591 C C . LEU D 2 153 ? -1.948 -5.828 20.789 1.00 42.46 154 LEU M C 1
ATOM 5592 O O . LEU D 2 153 ? -2.361 -6.211 19.703 1.00 43.74 154 LEU M O 1
ATOM 5597 N N . HIS D 2 154 ? -2.322 -6.410 21.923 1.00 42.50 155 HIS M N 1
ATOM 5598 C CA . HIS D 2 154 ? -3.248 -7.543 21.884 1.00 44.68 155 HIS M CA 1
ATOM 5599 C C . HIS D 2 154 ? -4.696 -7.134 21.655 1.00 46.47 155 HIS M C 1
ATOM 5600 O O . HIS D 2 154 ? -5.552 -7.985 21.427 1.00 46.41 155 HIS M O 1
ATOM 5607 N N . SER D 2 155 ? -4.978 -5.840 21.733 1.00 48.26 156 SER M N 1
ATOM 5608 C CA . SER D 2 155 ? -6.341 -5.373 21.535 1.00 49.53 156 SER M CA 1
ATOM 5609 C C . SER D 2 155 ? -6.594 -5.056 20.066 1.00 52.35 156 SER M C 1
ATOM 5610 O O . SER D 2 155 ? -7.739 -5.027 19.621 1.00 51.70 156 SER M O 1
ATOM 5613 N N . ARG D 2 156 ? -5.517 -4.834 19.316 1.00 55.27 157 ARG M N 1
ATOM 5614 C CA . ARG D 2 156 ? -5.611 -4.520 17.890 1.00 56.93 157 ARG M CA 1
ATOM 5615 C C . ARG D 2 156 ? -5.810 -5.765 17.024 1.00 57.71 157 ARG M C 1
ATOM 5616 O O . ARG D 2 156 ? -4.862 -6.132 16.293 1.00 58.96 157 ARG M O 1
#

Secondary structure (DSSP, 8-state):
--GGG-GGGGHHHHHHHHHHHHHHHHHHTSS--S--SS-SSTT-STTHHHHHHHHHHHIIIIIHHHHHHH-GGGHHHHHHHHHHHHHHHHHHTT-GGGS-SHHHHHHHHHHHTTSSTTTTHHHHHHTHHHHHHHHHHHHHH-/--GGGSGGGTHHHHHHHHHHHHHHHHHHT-SS----SS-TTTT-STTHHHHHHHHHHHIIIIIHHHHHTT-GGGHHHHHHHHHHHHHHHHHHHS-GGGS-TTHHHHHHHHHHHHTSTTTTHHHHHHTHHHHHHHHHHHHHH-/---PPPPS-EEEEEETTEEEEEEPPPTT--SS-EEEEEEEETTS--EEEEEEEE-SSEEE-GGG-TTGGGSS-EEEEEEEEETTEE---EE-SS-BSGGGEEB--SEEEEEEETTEEEEEEE----TTS-TT--HHHHT-S-EEEEEEEEETTT-S--EEEEESSSEEEEE-TT--SEEEEEEEEEETT----B-PPPPEEEESS--/---PPPPS-EEEEEETTEEEEEEPPPTT--SS-EEEEEEEETTS---EEEEEEE-SSEEE-GGG-GGGGGSS-EEEEEEEEETTEE---EE-SS-BSGGGEEB---EEEEEEETTEEEEEEE----TTS-TT--HHHHT-S-EEEEEEEEETTT-S--EEEEESSSEEEEE-TT--SEEEEEEEEEETT----B-PPPPEEEE---

B-factor: mean 52.13, std 15.75, range [15.01, 113.87]

Solvent-accessible surface area: 34069 Å² total; per-residue (Å²): 124,45,136,15,59,42,2,85,45,8,96,27,95,5,61,7,2,98,0,22,0,40,3,43,62,4,78,175,76,53,165,74,4,7,0,9,0,0,15,3,89,4,44,105,107,54,67,93,60,52,19,127,73,12,126,66,82,43,68,76,0,2,71,60,0,55,47,3,22,123,24,26,0,5,4,0,40,0,47,0,17,21,77,97,112,71,6,130,66,24,57,6,88,19,4,0,12,21,25,52,2,20,1,21,15,50,46,5,72,28,93,54,103,123,37,88,3,68,2,104,5,59,10,24,171,34,198,112,22,56,100,158,10,64,4,76,56,32,5,60,68,37,45,23,1,45,0,4,22,33,73,60,90,40,106,155,104,84,90,124,77,106,17,142,124,32,110,16,49,23,125,11,83,85,66,97,20,55,21,2,1,37,0,58,1,27,4,25,0,29,39,13,137,8,93,101,17,166,61,51,57,35,26,34,76,120,107,118,53,129,14,60,42,2,86,46,8,94,27,95,4,63,9,4,99,0,22,0,42,4,44,63,5,76,172,78,54,166,77,5,7,0,8,0,0,14,3,89,11,44,105,109,55,67,94,60,52,19,130,75,12,127,65,83,43,68,75,0,3,72,60,0,57,47,3,20,118,28,33,0,6,4,0,40,0,48,0,19,20,80,96,104,71,5,133,68,23,58,5,89,18,6,1,12,20,22,51,2,21,1,22,16,47,47,5,74,28,92,55,103,122,36,90,4,68,1,106,5,57,10,23,172,34,197,119,22,56,100,157,7,64,3,78,56,31,5,60,75,36,42,24,1,45,0,5,22,35,74,61,92,40,106,156,105,82,90,124,80,106,15,143,124,33,106,14,52,24,126,12,83,85,65,105,30,57,20,0,1,37,0,56,0,30,6,20,0,32,41,13,143,8,92,103,18,169,60,52,55,34,66,26,121,155,163,88,74,35,29,118,24,78,66,0,7,90,43,1,53,57,1,7,62,9,5,98,150,6,6,51,42,2,0,174,118,10,61,35,32,34,10,0,45,32,88,3,9,111,63,65,26,2,4,23,2,2,43,50,0,1,116,51,0,4,104,98,5,2,53,36,0,22,160,38,30,99,67,26,80,104,42,1,82,49,1,67,71,23,0,38,44,0,22,134,28,11,129,87,4,93,129,4,32,17,12,16,129,53,29,38,55,96,0,34,112,31,4,88,193,51,118,35,100,4,21,79,4,0,0,8,2,0,5,12,0,0,28,23,0,21,61,4,5,51,79,108,133,98,74,39,26,108,28,94,58,0,10,86,38,1,61,56,1,11,57,20,4,96,163,3,6,45,49,0,5,138,36,115,41,15,32,32,10,0,41,37,93,4,5,113,63,47,57,0,6,19,1,2,59,50,0,2,103,35,0,6,93,102,7,3,53,32,0,30,175,59,11,88,72,27,95,112,47,2,101,50,1,90,70,21,0,45,55,0,21,125,36,15,166,98,2,112,122,10,32,42,55,33,145,77,42,35,22,80,0,38,83,53,2,113,168,61,132,38,89,6,13,89,15,0,0,1,0,0,3,11,0,0,26,26,0,19,79,5,2,52,85,85

Radius of gyration: 37.7 Å; Cα contacts (8 Å, |Δi|>4): 1325; chains: 4; bounding box: 100×81×114 Å

Nearest PDB structures (foldseek):
  1lqs-assembly1_M  TM=9.420E-01  e=1.646E-17  Human betaherpesvirus 5
  4x51-assembly1_B  TM=6.139E-01  e=9.300E-05  Mus musculus
  2h24-assembly1_A-2  TM=6.381E-01  e=1.268E-04  Homo sapiens
  8sve-assembly1_L  TM=5.868E-01  e=1.003E-03  Homo sapiens
  8sve-assembly2_M  TM=5.959E-01  e=8.793E-03  Homo sapiens